Protein AF-A0A0A6PI90-F1 (afdb_monomer_lite)

Radius of gyration: 25.04 Å; chains: 1; bounding box: 50×53×79 Å

pLDDT: mean 77.46, std 17.78, range [24.09, 97.88]

Foldseek 3Di:
DLVQLVQLLLQLDDDDDDDDDDDDPLPAAWKAFSHFRWIWHQHPVQKIWTAGPVRDIFIDGWDDDPQWIWGQGPVPRDIWTWHFPDDGNFWTWTAGPVRDITIIGGCPPLPPPPQDADFPDDDPNDTDGPSLLVLLLVVLLLLLVAHDDPVLSVQSVVLLVVVCNVPVVVSSVSSSSSNVSVVSLQVDLALLSNLSSSFLSVLSLCVSPVPPDPVPDRSSSVSSCVRWPFLAAAPVLSGTQTPLLLVLLLLLVCVLCVLQVHDDDDDVVRSVVVSVVCRVCQNVDDPLLNSLSSSSNSLSLQLVVLLVVFDPVLSVVSSVVSNVVPPPDPPDDPDPPPPDDDQDPPDPVSVVVVVVVVVSVVVVVVSSVCSPPVVSVVSVVSSVVRPGGSGSCVRSVD

Organism: NCBI:txid1003181

Secondary structure (DSSP, 8-state):
-TTTHHHHTTTT-----------S-TT-EEEEETTT--EEEE-TTSEEEEE-TTS-EEEEEEEEETTEEEEE-TTT-PEEEEEEEEE-SSEEEEE-TT--EEEEEE----------S-EEEEETTEEEEHHHHHHHHHHHHHHHTSPPPHHHHHHHHHHHHHHHHH-HHHHHHHHHHHHHHHHHHTT---HHHHHHHHHHHHHHHHHHHTTS-GGGS-HHHHHHHHHS-EEEEETTTTEEEEHHHHHHHHHHHHHHHHHTT------HHHHHHHHHHHHHHGGGS-HHHHHHHHHHHHHHHHHHHHHHHS-HHHHHHHHHHHHHHHTS---PPP-----PPPP-TT-HHHHHHHHHHHHHHHHHHHHHHHT-HHHHHHHHHHHHHTT--S-THHHH--

Structure (mmCIF, N/CA/C/O backbone):
data_AF-A0A0A6PI90-F1
#
_entry.id   AF-A0A0A6PI90-F1
#
loop_
_atom_site.group_PDB
_atom_site.id
_atom_site.type_symbol
_atom_site.label_atom_id
_atom_site.label_alt_id
_atom_site.label_comp_id
_atom_site.label_asym_id
_atom_site.label_entity_id
_atom_site.label_seq_id
_atom_site.pdbx_PDB_ins_code
_atom_site.Cartn_x
_atom_site.Cartn_y
_atom_site.Cartn_z
_atom_site.occupancy
_atom_site.B_iso_or_equiv
_atom_site.auth_seq_id
_atom_site.auth_comp_id
_atom_site.auth_asym_id
_atom_site.auth_atom_id
_atom_site.pdbx_PDB_model_num
ATOM 1 N 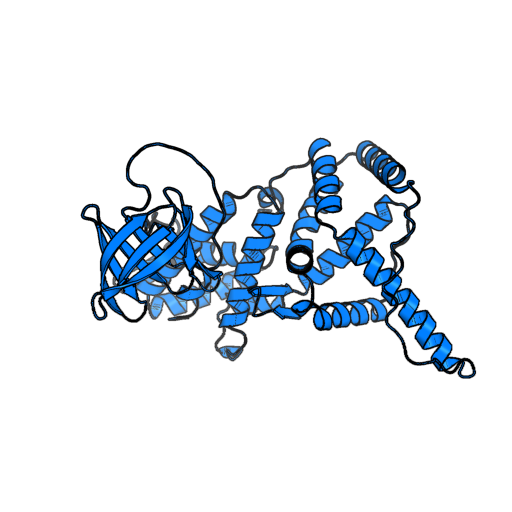N . MET A 1 1 ? -16.418 -1.226 11.584 1.00 43.78 1 MET A N 1
ATOM 2 C CA . MET A 1 1 ? -15.041 -0.855 11.970 1.00 43.78 1 MET A CA 1
ATOM 3 C C . MET A 1 1 ? -14.574 -1.416 13.313 1.00 43.78 1 MET A C 1
ATOM 5 O O . MET A 1 1 ? -13.375 -1.592 13.438 1.00 43.78 1 MET A O 1
ATOM 9 N N . LYS A 1 2 ? -15.461 -1.815 14.250 1.00 34.38 2 LYS A N 1
ATOM 10 C CA . LYS A 1 2 ? -15.144 -2.257 15.636 1.00 34.38 2 LYS A CA 1
ATOM 11 C C . LYS A 1 2 ? -14.038 -3.324 15.846 1.00 34.38 2 LYS A C 1
ATOM 13 O O . LYS A 1 2 ? -13.589 -3.491 16.976 1.00 34.38 2 LYS A O 1
ATOM 18 N N . THR A 1 3 ? -13.597 -4.024 14.805 1.00 41.25 3 THR A N 1
ATOM 19 C CA . THR A 1 3 ? -12.545 -5.062 14.848 1.00 41.25 3 THR A CA 1
ATOM 20 C C . THR A 1 3 ? -11.587 -5.009 13.657 1.00 41.25 3 THR A C 1
ATOM 22 O O . THR A 1 3 ? -10.661 -5.810 13.598 1.00 41.25 3 THR A O 1
ATOM 25 N N . LEU A 1 4 ? -11.817 -4.097 12.704 1.00 38.78 4 LEU A N 1
ATOM 26 C CA . LEU A 1 4 ? -11.141 -4.111 11.409 1.00 38.78 4 LEU A CA 1
ATOM 27 C C . LEU A 1 4 ? -9.861 -3.265 11.446 1.00 38.78 4 LEU A C 1
ATOM 29 O O . LEU A 1 4 ? -8.791 -3.820 11.253 1.00 38.78 4 LEU A O 1
ATOM 33 N N . LEU A 1 5 ? -9.931 -1.971 11.799 1.00 39.38 5 LEU A N 1
ATOM 34 C CA . LEU A 1 5 ? -8.732 -1.113 11.877 1.00 39.38 5 LEU A CA 1
ATOM 35 C C . LEU A 1 5 ? -7.741 -1.545 12.968 1.00 39.38 5 LEU A C 1
ATOM 37 O O . LEU A 1 5 ? -6.539 -1.527 12.726 1.00 39.38 5 LEU A O 1
ATOM 41 N N . LYS A 1 6 ? -8.245 -2.066 14.095 1.00 39.03 6 LYS A N 1
ATOM 42 C CA . LYS A 1 6 ? -7.441 -2.659 15.180 1.00 39.03 6 LYS A CA 1
ATOM 43 C C . LYS A 1 6 ? -6.466 -3.760 14.747 1.00 39.03 6 LYS A C 1
ATOM 45 O O . LYS A 1 6 ? -5.487 -3.990 15.444 1.00 39.03 6 LYS A O 1
ATOM 50 N N . LYS A 1 7 ? -6.758 -4.480 13.656 1.00 37.94 7 LYS A N 1
ATOM 51 C CA . LYS A 1 7 ? -5.862 -5.503 13.086 1.00 37.94 7 LYS A CA 1
ATOM 52 C C . LYS A 1 7 ? -4.994 -4.952 11.948 1.00 37.94 7 LYS A C 1
ATOM 54 O O . LYS A 1 7 ? -3.916 -5.468 11.714 1.00 37.94 7 LYS A O 1
ATOM 59 N N . LEU A 1 8 ? -5.450 -3.899 11.269 1.00 38.00 8 LEU A N 1
ATOM 60 C CA . LEU A 1 8 ? -4.889 -3.399 10.008 1.00 38.00 8 LEU A CA 1
ATOM 61 C C . LEU A 1 8 ? -3.651 -2.503 10.170 1.00 38.00 8 LEU A C 1
ATOM 63 O O . LEU A 1 8 ? -2.863 -2.399 9.237 1.00 38.00 8 LEU A O 1
ATOM 67 N N . LEU A 1 9 ? -3.479 -1.846 11.321 1.00 37.94 9 LEU A N 1
ATOM 68 C CA . LEU A 1 9 ? -2.405 -0.861 11.530 1.00 37.94 9 LEU A CA 1
ATOM 69 C C . LEU A 1 9 ? -1.149 -1.419 12.197 1.00 37.94 9 LEU A C 1
ATOM 71 O O . LEU A 1 9 ? -0.064 -0.889 11.983 1.00 37.94 9 LEU A O 1
ATOM 75 N N . VAL A 1 10 ? -1.275 -2.512 12.948 1.00 37.00 10 VAL A N 1
ATOM 76 C CA . VAL A 1 10 ? -0.137 -3.123 13.646 1.00 37.00 10 VAL A CA 1
ATOM 77 C C . VAL A 1 10 ? 0.708 -3.987 12.688 1.00 37.00 10 VAL A C 1
ATOM 79 O O . VAL A 1 10 ? 1.916 -4.097 12.860 1.00 37.00 10 VAL A O 1
ATOM 82 N N . ILE A 1 11 ? 0.111 -4.510 11.608 1.00 36.69 11 ILE A N 1
ATOM 83 C CA . ILE A 1 11 ? 0.757 -5.440 10.661 1.00 36.69 11 ILE A CA 1
ATOM 84 C C . ILE A 1 11 ? 1.669 -4.727 9.631 1.00 36.69 11 ILE A C 1
ATOM 86 O O . ILE A 1 11 ? 2.573 -5.348 9.078 1.00 36.69 11 ILE A O 1
ATOM 90 N N . GLY A 1 12 ? 1.481 -3.424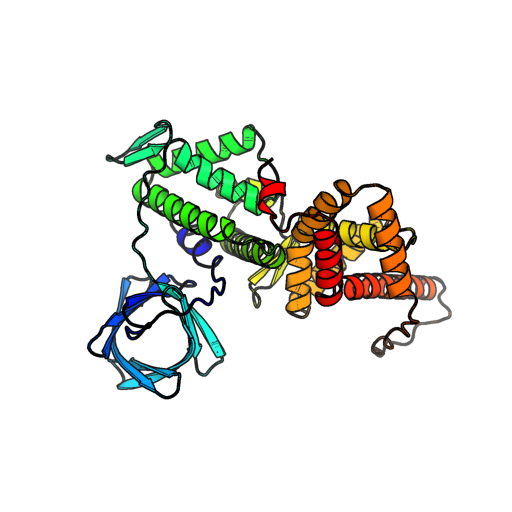 9.381 1.00 31.44 12 GLY A N 1
ATOM 91 C CA . GLY A 1 12 ? 2.171 -2.694 8.301 1.00 31.44 12 GLY A CA 1
ATOM 92 C C . GLY A 1 12 ? 3.542 -2.084 8.635 1.00 31.44 12 GLY A C 1
ATOM 93 O O . GLY A 1 12 ? 4.223 -1.628 7.721 1.00 31.44 12 GLY A O 1
ATOM 94 N N . PHE A 1 13 ? 3.958 -2.057 9.907 1.00 37.91 13 PHE A N 1
ATOM 95 C CA . PHE A 1 13 ? 5.099 -1.250 10.378 1.00 37.91 13 PHE A CA 1
ATOM 96 C C . PHE A 1 13 ? 6.154 -2.051 11.147 1.00 37.91 13 PHE A C 1
ATOM 98 O O . PHE A 1 13 ? 6.474 -1.760 12.295 1.00 37.91 13 PHE A O 1
ATOM 105 N N . THR A 1 14 ? 6.733 -3.075 10.524 1.00 34.34 14 THR A N 1
ATOM 106 C CA . THR A 1 14 ? 7.983 -3.670 11.026 1.00 34.34 14 THR A CA 1
ATOM 107 C C . THR A 1 14 ? 9.115 -3.297 10.070 1.00 34.34 14 THR A C 1
ATOM 109 O O . THR A 1 14 ? 9.325 -3.971 9.065 1.00 34.34 14 THR A O 1
ATOM 112 N N . ILE A 1 15 ? 9.821 -2.194 10.349 1.00 33.84 15 ILE A N 1
ATOM 113 C CA . ILE A 1 15 ? 11.070 -1.831 9.661 1.00 33.84 15 ILE A CA 1
ATOM 114 C C . ILE A 1 15 ? 12.226 -1.902 10.654 1.00 33.84 15 ILE A C 1
ATOM 116 O O . ILE A 1 15 ? 12.202 -1.274 11.707 1.00 33.84 15 ILE A O 1
ATOM 120 N N . LEU A 1 16 ? 13.229 -2.696 10.273 1.00 27.78 16 LEU A N 1
ATOM 121 C CA . LEU A 1 16 ? 14.534 -2.847 10.909 1.00 27.78 16 LEU A CA 1
ATOM 122 C C . LEU A 1 16 ? 15.239 -1.487 11.033 1.00 27.78 16 LEU A C 1
ATOM 124 O O . LEU A 1 16 ? 15.699 -0.941 10.030 1.00 27.78 16 LEU A O 1
ATOM 128 N N . ILE A 1 17 ? 15.379 -0.974 12.256 1.00 26.73 17 ILE A N 1
ATOM 129 C CA . ILE A 1 17 ? 16.285 0.136 12.569 1.00 26.73 17 ILE A CA 1
ATOM 130 C C . ILE A 1 17 ? 17.314 -0.376 13.573 1.00 26.73 17 ILE A C 1
ATOM 132 O O . ILE A 1 17 ? 17.071 -0.429 14.773 1.00 26.73 17 ILE A O 1
ATOM 136 N N . ILE A 1 18 ? 18.494 -0.736 13.070 1.00 25.75 18 ILE A N 1
ATOM 137 C CA . ILE A 1 18 ? 19.635 -1.104 13.908 1.00 25.75 18 ILE A CA 1
ATOM 138 C C . ILE A 1 18 ? 20.158 0.171 14.573 1.00 25.75 18 ILE A C 1
ATOM 140 O O . ILE A 1 18 ? 20.711 1.044 13.907 1.00 25.75 18 ILE A O 1
ATOM 144 N N . SER A 1 19 ? 20.033 0.268 15.895 1.00 24.09 19 SER A N 1
ATOM 145 C CA . SER A 1 19 ? 20.815 1.216 16.691 1.00 24.09 19 SER A CA 1
ATOM 146 C C . SER A 1 19 ? 21.236 0.578 18.015 1.00 24.09 19 SER A C 1
ATOM 148 O O . SER A 1 19 ? 20.446 -0.041 18.724 1.00 24.09 19 SER A O 1
ATOM 150 N N . SER A 1 20 ? 22.528 0.669 18.314 1.00 28.75 20 SER A N 1
ATOM 151 C CA . SER A 1 20 ? 23.193 -0.004 19.427 1.00 28.75 20 SER A CA 1
ATOM 152 C C . SER A 1 20 ? 23.412 0.947 20.607 1.00 28.75 20 SER A C 1
ATOM 154 O O . SER A 1 20 ? 24.132 1.933 20.475 1.00 28.75 20 SER A O 1
ATOM 156 N N . ALA A 1 21 ? 22.865 0.615 21.788 1.00 25.25 21 ALA A N 1
ATOM 157 C CA . ALA A 1 21 ? 23.298 1.176 23.077 1.00 25.25 21 ALA A CA 1
ATOM 158 C C . ALA A 1 21 ? 22.886 0.319 24.308 1.00 25.25 21 ALA A C 1
ATOM 160 O O . ALA A 1 21 ? 21.731 0.299 24.712 1.00 25.25 21 ALA A O 1
ATOM 161 N N . HIS A 1 22 ? 23.880 -0.372 24.884 1.00 27.20 22 HIS A N 1
ATOM 162 C CA . HIS A 1 22 ? 24.185 -0.666 26.302 1.00 27.20 22 HIS A CA 1
ATOM 163 C C . HIS A 1 22 ? 23.074 -0.988 27.351 1.00 27.20 22 HIS A C 1
ATOM 165 O O . HIS A 1 22 ? 22.463 -0.106 27.942 1.00 27.20 22 HIS A O 1
ATOM 171 N N . ALA A 1 23 ? 23.016 -2.284 27.708 1.00 32.44 23 ALA A N 1
ATOM 172 C CA . ALA A 1 23 ? 22.985 -2.895 29.057 1.00 32.44 23 ALA A CA 1
ATOM 173 C C . ALA A 1 23 ? 21.831 -2.620 30.060 1.00 32.44 23 ALA A C 1
ATOM 175 O O . ALA A 1 23 ? 22.057 -2.399 31.248 1.00 32.44 23 ALA A O 1
ATOM 176 N N . GLN A 1 24 ? 20.590 -2.833 29.627 1.00 43.44 24 GLN A N 1
ATOM 177 C CA . GLN A 1 24 ? 19.654 -3.726 30.335 1.00 43.44 24 GLN A CA 1
ATOM 178 C C . GLN A 1 24 ? 19.489 -4.973 29.457 1.00 43.44 24 GLN A C 1
ATOM 180 O O . GLN A 1 24 ? 19.827 -4.909 28.277 1.00 43.44 24 GLN A O 1
ATOM 185 N N . ASN A 1 25 ? 19.043 -6.121 29.981 1.00 54.94 25 ASN A N 1
ATOM 186 C CA . ASN A 1 25 ? 18.735 -7.254 29.100 1.00 54.94 25 ASN A CA 1
ATOM 187 C C . ASN A 1 25 ? 17.637 -6.769 28.128 1.00 54.94 25 ASN A C 1
ATOM 189 O O . ASN A 1 25 ? 16.524 -6.551 28.613 1.00 54.94 25 ASN A O 1
ATOM 193 N N . PRO A 1 26 ? 17.918 -6.523 26.827 1.00 62.12 26 PRO A N 1
ATOM 194 C CA . PRO A 1 26 ? 17.071 -5.657 25.991 1.00 62.12 26 PRO A CA 1
ATOM 195 C C . PRO A 1 26 ? 15.675 -6.230 25.774 1.00 62.12 26 PRO A C 1
ATOM 197 O O . PRO A 1 26 ? 14.766 -5.535 25.357 1.00 62.12 26 PRO A O 1
ATOM 200 N N . LEU A 1 27 ? 15.515 -7.511 26.098 1.00 81.75 27 LEU A N 1
ATOM 201 C CA . LEU A 1 27 ? 14.283 -8.267 26.014 1.00 81.75 27 LEU A CA 1
ATOM 202 C C . LEU A 1 27 ? 13.329 -8.002 27.184 1.00 81.75 27 LEU A C 1
ATOM 204 O O . LEU A 1 27 ? 12.175 -8.400 27.108 1.00 81.75 27 LEU A O 1
ATOM 208 N N . GLN A 1 28 ? 13.758 -7.371 28.278 1.00 87.62 28 GLN A N 1
ATOM 209 C CA . GLN A 1 28 ? 12.847 -7.045 29.378 1.00 87.62 28 GLN A CA 1
ATOM 210 C C . GLN A 1 28 ? 11.873 -5.941 28.957 1.00 87.62 28 GLN A C 1
ATOM 212 O O . GLN A 1 28 ? 12.273 -4.913 28.420 1.00 87.62 28 GLN A O 1
ATOM 217 N N . GLY A 1 29 ? 10.586 -6.143 29.229 1.00 88.56 29 GLY A N 1
ATOM 218 C CA . GLY A 1 29 ? 9.541 -5.201 28.842 1.00 88.56 29 GLY A CA 1
ATOM 219 C C . GLY A 1 29 ? 8.272 -5.886 28.364 1.00 88.56 29 GLY A C 1
ATOM 220 O O . GLY A 1 29 ? 8.174 -7.112 28.309 1.00 88.56 29 GLY A O 1
ATOM 221 N N . THR A 1 30 ? 7.273 -5.067 28.038 1.00 90.50 30 THR A N 1
ATOM 222 C CA . THR A 1 30 ? 6.055 -5.551 27.387 1.00 90.50 30 THR A CA 1
ATOM 223 C C . THR A 1 30 ? 6.226 -5.436 25.888 1.00 90.50 30 THR A C 1
ATOM 225 O O . THR A 1 30 ? 6.451 -4.353 25.362 1.00 90.50 30 THR A O 1
ATOM 228 N N . TRP A 1 31 ? 6.091 -6.563 25.219 1.00 92.69 31 TRP A N 1
ATOM 229 C CA . TRP A 1 31 ? 6.171 -6.727 23.784 1.00 92.69 31 TRP A CA 1
ATOM 230 C C . TRP A 1 31 ? 4.781 -7.034 23.265 1.00 92.69 31 TRP A C 1
ATOM 232 O O . TRP A 1 31 ? 4.083 -7.861 23.842 1.00 92.69 31 TRP A O 1
ATOM 242 N N . GLN A 1 32 ? 4.357 -6.404 22.184 1.00 89.62 32 GLN A N 1
ATOM 243 C CA . GLN A 1 32 ? 3.093 -6.704 21.531 1.00 89.62 32 GLN A CA 1
ATOM 244 C C . GLN A 1 32 ? 3.380 -7.338 20.179 1.00 89.62 32 GLN A C 1
ATOM 246 O O . GLN A 1 32 ? 4.043 -6.737 19.340 1.00 89.62 32 GLN A O 1
ATOM 251 N N . ASN A 1 33 ? 2.887 -8.557 19.987 1.00 84.44 33 ASN A N 1
ATOM 252 C CA . ASN A 1 33 ? 2.930 -9.245 18.713 1.00 84.44 33 ASN A CA 1
ATOM 253 C C . ASN A 1 33 ? 2.137 -8.426 17.694 1.00 84.44 33 ASN A C 1
ATOM 255 O O . ASN A 1 33 ? 0.965 -8.098 17.919 1.00 84.44 33 ASN A O 1
ATOM 259 N N . THR A 1 34 ? 2.786 -8.088 16.588 1.00 73.19 34 THR A N 1
ATOM 260 C CA . THR A 1 34 ? 2.236 -7.169 15.601 1.00 73.19 34 THR A CA 1
ATOM 261 C C . THR A 1 34 ? 1.130 -7.790 14.750 1.00 73.19 34 THR A C 1
ATOM 263 O O . THR A 1 34 ? 0.333 -7.069 14.155 1.00 73.19 34 THR A O 1
ATOM 266 N N . PHE A 1 35 ? 1.033 -9.123 14.731 1.00 65.06 35 PHE A N 1
ATOM 267 C CA . PHE A 1 35 ? 0.062 -9.870 13.940 1.00 65.06 35 PHE A CA 1
ATOM 268 C C . PHE A 1 35 ? -1.281 -10.052 14.653 1.00 65.06 35 PHE A C 1
ATOM 270 O O . PHE A 1 35 ? -2.341 -9.773 14.091 1.00 65.06 35 PHE A O 1
ATOM 277 N N . ASP A 1 36 ? -1.264 -10.537 15.894 1.00 71.25 36 ASP A N 1
ATOM 278 C CA . ASP A 1 36 ? -2.481 -10.940 16.606 1.00 71.25 36 ASP A CA 1
ATOM 279 C C . ASP A 1 36 ? -2.775 -10.099 17.856 1.00 71.25 36 ASP A C 1
ATOM 281 O O . ASP A 1 36 ? -3.814 -10.298 18.495 1.00 71.25 36 ASP A O 1
ATOM 285 N N . GLY A 1 37 ? -1.899 -9.146 18.192 1.00 73.62 37 GLY A N 1
ATOM 286 C CA . GLY A 1 37 ? -1.999 -8.305 19.380 1.00 73.62 37 GLY A CA 1
ATOM 287 C C . GLY A 1 37 ? -1.693 -9.035 20.689 1.00 73.62 37 GLY A C 1
ATOM 288 O O . GLY A 1 37 ? -1.967 -8.486 21.759 1.00 73.62 37 GLY A O 1
ATOM 289 N N . THR A 1 38 ? -1.159 -10.257 20.629 1.00 84.69 38 THR A N 1
ATOM 290 C CA . THR A 1 38 ? -0.718 -11.004 21.808 1.00 84.69 38 THR A CA 1
ATOM 291 C C . THR A 1 38 ? 0.401 -10.239 22.508 1.00 84.69 38 THR A C 1
ATOM 293 O O . THR A 1 38 ? 1.394 -9.868 21.893 1.00 84.69 38 THR A O 1
ATOM 296 N N . MET A 1 39 ? 0.262 -9.983 23.807 1.00 91.62 39 MET A N 1
ATOM 297 C CA . MET A 1 39 ? 1.275 -9.269 24.584 1.00 91.62 39 MET A CA 1
ATOM 298 C C . MET A 1 39 ? 2.153 -10.248 25.353 1.00 91.62 39 MET A C 1
ATOM 300 O O . MET A 1 39 ? 1.643 -11.031 26.148 1.00 91.62 39 MET A O 1
ATOM 304 N N . LEU A 1 40 ? 3.462 -10.169 25.161 1.00 94.81 40 LEU A N 1
ATOM 305 C CA . LEU A 1 40 ? 4.480 -10.896 25.902 1.00 94.81 40 LEU A CA 1
ATOM 306 C C . LEU A 1 40 ? 5.214 -9.922 26.830 1.00 94.81 40 LEU A C 1
ATOM 308 O O . LEU A 1 40 ? 5.989 -9.087 26.386 1.00 94.81 40 LEU A O 1
ATOM 312 N N . ASN A 1 41 ? 4.978 -10.018 28.132 1.00 94.75 41 ASN A N 1
ATOM 313 C CA . ASN A 1 41 ? 5.708 -9.249 29.135 1.00 94.75 41 ASN A CA 1
ATOM 314 C C . ASN A 1 41 ? 6.825 -10.107 29.737 1.00 94.75 41 ASN A C 1
ATOM 316 O O . ASN A 1 41 ? 6.518 -11.090 30.409 1.00 94.75 41 ASN A O 1
ATOM 320 N N . LEU A 1 42 ? 8.085 -9.737 29.504 1.00 93.00 42 LEU A N 1
ATOM 321 C CA . LEU A 1 42 ? 9.280 -10.397 30.036 1.00 93.00 42 LEU A CA 1
ATOM 322 C C . LEU A 1 42 ? 9.805 -9.612 31.244 1.00 93.00 42 LEU A C 1
ATOM 324 O O . LEU A 1 42 ? 10.260 -8.474 31.118 1.00 93.00 42 LEU A O 1
ATOM 328 N N . GLN A 1 43 ? 9.715 -10.216 32.429 1.00 89.38 43 GLN A N 1
ATOM 329 C CA . GLN A 1 43 ? 10.030 -9.571 33.704 1.00 89.38 43 GLN A CA 1
ATOM 330 C C . GLN A 1 43 ? 11.487 -9.815 34.134 1.00 89.38 43 GLN A C 1
ATOM 332 O O . GLN A 1 43 ? 12.045 -10.873 33.841 1.00 89.38 43 GLN A O 1
ATOM 337 N N . PRO A 1 44 ? 12.092 -8.916 34.937 1.00 82.75 44 PRO A N 1
ATOM 338 C CA . PRO A 1 44 ? 13.484 -9.058 35.380 1.00 82.75 44 PRO A CA 1
ATOM 339 C C . PRO A 1 44 ? 13.804 -10.326 36.186 1.00 82.75 44 PRO A C 1
ATOM 341 O O . PRO A 1 44 ? 14.959 -10.724 36.278 1.00 82.75 44 PRO A O 1
ATOM 344 N N . ASN A 1 45 ? 12.792 -10.970 36.768 1.00 81.19 45 ASN A N 1
ATOM 345 C CA . ASN A 1 45 ? 12.910 -12.188 37.573 1.00 81.19 45 ASN A CA 1
ATOM 346 C C . ASN A 1 45 ? 12.733 -13.483 36.754 1.00 81.19 45 ASN A C 1
ATOM 348 O O . ASN A 1 45 ? 12.355 -14.507 37.324 1.00 81.19 45 ASN A O 1
ATOM 352 N N . PHE A 1 46 ? 12.954 -13.436 35.435 1.00 87.94 46 PHE A N 1
ATOM 353 C CA . PHE A 1 46 ? 12.805 -14.579 34.522 1.00 87.94 46 PHE A CA 1
ATOM 354 C C . PHE A 1 46 ? 11.384 -15.158 34.464 1.00 87.94 46 PHE A C 1
ATOM 356 O O . PHE A 1 46 ? 11.177 -16.328 34.139 1.00 87.94 46 PHE A O 1
ATOM 363 N N . ARG A 1 47 ? 10.373 -14.334 34.763 1.00 92.00 47 ARG A N 1
ATOM 364 C CA . ARG A 1 47 ? 8.961 -14.678 34.565 1.00 92.00 47 ARG A CA 1
ATOM 365 C C . ARG A 1 47 ? 8.409 -13.986 33.334 1.00 92.00 47 ARG A C 1
ATOM 367 O O . ARG A 1 47 ? 8.788 -12.859 33.032 1.00 92.00 47 ARG A O 1
ATOM 374 N N . TYR A 1 48 ? 7.484 -14.646 32.651 1.00 94.81 48 TYR A N 1
ATOM 375 C CA . TYR A 1 48 ? 6.736 -14.027 31.566 1.00 94.81 48 TYR A CA 1
ATOM 376 C C . TYR A 1 48 ? 5.236 -14.026 31.844 1.00 94.81 48 TYR A C 1
ATOM 378 O O . TYR A 1 48 ? 4.721 -14.891 32.560 1.00 94.81 48 TYR A O 1
ATOM 386 N N . VAL A 1 49 ? 4.539 -13.070 31.233 1.00 95.25 49 VAL A N 1
ATOM 387 C CA . VAL A 1 49 ? 3.081 -13.075 31.082 1.00 95.25 49 VAL A CA 1
ATOM 388 C C . VAL A 1 49 ? 2.763 -12.940 29.600 1.00 95.25 49 VAL A C 1
ATOM 390 O O . VAL A 1 49 ? 3.108 -11.936 28.986 1.00 95.25 49 VAL A O 1
ATOM 393 N N . LEU A 1 50 ? 2.109 -13.948 29.035 1.00 94.00 50 LEU A N 1
ATOM 394 C CA . LEU A 1 50 ? 1.606 -13.961 27.669 1.00 94.00 50 LEU A CA 1
ATOM 395 C C . LEU A 1 50 ? 0.092 -13.748 27.702 1.00 94.00 50 LEU A C 1
ATOM 397 O O . LEU A 1 50 ? -0.644 -14.583 28.225 1.00 94.00 50 LEU A O 1
ATOM 401 N N . LYS A 1 51 ? -0.383 -12.628 27.166 1.00 91.81 51 LYS A N 1
ATOM 402 C CA . LYS A 1 51 ? -1.801 -12.278 27.106 1.00 91.81 51 LYS A CA 1
ATOM 403 C C . LYS A 1 51 ? -2.279 -12.314 25.665 1.00 91.81 51 LYS A C 1
ATOM 405 O O . LYS A 1 51 ? -1.878 -11.483 24.860 1.00 91.81 51 LYS A O 1
ATOM 410 N N . TYR A 1 52 ? -3.168 -13.248 25.369 1.00 86.69 52 TYR A N 1
ATOM 411 C CA . TYR A 1 52 ? -3.779 -13.397 24.057 1.00 86.69 52 TYR A CA 1
ATOM 412 C C . TYR A 1 52 ? -4.843 -12.319 23.821 1.00 86.69 52 TYR A C 1
ATOM 414 O O . TYR A 1 52 ? -5.438 -11.775 24.759 1.00 86.69 52 TYR A O 1
ATOM 422 N N . SER A 1 53 ? -5.143 -12.043 22.554 1.00 74.56 53 SER A N 1
ATOM 423 C CA . SER A 1 53 ? -6.137 -11.033 22.157 1.00 74.56 53 SER A CA 1
ATOM 424 C C . SER A 1 53 ? -7.565 -11.322 22.629 1.00 74.56 53 SER A C 1
ATOM 426 O O . SER A 1 53 ? -8.360 -10.396 22.787 1.00 74.56 53 SER A O 1
ATOM 428 N N . ASN A 1 54 ? -7.887 -12.583 22.926 1.00 76.38 54 ASN A N 1
ATOM 429 C CA . ASN A 1 54 ? -9.166 -12.983 23.517 1.00 76.38 54 ASN A CA 1
ATOM 430 C C . ASN A 1 54 ? -9.260 -12.717 25.038 1.00 76.38 54 ASN A C 1
ATOM 432 O O . ASN A 1 54 ? -10.270 -13.050 25.651 1.00 76.38 54 ASN A O 1
ATOM 436 N N . GLY A 1 55 ? -8.221 -12.138 25.651 1.00 81.44 55 GLY A N 1
ATOM 437 C CA . GLY A 1 55 ? -8.162 -11.827 27.081 1.00 81.44 55 GLY A CA 1
ATOM 438 C C . GLY A 1 55 ? -7.614 -12.954 27.958 1.00 81.44 55 GLY A C 1
ATOM 439 O O . GLY A 1 55 ? -7.333 -12.710 29.131 1.00 81.44 55 GLY A O 1
ATOM 440 N N . THR A 1 56 ? -7.408 -14.152 27.404 1.00 88.88 56 THR A N 1
ATOM 441 C CA . THR A 1 56 ? -6.761 -15.264 28.113 1.00 88.88 56 THR A CA 1
ATOM 442 C C . THR A 1 56 ? -5.310 -14.908 28.406 1.00 88.88 56 THR A C 1
ATOM 444 O O . THR A 1 56 ? -4.645 -14.264 27.593 1.00 88.88 56 THR A O 1
ATOM 447 N N . GLN A 1 57 ? -4.802 -15.350 29.552 1.00 92.94 57 GLN A N 1
ATOM 448 C CA . GLN A 1 57 ? -3.412 -15.140 29.936 1.00 92.94 57 GLN A CA 1
ATOM 449 C C . GLN A 1 57 ? -2.743 -16.447 30.354 1.00 92.94 57 GLN A C 1
ATOM 451 O O . GLN A 1 57 ? -3.364 -17.315 30.966 1.00 92.94 57 GLN A O 1
ATOM 456 N N . MET A 1 58 ? -1.462 -16.555 30.035 1.00 93.00 58 MET A N 1
ATOM 457 C CA . MET A 1 58 ? -0.554 -17.608 30.461 1.00 93.00 58 MET A CA 1
ATOM 458 C C . MET A 1 58 ? 0.638 -16.950 31.147 1.00 93.00 58 MET A C 1
ATOM 460 O O . MET A 1 58 ? 1.099 -15.895 30.722 1.00 93.00 58 MET A O 1
ATOM 464 N N . GLN A 1 59 ? 1.137 -17.556 32.216 1.00 94.81 59 GLN A N 1
ATOM 465 C CA . GLN A 1 59 ? 2.294 -17.046 32.943 1.00 94.81 59 GLN A CA 1
ATOM 466 C C . GLN A 1 59 ? 3.237 -18.193 33.268 1.00 94.81 59 GLN A C 1
ATOM 468 O O . GLN A 1 59 ? 2.784 -19.257 33.676 1.00 94.81 59 GLN A O 1
ATOM 473 N N . GLY A 1 60 ? 4.538 -17.983 33.129 1.00 92.62 60 GLY A N 1
ATOM 474 C CA . GLY A 1 60 ? 5.522 -19.036 33.362 1.00 92.62 60 GLY A CA 1
ATOM 475 C C . GLY A 1 60 ? 6.920 -18.480 33.565 1.00 92.62 60 GLY A C 1
ATOM 476 O O . GLY A 1 60 ? 7.086 -17.296 33.873 1.00 92.62 60 GLY A O 1
ATOM 477 N N . GLN A 1 61 ? 7.915 -19.347 33.412 1.00 92.62 61 GLN A N 1
ATOM 478 C CA . GLN A 1 61 ? 9.324 -18.968 33.416 1.00 92.62 61 GLN A CA 1
ATOM 479 C C . GLN A 1 61 ? 9.854 -18.874 31.989 1.00 92.62 61 GLN A C 1
ATOM 481 O O . GLN A 1 61 ? 9.408 -19.610 31.103 1.00 92.62 61 GLN A O 1
ATOM 486 N N . TYR A 1 62 ? 10.795 -17.959 31.775 1.00 94.62 62 TYR A N 1
ATOM 487 C CA . TYR A 1 62 ? 11.545 -17.878 30.533 1.00 94.62 62 TYR A CA 1
ATOM 488 C C . TYR A 1 62 ? 13.049 -17.885 30.799 1.00 94.62 62 TYR A C 1
ATOM 490 O O . TYR A 1 62 ? 13.507 -17.520 31.879 1.00 94.62 62 TYR A O 1
ATOM 498 N N . GLY A 1 63 ? 13.817 -18.287 29.797 1.00 86.25 63 GLY A N 1
ATOM 499 C CA . GLY A 1 63 ? 15.273 -18.265 29.823 1.00 86.25 63 GLY A CA 1
ATOM 500 C C . GLY A 1 63 ? 15.841 -17.801 28.491 1.00 86.25 63 GLY A C 1
ATOM 501 O O . GLY A 1 63 ? 15.136 -17.749 27.484 1.00 86.25 63 GLY A O 1
ATOM 502 N N . LEU A 1 64 ? 17.127 -17.470 28.494 1.00 84.56 64 LEU A N 1
ATOM 503 C CA . LEU A 1 64 ? 17.884 -17.157 27.287 1.00 84.56 64 LEU A CA 1
ATOM 504 C C . LEU A 1 64 ? 19.069 -18.106 27.206 1.00 84.56 64 LEU A C 1
ATOM 506 O O . LEU A 1 64 ? 19.850 -18.194 28.153 1.00 84.56 64 LEU A O 1
ATOM 510 N N . GLN A 1 65 ? 19.208 -18.812 26.088 1.00 79.56 65 GLN A N 1
ATOM 511 C CA . GLN A 1 65 ? 20.315 -19.740 25.883 1.00 79.56 65 GLN A CA 1
ATOM 512 C C . GLN A 1 65 ? 20.683 -19.799 24.402 1.00 79.56 65 GLN A C 1
ATOM 514 O O . GLN A 1 65 ? 19.833 -20.083 23.568 1.00 79.56 65 GLN A O 1
ATOM 519 N N . ASN A 1 66 ? 21.953 -19.544 24.070 1.00 78.19 66 ASN A N 1
ATOM 520 C CA . ASN A 1 66 ? 22.503 -19.685 22.712 1.00 78.19 66 ASN A CA 1
ATOM 521 C C . ASN A 1 66 ? 21.697 -18.966 21.607 1.00 78.19 66 ASN A C 1
ATOM 523 O O . ASN A 1 66 ? 21.502 -19.515 20.527 1.00 78.19 66 ASN A O 1
ATOM 527 N N . GLY A 1 67 ? 21.199 -17.755 21.880 1.00 76.56 67 GLY A N 1
ATOM 528 C CA . GLY A 1 67 ? 20.379 -16.999 20.922 1.00 76.56 67 GLY A CA 1
ATOM 529 C C . GLY A 1 67 ? 18.922 -17.464 20.823 1.00 76.56 67 GLY A C 1
ATOM 530 O O . GLY A 1 67 ? 18.216 -17.048 19.911 1.00 76.56 67 GLY A O 1
ATOM 531 N N . TYR A 1 68 ? 18.454 -18.303 21.749 1.00 86.12 68 TYR A N 1
ATOM 532 C CA . TYR A 1 68 ? 17.051 -18.692 21.864 1.00 86.12 68 TYR A CA 1
ATOM 533 C C . TYR A 1 68 ? 16.392 -18.062 23.089 1.00 86.12 68 TYR A C 1
ATOM 535 O O . TYR A 1 68 ? 16.979 -18.028 24.174 1.00 86.12 68 TYR A O 1
ATOM 543 N N . LEU A 1 69 ? 15.142 -17.637 22.916 1.00 92.50 69 LEU A N 1
ATOM 544 C CA . LEU A 1 69 ? 14.188 -17.403 23.989 1.00 92.50 69 LEU A CA 1
ATOM 545 C C . LEU A 1 69 ? 13.471 -18.720 24.305 1.00 92.50 69 LEU A C 1
ATOM 547 O O . LEU A 1 69 ? 12.765 -19.282 23.467 1.00 92.50 69 LEU A O 1
ATOM 551 N N . LEU A 1 70 ? 13.663 -19.207 25.527 1.00 89.12 70 LEU A N 1
ATOM 552 C CA . LEU A 1 70 ? 13.051 -20.427 26.041 1.00 89.12 70 LEU A CA 1
ATOM 553 C C . LEU A 1 70 ? 11.820 -20.042 26.860 1.00 89.12 70 LEU A C 1
ATOM 555 O O . LEU A 1 70 ? 11.957 -19.316 27.840 1.00 89.12 70 LEU A O 1
ATOM 559 N N . ILE A 1 71 ? 10.634 -20.518 26.491 1.00 93.19 71 ILE A N 1
ATOM 560 C CA . ILE A 1 71 ? 9.378 -20.242 27.203 1.00 93.19 71 ILE A CA 1
ATOM 561 C C . ILE A 1 71 ? 8.824 -21.553 27.753 1.00 93.19 71 ILE A C 1
ATOM 563 O O . ILE A 1 71 ? 8.461 -22.447 26.990 1.00 93.19 71 ILE A O 1
ATOM 567 N N . GLN A 1 72 ? 8.720 -21.671 29.077 1.00 90.94 72 GLN A N 1
ATOM 568 C CA . GLN A 1 72 ? 8.118 -22.844 29.705 1.00 90.94 72 GLN A CA 1
ATOM 569 C C . GLN A 1 72 ? 6.594 -22.710 29.743 1.00 90.94 72 GLN A C 1
ATOM 571 O O . GLN A 1 72 ? 6.050 -21.745 30.291 1.00 90.94 72 GLN A O 1
ATOM 576 N N . ASN A 1 73 ? 5.890 -23.697 29.196 1.00 85.38 73 ASN A N 1
ATOM 577 C CA . ASN A 1 73 ? 4.448 -23.809 29.350 1.00 85.38 73 ASN A CA 1
ATOM 578 C C . ASN A 1 73 ? 4.128 -24.217 30.804 1.00 85.38 73 ASN A C 1
ATOM 580 O O . ASN A 1 73 ? 4.551 -25.292 31.234 1.00 85.38 73 ASN A O 1
ATOM 584 N N . PRO A 1 74 ? 3.377 -23.407 31.569 1.00 82.69 74 PRO A N 1
ATOM 585 C CA . PRO A 1 74 ? 3.106 -23.682 32.981 1.00 82.69 74 PRO A CA 1
ATOM 586 C C . PRO A 1 74 ? 2.211 -24.905 33.207 1.00 82.69 74 PRO A C 1
ATOM 588 O O . PRO A 1 74 ? 2.236 -25.477 34.291 1.00 82.69 74 PRO A O 1
ATOM 591 N N . ASN A 1 75 ? 1.421 -25.301 32.206 1.00 86.00 75 ASN A N 1
ATOM 592 C CA . ASN A 1 75 ? 0.460 -26.394 32.333 1.00 86.00 75 ASN A CA 1
ATOM 593 C C . ASN A 1 75 ? 1.087 -27.751 32.004 1.00 86.00 75 ASN A C 1
ATOM 595 O O . ASN A 1 75 ? 0.691 -28.762 32.572 1.00 86.00 75 ASN A O 1
ATOM 599 N N . THR A 1 76 ? 2.043 -27.783 31.071 1.00 88.19 76 THR A N 1
ATOM 600 C CA . THR A 1 76 ? 2.652 -29.033 30.587 1.00 88.19 76 THR A CA 1
ATOM 601 C C . THR A 1 76 ? 4.108 -29.203 31.008 1.00 88.19 76 THR A C 1
ATOM 603 O O . THR A 1 76 ? 4.656 -30.291 30.867 1.00 88.19 76 THR A O 1
ATOM 606 N N . GLY A 1 77 ? 4.767 -28.140 31.477 1.00 85.00 77 GLY A N 1
ATOM 607 C CA . GLY A 1 77 ? 6.204 -28.125 31.763 1.00 85.00 77 GLY A CA 1
ATOM 608 C C . GLY A 1 77 ? 7.094 -28.138 30.515 1.00 85.00 77 GLY A C 1
ATOM 609 O O . GLY A 1 77 ? 8.310 -28.004 30.643 1.00 85.00 77 GLY A O 1
ATOM 610 N N . GLN A 1 78 ? 6.510 -28.261 29.318 1.00 88.12 78 GLN A N 1
ATOM 611 C CA . GLN A 1 78 ? 7.230 -28.265 28.048 1.00 88.12 78 GLN A CA 1
ATOM 612 C C . GLN A 1 78 ? 7.898 -26.910 27.799 1.00 88.12 78 GLN A C 1
ATOM 614 O O . GLN A 1 78 ? 7.283 -25.859 27.986 1.00 88.12 78 GLN A O 1
ATOM 619 N N . VAL A 1 79 ? 9.145 -26.943 27.332 1.00 87.06 79 VAL A N 1
ATOM 620 C CA . VAL A 1 79 ? 9.892 -25.748 26.930 1.00 87.06 79 VAL A CA 1
ATOM 621 C C . VAL A 1 79 ? 9.731 -25.542 25.427 1.00 87.06 79 VAL A C 1
ATOM 623 O O . VAL A 1 79 ? 10.010 -26.439 24.634 1.00 87.06 79 VAL A O 1
ATOM 626 N N . MET A 1 80 ? 9.248 -24.363 25.048 1.00 89.69 80 MET A N 1
ATOM 627 C CA . MET A 1 80 ? 9.187 -23.899 23.666 1.00 89.69 80 MET A CA 1
ATOM 628 C C . MET A 1 80 ? 10.421 -23.051 23.373 1.00 89.69 80 MET A C 1
ATOM 630 O O . MET A 1 80 ? 10.759 -22.168 24.162 1.00 89.69 80 MET A O 1
ATOM 634 N N . ASN A 1 81 ? 11.062 -23.304 22.234 1.00 88.81 81 ASN A N 1
ATOM 635 C CA . ASN A 1 81 ? 12.291 -22.627 21.836 1.00 88.81 81 ASN A CA 1
ATOM 636 C C . ASN A 1 81 ? 11.997 -21.699 20.662 1.00 88.81 81 ASN A C 1
ATOM 638 O O . ASN A 1 81 ? 11.513 -22.154 19.626 1.00 88.81 81 ASN A O 1
ATOM 642 N N . TYR A 1 82 ? 12.336 -20.425 20.821 1.00 91.81 82 TYR A N 1
ATOM 643 C CA . TYR A 1 82 ? 12.218 -19.423 19.771 1.00 91.81 82 TYR A CA 1
ATOM 644 C C . TYR A 1 82 ? 13.591 -18.843 19.469 1.00 91.81 82 TYR A C 1
ATOM 646 O O . TYR A 1 82 ? 14.233 -18.293 20.361 1.00 91.81 82 TYR A O 1
ATOM 654 N N . TRP A 1 83 ? 14.056 -18.962 18.232 1.00 86.94 83 TRP A N 1
ATOM 655 C CA . TRP A 1 83 ? 15.281 -18.307 17.800 1.00 86.94 83 TRP A CA 1
ATOM 656 C C . TRP A 1 83 ? 15.064 -16.790 17.770 1.00 86.94 83 TRP A C 1
ATOM 658 O O . TRP A 1 83 ? 14.116 -16.304 17.154 1.00 86.94 83 TRP A O 1
ATOM 668 N N . LEU A 1 84 ? 15.927 -16.044 18.460 1.00 87.44 84 LEU A N 1
ATOM 669 C CA . LEU A 1 84 ? 15.949 -14.584 18.432 1.00 87.44 84 LEU A CA 1
ATOM 670 C C . LEU A 1 84 ? 16.658 -14.137 17.154 1.00 87.44 84 LEU A C 1
ATOM 672 O O . LEU A 1 84 ? 17.872 -13.937 17.145 1.00 87.44 84 LEU A O 1
ATOM 676 N N . GLN A 1 85 ? 15.896 -14.001 16.072 1.00 74.88 85 GLN A N 1
ATOM 677 C CA . GLN A 1 85 ? 16.428 -13.573 14.779 1.00 74.88 85 GLN A CA 1
ATOM 678 C C . GLN A 1 85 ? 16.905 -12.113 14.820 1.00 74.88 85 GLN A C 1
ATOM 680 O O . GLN A 1 85 ? 17.911 -11.772 14.202 1.00 74.88 85 GLN A O 1
ATOM 685 N N . TYR A 1 86 ? 16.186 -11.253 15.544 1.00 77.12 86 TYR A N 1
ATOM 686 C CA . TYR A 1 86 ? 16.515 -9.838 15.718 1.00 77.12 86 TYR A CA 1
ATOM 687 C C . TYR A 1 86 ? 15.920 -9.310 17.021 1.00 77.12 86 TYR A C 1
ATOM 689 O O . TYR A 1 86 ? 14.810 -9.701 17.379 1.00 77.12 86 TYR A O 1
ATOM 697 N N . TYR A 1 87 ? 16.611 -8.403 17.711 1.00 83.94 87 TYR A N 1
ATOM 698 C CA . TYR A 1 87 ? 16.001 -7.599 18.766 1.00 83.94 87 TYR A CA 1
ATOM 699 C C . TYR A 1 87 ? 16.795 -6.314 19.047 1.00 83.94 87 TYR A C 1
ATOM 701 O O . TYR A 1 87 ? 18.025 -6.306 18.985 1.00 83.94 87 TYR A O 1
ATOM 709 N N . ASP A 1 88 ? 16.079 -5.247 19.390 1.00 82.69 88 ASP A N 1
ATOM 710 C CA . ASP A 1 88 ? 16.598 -3.975 19.899 1.00 82.69 88 ASP A CA 1
ATOM 711 C C . ASP A 1 88 ? 15.665 -3.438 21.010 1.00 82.69 88 ASP A C 1
ATOM 713 O O . ASP A 1 88 ? 14.922 -4.205 21.615 1.00 82.69 88 ASP A O 1
ATOM 717 N N . ASN A 1 89 ? 15.704 -2.139 21.320 1.00 75.31 89 ASN A N 1
ATOM 718 C CA . ASN A 1 89 ? 14.865 -1.539 22.369 1.00 75.31 89 ASN A CA 1
ATOM 719 C C . ASN A 1 89 ? 13.381 -1.367 21.972 1.00 75.31 89 ASN A C 1
ATOM 721 O O . ASN A 1 89 ? 12.554 -1.027 22.818 1.00 75.31 89 ASN A O 1
ATOM 725 N N . GLN A 1 90 ? 13.043 -1.542 20.695 1.00 80.50 90 GLN A N 1
ATOM 726 C CA . GLN A 1 90 ? 11.730 -1.269 20.107 1.00 80.50 90 GLN A CA 1
ATOM 727 C C . GLN A 1 90 ? 11.123 -2.477 19.397 1.00 80.50 90 GLN A C 1
ATOM 729 O O . GLN A 1 90 ? 9.900 -2.567 19.325 1.00 80.50 90 GLN A O 1
ATOM 734 N N . SER A 1 91 ? 11.939 -3.394 18.887 1.00 83.12 91 SER A N 1
ATOM 735 C CA . SER A 1 91 ? 11.513 -4.510 18.048 1.00 83.12 91 SER A CA 1
ATOM 736 C C . SER A 1 91 ? 12.150 -5.820 18.494 1.00 83.12 91 SER A C 1
ATOM 738 O O . SER A 1 91 ? 13.298 -5.854 18.926 1.00 83.12 91 SER A O 1
ATOM 740 N N . MET A 1 92 ? 11.410 -6.917 18.354 1.00 91.56 92 MET A N 1
ATOM 741 C CA . MET A 1 92 ? 11.891 -8.276 18.592 1.00 91.56 92 MET A CA 1
ATOM 742 C C . MET A 1 92 ? 11.264 -9.227 17.572 1.00 91.56 92 MET A C 1
ATOM 744 O O . MET A 1 92 ? 10.050 -9.251 17.399 1.00 91.56 92 MET A O 1
ATOM 748 N N . ILE A 1 93 ? 12.090 -10.033 16.911 1.00 86.19 93 ILE A N 1
ATOM 749 C CA . ILE A 1 93 ? 11.677 -11.041 15.935 1.00 86.19 93 ILE A CA 1
ATOM 750 C C . ILE A 1 93 ? 12.049 -12.414 16.483 1.00 86.19 93 ILE A C 1
ATOM 752 O O . ILE A 1 93 ? 13.226 -12.727 16.680 1.00 86.19 93 ILE A O 1
ATOM 756 N N . LEU A 1 94 ? 11.026 -13.229 16.724 1.00 91.88 94 LEU A N 1
ATOM 757 C CA . LEU A 1 94 ? 11.159 -14.609 17.172 1.00 91.88 94 LEU A CA 1
ATOM 758 C C . LEU A 1 94 ? 10.823 -15.563 16.029 1.00 91.88 94 LEU A C 1
ATOM 760 O O . LEU A 1 94 ? 9.866 -15.324 15.300 1.00 91.88 94 LEU A O 1
ATOM 764 N N . VAL A 1 95 ? 11.558 -16.665 15.904 1.00 78.56 95 VAL A N 1
ATOM 765 C CA . VAL A 1 95 ? 11.273 -17.729 14.931 1.00 78.56 95 VAL A CA 1
ATOM 766 C C . VAL A 1 95 ? 11.117 -19.053 15.665 1.00 78.56 95 VAL A C 1
ATOM 768 O O . VAL A 1 95 ? 11.994 -19.431 16.440 1.00 78.56 95 VAL A O 1
ATOM 771 N N . ASP A 1 96 ? 10.001 -19.752 15.473 1.00 88.38 96 ASP A N 1
ATOM 772 C CA . ASP A 1 96 ? 9.809 -21.074 16.080 1.00 88.38 96 ASP A CA 1
ATOM 773 C C . ASP A 1 96 ? 10.522 -22.199 15.305 1.00 88.38 96 ASP A C 1
ATOM 775 O O . ASP A 1 96 ? 11.126 -21.995 14.252 1.00 88.38 96 ASP A O 1
ATOM 779 N N . ALA A 1 97 ? 10.435 -23.425 15.825 1.00 80.75 97 ALA A N 1
ATOM 780 C CA . ALA A 1 97 ? 11.041 -24.607 15.209 1.00 80.75 97 ALA A CA 1
ATOM 781 C C . ALA A 1 97 ? 10.459 -24.978 13.827 1.00 80.75 97 ALA A C 1
ATOM 783 O O . ALA A 1 97 ? 11.061 -25.784 13.121 1.00 80.75 97 ALA A O 1
ATOM 784 N N . MET A 1 98 ? 9.301 -24.429 13.447 1.00 79.31 98 MET A N 1
ATOM 785 C CA . MET A 1 98 ? 8.671 -24.638 12.138 1.00 79.31 98 MET A CA 1
ATOM 786 C C . MET A 1 98 ? 9.008 -23.514 11.146 1.00 79.31 98 MET A C 1
ATOM 788 O O . MET A 1 98 ? 8.591 -23.581 9.992 1.00 79.31 98 MET A O 1
ATOM 792 N N . GLY A 1 99 ? 9.767 -22.499 11.571 1.00 72.81 99 GLY A N 1
ATOM 793 C CA . GLY A 1 99 ? 10.117 -21.339 10.757 1.00 72.81 99 GLY A CA 1
ATOM 794 C C . GLY A 1 99 ? 9.076 -20.218 10.784 1.00 72.81 99 GLY A C 1
ATOM 795 O O . GLY A 1 99 ? 9.210 -19.267 10.016 1.00 72.81 99 GLY A O 1
ATOM 796 N N . ASN A 1 100 ? 8.055 -20.287 11.648 1.00 74.31 100 ASN A N 1
ATOM 797 C CA . ASN A 1 100 ? 7.085 -19.201 11.768 1.00 74.31 100 ASN A CA 1
ATOM 798 C C . ASN A 1 100 ? 7.715 -18.013 12.487 1.00 74.31 100 ASN A C 1
ATOM 800 O O . ASN A 1 100 ? 8.319 -18.169 13.551 1.00 74.31 100 ASN A O 1
ATOM 804 N N . THR A 1 101 ? 7.518 -16.822 11.933 1.00 72.75 101 THR A N 1
ATOM 805 C CA . THR A 1 101 ? 8.039 -15.574 12.489 1.00 72.75 101 THR A CA 1
ATOM 806 C C . THR A 1 101 ? 6.986 -14.863 13.338 1.00 72.75 101 THR A C 1
ATOM 808 O O . THR A 1 101 ? 5.855 -14.648 12.904 1.00 72.75 101 THR A O 1
ATOM 811 N N . PHE A 1 102 ? 7.379 -14.433 14.534 1.00 86.94 102 PHE A N 1
ATOM 812 C CA . PHE A 1 102 ? 6.585 -13.620 15.445 1.00 86.94 102 PHE A CA 1
ATOM 813 C C . PHE A 1 102 ? 7.289 -12.281 15.635 1.00 86.94 102 PHE A C 1
ATOM 815 O O . PHE A 1 102 ? 8.318 -12.189 16.308 1.00 86.94 102 PHE A O 1
ATOM 822 N N . ASN A 1 103 ? 6.721 -11.245 15.030 1.00 82.56 103 ASN A N 1
ATOM 823 C CA . ASN A 1 103 ? 7.221 -9.884 15.131 1.00 82.56 103 ASN A CA 1
ATOM 824 C C . ASN A 1 103 ? 6.571 -9.210 16.335 1.00 82.56 103 ASN A C 1
ATOM 826 O O . ASN A 1 103 ? 5.350 -9.214 16.469 1.00 82.56 103 ASN A O 1
ATOM 830 N N . TYR A 1 104 ? 7.383 -8.641 17.208 1.00 89.38 104 TYR A N 1
ATOM 831 C CA . TYR A 1 104 ? 6.954 -7.912 18.384 1.00 89.38 104 TYR A CA 1
ATOM 832 C C . TYR A 1 104 ? 7.488 -6.485 18.336 1.00 89.38 104 TYR A C 1
ATOM 834 O O . TYR A 1 104 ? 8.647 -6.271 17.989 1.00 89.38 104 TYR A O 1
ATOM 842 N N . SER A 1 105 ? 6.672 -5.530 18.769 1.00 84.31 105 SER A N 1
ATOM 843 C CA . SER A 1 105 ? 7.100 -4.164 19.070 1.00 84.31 105 SER A CA 1
ATOM 844 C C . SER A 1 105 ? 6.974 -3.890 20.566 1.00 84.31 105 SER A C 1
ATOM 846 O O . SER A 1 105 ? 6.072 -4.425 21.217 1.00 84.31 105 SER A O 1
ATOM 848 N N . GLN A 1 106 ? 7.837 -3.054 21.138 1.00 81.44 106 GLN A N 1
ATOM 849 C CA . GLN A 1 106 ? 7.694 -2.654 22.531 1.00 81.44 106 GLN A CA 1
ATOM 850 C C . GLN A 1 106 ? 6.353 -1.924 22.698 1.00 81.44 106 GLN A C 1
ATOM 852 O O . GLN A 1 106 ? 6.044 -0.978 21.971 1.00 81.44 106 GLN A O 1
ATOM 857 N N . ALA A 1 107 ? 5.532 -2.378 23.642 1.00 62.88 107 ALA A N 1
ATOM 858 C CA . ALA A 1 107 ? 4.270 -1.750 23.992 1.00 62.88 107 ALA A CA 1
ATOM 859 C C . ALA A 1 107 ? 4.557 -0.472 24.790 1.00 62.88 107 ALA A C 1
ATOM 861 O O . ALA A 1 107 ? 4.367 -0.417 26.005 1.00 62.88 107 ALA A O 1
ATOM 862 N N . VAL A 1 108 ? 5.038 0.564 24.106 1.00 53.44 108 VAL A N 1
ATOM 863 C CA . VAL A 1 108 ? 4.945 1.928 24.617 1.00 53.44 108 VAL A CA 1
ATOM 864 C C . VAL A 1 108 ? 3.444 2.228 24.668 1.00 53.44 108 VAL A C 1
ATOM 866 O O . VAL A 1 108 ? 2.786 2.118 23.630 1.00 53.44 108 VAL A O 1
ATOM 869 N N . PRO A 1 109 ? 2.848 2.544 25.837 1.00 41.44 109 PRO A N 1
ATOM 870 C CA . PRO A 1 109 ? 1.482 3.047 25.866 1.00 41.44 109 PRO A CA 1
ATOM 871 C C . PRO A 1 109 ? 1.443 4.216 24.884 1.00 41.44 109 PRO A C 1
ATOM 873 O O . PRO A 1 109 ? 2.300 5.092 25.033 1.00 41.44 109 PRO A O 1
ATOM 876 N N . PRO A 1 110 ? 0.548 4.232 23.878 1.00 41.31 110 PRO A N 1
ATOM 877 C CA . PRO A 1 110 ? 0.529 5.314 22.909 1.00 41.31 110 PRO A CA 1
ATOM 878 C C . PRO A 1 110 ? 0.447 6.610 23.704 1.00 41.31 110 PRO A C 1
ATOM 880 O O . PRO A 1 110 ? -0.528 6.844 24.425 1.00 41.31 110 PRO A O 1
ATOM 883 N N . GLN A 1 111 ? 1.517 7.406 23.663 1.00 37.38 111 GLN A N 1
ATOM 884 C CA . GLN A 1 111 ? 1.468 8.742 24.216 1.00 37.38 111 GLN A CA 1
ATOM 885 C C . GLN A 1 111 ? 0.442 9.451 23.350 1.00 37.38 111 GLN A C 1
ATOM 887 O O . GLN A 1 111 ? 0.689 9.705 22.175 1.00 37.38 111 GLN A O 1
ATOM 892 N N . THR A 1 112 ? -0.745 9.699 23.900 1.00 43.78 112 THR A N 1
ATOM 893 C CA . THR A 1 112 ? -1.743 10.539 23.253 1.00 43.78 112 THR A CA 1
ATOM 894 C C . THR A 1 112 ? -1.158 11.941 23.199 1.00 43.78 112 THR A C 1
ATOM 896 O O . THR A 1 112 ? -1.382 12.746 24.103 1.00 43.78 112 THR A O 1
ATOM 899 N N . GLN A 1 113 ? -0.350 12.219 22.176 1.00 54.16 113 GLN A N 1
ATOM 900 C CA . GLN A 1 113 ? -0.077 13.584 21.772 1.00 54.16 113 GLN A CA 1
ATOM 901 C C . GLN A 1 113 ? -1.439 14.230 21.549 1.00 54.16 113 GLN A C 1
ATOM 903 O O . GLN A 1 113 ? -2.310 13.651 20.895 1.00 54.16 113 GLN A O 1
ATOM 908 N N . ASP A 1 114 ? -1.665 15.386 22.168 1.00 69.19 114 ASP A N 1
ATOM 909 C CA . ASP A 1 114 ? -2.915 16.101 21.970 1.00 69.19 114 ASP A CA 1
ATOM 910 C C . ASP A 1 114 ? -2.977 16.546 20.507 1.00 69.19 114 ASP A C 1
ATOM 912 O O . ASP A 1 114 ? -2.327 17.517 20.109 1.00 69.19 114 ASP A O 1
ATOM 916 N N . ILE A 1 115 ? -3.725 15.800 19.694 1.00 81.12 115 ILE A N 1
ATOM 917 C CA . ILE A 1 115 ? -3.931 16.112 18.286 1.00 81.12 115 ILE A CA 1
ATOM 918 C C . ILE A 1 115 ? -4.624 17.476 18.221 1.00 81.12 115 ILE A C 1
ATOM 920 O O . ILE A 1 115 ? -5.714 17.680 18.767 1.00 81.12 115 ILE A O 1
ATOM 924 N N . GLN A 1 116 ? -3.960 18.437 17.584 1.00 86.81 116 GLN A N 1
ATOM 925 C CA . GLN A 1 116 ? -4.417 19.822 17.512 1.00 86.81 116 GLN A CA 1
ATOM 926 C C . GLN A 1 116 ? -5.592 19.987 16.535 1.00 86.81 116 GLN A C 1
ATOM 928 O O . GLN A 1 116 ? -5.882 19.116 15.715 1.00 86.81 116 GLN A O 1
ATOM 933 N N . GLY A 1 117 ? -6.301 21.114 16.635 1.00 90.62 117 GLY A N 1
ATOM 934 C CA . GLY A 1 117 ? -7.358 21.490 15.693 1.00 90.62 117 GLY A CA 1
ATOM 935 C C . GLY A 1 117 ? -8.686 21.889 16.337 1.00 90.62 117 GLY A C 1
ATOM 936 O O . GLY A 1 117 ? -8.880 21.797 17.551 1.00 90.62 117 GLY A O 1
ATOM 937 N N . THR A 1 118 ? -9.622 22.335 15.501 1.00 94.69 118 THR A N 1
ATOM 938 C CA . THR A 1 118 ? -10.943 22.811 15.930 1.00 94.69 118 THR A CA 1
ATOM 939 C C . THR A 1 118 ? -11.820 21.643 16.368 1.00 94.69 118 THR A C 1
ATOM 941 O O . THR A 1 118 ? -11.838 20.598 15.721 1.00 94.69 118 THR A O 1
ATOM 944 N N . VAL A 1 119 ? -12.578 21.807 17.455 1.00 95.75 119 VAL A N 1
ATOM 945 C CA . VAL A 1 119 ? -13.525 20.784 17.923 1.00 95.75 119 VAL A CA 1
ATOM 946 C C . VAL A 1 119 ? -14.658 20.620 16.907 1.00 95.75 119 VAL A C 1
ATOM 948 O O . VAL A 1 119 ? -15.391 21.562 16.623 1.00 95.75 119 VAL A O 1
ATOM 951 N N . LEU A 1 120 ? -14.812 19.402 16.392 1.00 95.06 120 LEU A N 1
ATOM 952 C CA . LEU A 1 120 ? -15.875 18.991 15.475 1.00 95.06 120 LEU A CA 1
ATOM 953 C C . LEU A 1 120 ? -17.064 18.362 16.209 1.00 95.06 120 LEU A C 1
ATOM 955 O O . LEU A 1 120 ? -18.206 18.509 15.777 1.00 95.06 120 LEU A O 1
ATOM 959 N N . ALA A 1 121 ? -16.811 17.634 17.300 1.00 96.31 121 ALA A N 1
ATOM 960 C CA . ALA A 1 121 ? -17.854 17.025 18.121 1.00 96.31 121 ALA A CA 1
ATOM 961 C C . ALA A 1 121 ? -17.375 16.722 19.543 1.00 96.31 121 ALA A C 1
ATOM 963 O O . ALA A 1 121 ? -16.182 16.565 19.800 1.00 96.31 121 ALA A O 1
ATOM 964 N N . LYS A 1 122 ? -18.336 16.574 20.458 1.00 95.94 122 LYS A N 1
ATOM 965 C CA . LYS A 1 122 ? -18.121 16.138 21.840 1.00 95.94 122 LYS A CA 1
ATOM 966 C C . LYS A 1 122 ? -19.069 14.987 22.158 1.00 95.94 122 LYS A C 1
ATOM 968 O O . LYS A 1 122 ? -20.253 15.086 21.857 1.00 95.94 122 LYS A O 1
ATOM 973 N N . GLN A 1 123 ? -18.555 13.919 22.764 1.00 92.00 123 GLN A N 1
ATOM 974 C CA . GLN A 1 123 ? -19.339 12.743 23.152 1.00 92.00 123 GLN A CA 1
ATOM 975 C C . GLN A 1 123 ? -18.717 12.102 24.396 1.00 92.00 123 GLN A C 1
ATOM 977 O O . GLN A 1 123 ? -17.522 11.827 24.403 1.00 92.00 123 GLN A O 1
ATOM 982 N N . ASN A 1 124 ? -19.509 11.852 25.444 1.00 89.12 124 ASN A N 1
ATOM 983 C CA . ASN A 1 124 ? -19.069 11.172 26.677 1.00 89.12 124 ASN A CA 1
ATOM 984 C C . ASN A 1 124 ? -17.771 11.742 27.291 1.00 89.12 124 ASN A C 1
ATOM 986 O O . ASN A 1 124 ? -16.910 10.995 27.734 1.00 89.12 124 ASN A O 1
ATOM 990 N N . GLY A 1 125 ? -17.604 13.069 27.269 1.00 88.06 125 GLY A N 1
ATOM 991 C CA . GLY A 1 125 ? -16.397 13.736 27.780 1.00 88.06 125 GLY A CA 1
ATOM 992 C C . GLY A 1 125 ? -15.197 13.745 26.824 1.00 88.06 125 GLY A C 1
ATOM 993 O O . GLY A 1 125 ? -14.238 14.464 27.082 1.00 88.06 125 GLY A O 1
ATOM 994 N N . HIS A 1 126 ? -15.266 13.043 25.693 1.00 91.62 126 HIS A N 1
ATOM 995 C CA . HIS A 1 126 ? -14.236 13.043 24.656 1.00 91.62 126 HIS A CA 1
ATOM 996 C C . HIS A 1 126 ? -14.497 14.114 23.594 1.00 91.62 126 HIS A C 1
ATOM 998 O O . HIS A 1 126 ? -15.648 14.495 23.348 1.00 91.62 126 HIS A O 1
ATOM 1004 N N . LEU A 1 127 ? -13.429 14.563 22.931 1.00 94.19 127 LEU A N 1
ATOM 1005 C CA . LEU A 1 127 ? -13.469 15.551 21.854 1.00 94.19 127 LEU A CA 1
ATOM 1006 C C . LEU A 1 127 ? -12.964 14.935 20.552 1.00 94.19 127 LEU A C 1
ATOM 1008 O O . LEU A 1 127 ? -11.871 14.380 20.511 1.00 94.19 127 LEU A O 1
ATOM 1012 N N . LEU A 1 128 ? -13.735 15.102 19.482 1.00 94.69 128 LEU A N 1
ATOM 1013 C CA . LEU A 1 128 ? -13.258 14.919 18.119 1.00 94.69 128 LEU A CA 1
ATOM 1014 C C . LEU A 1 128 ? -12.842 16.288 17.584 1.00 94.69 128 LEU A C 1
ATOM 1016 O O . LEU A 1 128 ? -13.642 17.222 17.597 1.00 94.69 128 LEU A O 1
ATOM 1020 N N . LYS A 1 129 ? -11.606 16.401 17.105 1.00 96.06 129 LYS A N 1
ATOM 1021 C CA . LYS A 1 129 ? -11.022 17.628 16.526 1.00 96.06 129 LYS A CA 1
ATOM 1022 C C . LYS A 1 129 ? -10.704 17.439 15.039 1.00 96.06 129 LYS A C 1
ATOM 1024 O O . LYS A 1 129 ? -10.573 16.296 14.606 1.00 96.06 129 LYS A O 1
ATOM 1029 N N . THR A 1 130 ? -10.526 18.526 14.286 1.00 95.38 130 THR A N 1
ATOM 1030 C CA . THR A 1 130 ? -10.141 18.482 12.859 1.00 95.38 130 THR A CA 1
ATOM 1031 C C . THR A 1 130 ? -8.886 17.650 12.615 1.00 95.38 130 THR A C 1
ATOM 1033 O O . THR A 1 130 ? -8.910 16.800 11.729 1.00 95.38 130 THR A O 1
ATOM 1036 N N . GLY A 1 131 ? -7.858 17.770 13.463 1.00 94.00 131 GLY A N 1
ATOM 1037 C CA . GLY A 1 131 ? -6.631 16.984 13.323 1.00 94.00 131 GLY A CA 1
ATOM 1038 C C . GLY A 1 131 ? -6.854 15.467 13.366 1.00 94.00 131 GLY A C 1
ATOM 1039 O O . GLY A 1 131 ? -6.175 14.732 12.662 1.00 94.00 131 GLY A O 1
ATOM 1040 N N . HIS A 1 132 ? -7.862 14.972 14.097 1.00 94.12 132 HIS A N 1
ATOM 1041 C CA . HIS A 1 132 ? -8.164 13.533 14.118 1.00 94.12 132 HIS A CA 1
ATOM 1042 C C . HIS A 1 132 ? -8.680 13.035 12.762 1.00 94.12 132 HIS A C 1
ATOM 1044 O O . HIS A 1 132 ? -8.409 11.909 12.358 1.00 94.12 132 HIS A O 1
ATOM 1050 N N . VAL A 1 133 ? -9.436 13.875 12.049 1.00 95.62 133 VAL A N 1
ATOM 1051 C CA . VAL A 1 133 ? -9.913 13.568 10.694 1.00 95.62 133 VAL A CA 1
ATOM 1052 C C . VAL A 1 133 ? -8.755 13.649 9.700 1.00 95.62 133 VAL A C 1
ATOM 1054 O O . VAL A 1 133 ? -8.657 12.818 8.797 1.00 95.62 133 VAL A O 1
ATOM 1057 N N . GLU A 1 134 ? -7.859 14.621 9.879 1.00 94.38 134 GLU A N 1
ATOM 1058 C CA . GLU A 1 134 ? -6.671 14.796 9.039 1.00 94.38 134 GLU A CA 1
ATOM 1059 C C . GLU A 1 134 ? -5.750 13.574 9.069 1.00 94.38 134 GLU A C 1
ATOM 1061 O O . GLU A 1 134 ? -5.192 13.235 8.029 1.00 94.38 134 GLU A O 1
ATOM 1066 N N . VAL A 1 135 ? -5.651 12.855 10.194 1.00 91.62 135 VAL A N 1
ATOM 1067 C CA . VAL A 1 135 ? -4.908 11.583 10.273 1.00 91.62 135 VAL A CA 1
ATOM 1068 C C . VAL A 1 135 ? -5.423 10.574 9.241 1.00 91.62 135 VAL A C 1
ATOM 1070 O O . VAL A 1 135 ? -4.647 10.068 8.429 1.00 91.62 135 VAL A O 1
ATOM 1073 N N . TYR A 1 136 ? -6.736 10.326 9.182 1.00 93.44 136 TYR A N 1
ATOM 1074 C CA . TYR A 1 136 ? -7.301 9.410 8.182 1.00 93.44 136 TYR A CA 1
ATOM 1075 C C . TYR A 1 136 ? -7.180 9.937 6.754 1.00 93.44 136 TYR A C 1
ATOM 1077 O O . TYR A 1 136 ? -7.019 9.149 5.820 1.00 93.44 136 TYR A O 1
ATOM 1085 N N . GLN A 1 137 ? -7.235 11.256 6.557 1.00 94.12 137 GLN A N 1
ATOM 1086 C CA . GLN A 1 137 ? -7.008 11.853 5.242 1.00 94.12 137 GLN A CA 1
ATOM 1087 C C . GLN A 1 137 ? -5.558 11.652 4.778 1.00 94.12 137 GLN A C 1
ATOM 1089 O O . GLN A 1 137 ? -5.351 11.249 3.634 1.00 94.12 137 GLN A O 1
ATOM 1094 N N . LYS A 1 138 ? -4.565 11.869 5.652 1.00 89.94 138 LYS A N 1
ATOM 1095 C CA . LYS A 1 138 ? -3.138 11.623 5.381 1.00 89.94 138 LYS A CA 1
ATOM 1096 C C . LYS A 1 138 ? -2.870 10.150 5.096 1.00 89.94 138 LYS A C 1
ATOM 1098 O O . LYS A 1 138 ? -2.283 9.835 4.065 1.00 89.94 138 LYS A O 1
ATOM 1103 N N . PHE A 1 139 ? -3.392 9.257 5.935 1.00 91.88 139 PHE A N 1
ATOM 1104 C CA . PHE A 1 139 ? -3.322 7.814 5.709 1.00 91.88 139 PHE A CA 1
ATOM 1105 C C . PHE A 1 139 ? -3.904 7.431 4.343 1.00 91.88 139 PHE A C 1
ATOM 1107 O O . PHE A 1 139 ? -3.262 6.746 3.552 1.00 91.88 139 PHE A O 1
ATOM 1114 N N . THR A 1 140 ? -5.099 7.929 4.015 1.00 93.25 140 THR A N 1
ATOM 1115 C CA . THR A 1 140 ? -5.736 7.616 2.730 1.00 93.25 140 THR A CA 1
ATOM 1116 C C . THR A 1 140 ? -4.897 8.136 1.562 1.00 93.25 140 THR A C 1
ATOM 1118 O O . THR A 1 140 ? -4.658 7.368 0.635 1.00 93.25 140 THR A O 1
ATOM 1121 N N . ARG A 1 141 ? -4.399 9.385 1.621 1.00 91.06 141 ARG A N 1
ATOM 1122 C CA . ARG A 1 141 ? -3.487 9.970 0.613 1.00 91.06 141 ARG A CA 1
ATOM 1123 C C . ARG A 1 141 ? -2.245 9.114 0.405 1.00 91.06 141 ARG A C 1
ATOM 1125 O O . ARG A 1 141 ? -1.875 8.876 -0.740 1.00 91.06 141 ARG A O 1
ATOM 1132 N N . PHE A 1 142 ? -1.638 8.641 1.491 1.00 89.69 142 PHE A N 1
ATOM 1133 C CA . PHE A 1 142 ? -0.468 7.773 1.436 1.00 89.69 142 PHE A CA 1
ATOM 1134 C C . PHE A 1 142 ? -0.767 6.469 0.686 1.00 89.69 142 PHE A C 1
ATOM 1136 O O . PHE A 1 142 ? -0.042 6.104 -0.238 1.00 89.69 142 PHE A O 1
ATOM 1143 N N . ILE A 1 143 ? -1.888 5.813 1.000 1.00 90.94 143 ILE A N 1
ATOM 1144 C CA . ILE A 1 143 ? -2.299 4.581 0.317 1.00 90.94 143 ILE A CA 1
ATOM 1145 C C . ILE A 1 143 ? -2.600 4.821 -1.166 1.00 90.94 143 ILE A C 1
ATOM 1147 O O . ILE A 1 143 ? -2.182 4.035 -2.016 1.00 90.94 143 ILE A O 1
ATOM 1151 N N . ILE A 1 144 ? -3.305 5.896 -1.517 1.00 91.06 144 ILE A N 1
ATOM 1152 C CA . ILE A 1 144 ? -3.682 6.145 -2.916 1.00 91.06 144 ILE A CA 1
ATOM 1153 C C . ILE A 1 144 ? -2.596 6.866 -3.725 1.00 91.06 144 ILE A C 1
ATOM 1155 O O . ILE A 1 144 ? -2.749 6.970 -4.939 1.00 91.06 144 ILE A O 1
ATOM 1159 N N . SER A 1 145 ? -1.518 7.349 -3.098 1.00 86.31 145 SER A N 1
ATOM 1160 C CA . SER A 1 145 ? -0.438 8.139 -3.719 1.00 86.31 145 SER A CA 1
ATOM 1161 C C . SER A 1 145 ? -0.956 9.281 -4.606 1.00 86.31 145 SER A C 1
ATOM 1163 O O . SER A 1 145 ? -0.550 9.415 -5.759 1.00 86.31 145 SER A O 1
ATOM 1165 N N . GLN A 1 146 ? -1.934 10.044 -4.106 1.00 86.38 146 GLN A N 1
ATOM 1166 C CA . GLN A 1 146 ? -2.471 11.249 -4.752 1.00 86.38 146 GLN A CA 1
ATOM 1167 C C . GLN A 1 146 ? -3.265 12.101 -3.749 1.00 86.38 146 GLN A C 1
ATOM 1169 O O . GLN A 1 146 ? -3.677 11.624 -2.687 1.00 8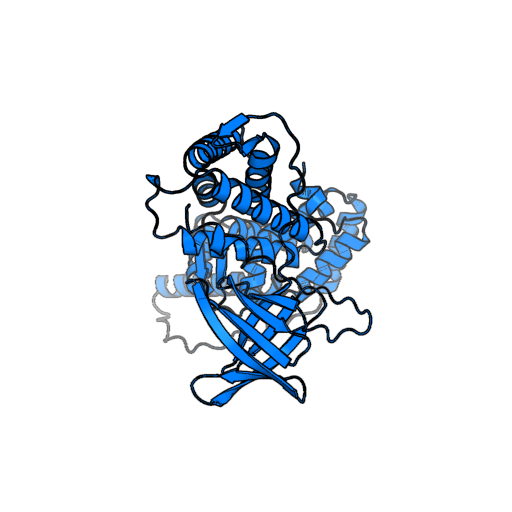6.38 146 GLN A O 1
ATOM 1174 N N . ALA A 1 147 ? -3.531 13.357 -4.110 1.00 89.31 147 ALA A N 1
ATOM 1175 C CA . ALA A 1 147 ? -4.400 14.235 -3.338 1.00 89.31 147 ALA A CA 1
ATOM 1176 C C . ALA A 1 147 ? -5.854 13.726 -3.296 1.00 89.31 147 ALA A C 1
ATOM 1178 O O . ALA A 1 147 ? -6.382 13.187 -4.270 1.00 89.31 147 ALA A O 1
ATOM 1179 N N . LEU A 1 148 ? -6.519 13.941 -2.157 1.00 92.44 148 LEU A N 1
ATOM 1180 C CA . LEU A 1 148 ? -7.954 13.689 -2.006 1.00 92.44 148 LEU A CA 1
ATOM 1181 C C . LEU A 1 148 ? -8.761 14.870 -2.540 1.00 92.44 148 LEU A C 1
ATOM 1183 O O . LEU A 1 148 ? -8.481 16.024 -2.195 1.00 92.44 148 LEU A O 1
ATOM 1187 N N . SER A 1 149 ? -9.819 14.577 -3.291 1.00 95.62 149 SER A N 1
ATOM 1188 C CA . SER A 1 149 ? -10.800 15.589 -3.685 1.00 95.62 149 SER A CA 1
ATOM 1189 C C . SER A 1 149 ? -11.586 16.118 -2.476 1.00 95.62 149 SER A C 1
ATOM 1191 O O . SER A 1 149 ? -11.636 15.499 -1.408 1.00 95.62 149 SER A O 1
ATOM 1193 N N . TYR A 1 150 ? -12.241 17.271 -2.638 1.00 95.81 150 TYR A N 1
ATOM 1194 C CA . TYR A 1 150 ? -13.067 17.863 -1.580 1.00 95.81 150 TYR A CA 1
ATOM 1195 C C . TYR A 1 150 ? -14.175 16.911 -1.102 1.00 95.81 150 TYR A C 1
ATOM 1197 O O . TYR A 1 150 ? -14.382 16.748 0.101 1.00 95.81 150 TYR A O 1
ATOM 1205 N N . SER A 1 151 ? -14.852 16.235 -2.035 1.00 97.56 151 SER A N 1
ATOM 1206 C CA . SER A 1 151 ? -15.923 15.285 -1.715 1.00 97.56 151 SER A CA 1
ATOM 1207 C C . SER A 1 151 ? -15.406 14.066 -0.948 1.00 97.56 151 SER A C 1
ATOM 1209 O O . SER A 1 151 ? -16.085 13.573 -0.051 1.00 97.56 151 SER A O 1
ATOM 1211 N N . GLU A 1 152 ? -14.190 13.607 -1.235 1.00 97.88 152 GLU A N 1
ATOM 1212 C CA . GLU A 1 152 ? -13.558 12.492 -0.525 1.00 97.88 152 GLU A CA 1
ATOM 1213 C C . GLU A 1 152 ? -13.134 12.878 0.891 1.00 97.88 152 GLU A C 1
ATOM 1215 O O . GLU A 1 152 ? -13.412 12.135 1.834 1.00 97.88 152 GLU A O 1
ATOM 1220 N N . LYS A 1 153 ? -12.547 14.070 1.067 1.00 97.19 153 LYS A N 1
ATOM 1221 C CA . LYS A 1 153 ? -12.244 14.622 2.397 1.00 97.19 153 LYS A CA 1
ATOM 1222 C C . LYS A 1 153 ? -13.513 14.746 3.247 1.00 97.19 153 LYS A C 1
ATOM 1224 O O . LYS A 1 153 ? -13.518 14.323 4.404 1.00 97.19 153 LYS A O 1
ATOM 1229 N N . ALA A 1 154 ? -14.597 15.259 2.659 1.00 97.50 154 ALA A N 1
ATOM 1230 C CA . ALA A 1 154 ? -15.891 15.389 3.323 1.00 97.50 154 ALA A CA 1
ATOM 1231 C C . ALA A 1 154 ? -16.510 14.025 3.681 1.00 97.50 154 ALA A C 1
ATOM 1233 O O . ALA A 1 154 ? -17.048 13.866 4.776 1.00 97.50 154 ALA A O 1
ATOM 1234 N N . ALA A 1 155 ? -16.397 13.026 2.799 1.00 97.38 155 ALA A N 1
ATOM 1235 C CA . ALA A 1 155 ? -16.890 11.674 3.059 1.00 97.38 155 ALA A CA 1
ATOM 1236 C C . ALA A 1 155 ? -16.147 11.003 4.226 1.00 97.38 155 ALA A C 1
ATOM 1238 O O . ALA A 1 155 ? -16.789 10.408 5.091 1.00 97.38 155 ALA A O 1
ATOM 1239 N N . ILE A 1 156 ? -14.817 11.146 4.291 1.00 96.81 156 ILE A N 1
ATOM 1240 C CA . ILE A 1 156 ? -14.015 10.660 5.425 1.00 96.81 156 ILE A CA 1
ATOM 1241 C C . ILE A 1 156 ? -14.467 11.350 6.716 1.00 96.81 156 ILE A C 1
ATOM 1243 O O . ILE A 1 156 ? -14.783 10.669 7.686 1.00 96.81 156 ILE A O 1
ATOM 1247 N N . GLN A 1 157 ? -14.587 12.682 6.716 1.00 97.44 157 GLN A N 1
ATOM 1248 C CA . GLN A 1 157 ? -15.037 13.435 7.891 1.00 97.44 157 GLN A CA 1
ATOM 1249 C C . GLN A 1 157 ? -16.419 12.988 8.387 1.00 97.44 157 GLN A C 1
ATOM 1251 O O . GLN A 1 157 ? -16.618 12.819 9.592 1.00 97.44 157 GLN A O 1
ATOM 1256 N N . ALA A 1 158 ? -17.376 12.802 7.475 1.00 96.62 158 ALA A N 1
ATOM 1257 C CA . ALA A 1 158 ? -18.731 12.381 7.815 1.00 96.62 158 ALA A CA 1
ATOM 1258 C C . ALA A 1 158 ? -18.751 10.990 8.471 1.00 96.62 158 ALA A C 1
ATOM 1260 O O . ALA A 1 158 ? -19.418 10.800 9.493 1.00 96.62 158 ALA A O 1
ATOM 1261 N N . ASP A 1 159 ? -17.982 10.040 7.933 1.00 94.38 159 ASP A N 1
ATOM 1262 C CA . ASP A 1 159 ? -17.868 8.694 8.496 1.00 94.38 159 ASP A CA 1
ATOM 1263 C C . ASP A 1 159 ? -17.150 8.695 9.853 1.00 94.38 159 ASP A C 1
ATOM 1265 O O . ASP A 1 159 ? -17.641 8.071 10.797 1.00 94.38 159 ASP A O 1
ATOM 1269 N N . THR A 1 160 ? -16.062 9.458 10.001 1.00 94.81 160 THR A N 1
ATOM 1270 C CA . THR A 1 160 ? -15.360 9.632 11.284 1.00 94.81 160 THR A CA 1
ATOM 1271 C C . THR A 1 160 ? -16.290 10.222 12.347 1.00 94.81 160 THR A C 1
ATOM 1273 O O . THR A 1 160 ? -16.350 9.727 13.472 1.00 94.81 160 THR A O 1
ATOM 1276 N N . LEU A 1 161 ? -17.085 11.239 11.997 1.00 95.62 161 LEU A N 1
ATOM 1277 C CA . LEU A 1 161 ? -18.058 11.843 12.909 1.00 95.62 161 LEU A CA 1
ATOM 1278 C C . LEU A 1 161 ? -19.151 10.848 13.328 1.00 95.62 161 LEU A C 1
ATOM 1280 O O . LEU A 1 161 ? -19.547 10.808 14.497 1.00 95.62 161 LEU A O 1
ATOM 1284 N N . LYS A 1 162 ? -19.651 10.045 12.383 1.00 93.81 162 LYS A N 1
ATOM 1285 C CA . LYS A 1 162 ? -20.651 9.003 12.649 1.00 93.81 162 LYS A CA 1
ATOM 1286 C C . LYS A 1 162 ? -20.107 7.936 13.601 1.00 93.81 162 LYS A C 1
ATOM 1288 O O . LYS A 1 162 ? -20.803 7.536 14.538 1.00 93.81 162 LYS A O 1
ATOM 1293 N N . GLU A 1 163 ? -18.871 7.491 13.392 1.00 88.94 163 GLU A N 1
ATOM 1294 C CA . GLU A 1 163 ? -18.233 6.509 14.266 1.00 88.94 163 GLU A CA 1
ATOM 1295 C C . GLU A 1 163 ? -17.945 7.078 15.655 1.00 88.94 163 GLU A C 1
ATOM 1297 O O . GLU A 1 163 ? -18.263 6.427 16.650 1.00 88.94 163 GLU A O 1
ATOM 1302 N N . PHE A 1 164 ? -17.464 8.321 15.742 1.00 93.19 164 PHE A N 1
ATOM 1303 C CA . PHE A 1 164 ? -17.194 8.990 17.015 1.00 93.19 164 PHE A CA 1
ATOM 1304 C C . PHE A 1 164 ? -18.433 9.051 17.910 1.00 93.19 164 PHE A C 1
ATOM 1306 O O . PHE A 1 164 ? -18.369 8.741 19.097 1.00 93.19 164 PHE A O 1
ATOM 1313 N N . LYS A 1 165 ? -19.590 9.395 17.329 1.00 92.75 165 LYS A N 1
ATOM 1314 C CA . LYS A 1 165 ? -20.873 9.423 18.049 1.00 92.75 165 LYS A CA 1
ATOM 1315 C C . LYS A 1 165 ? -21.279 8.046 18.582 1.00 92.75 165 LYS A C 1
ATOM 1317 O O . LYS A 1 165 ? -21.991 7.967 19.578 1.00 92.75 165 LYS A O 1
ATOM 1322 N N . THR A 1 166 ? -20.825 6.974 17.934 1.00 90.81 166 THR A N 1
ATOM 1323 C CA . THR A 1 166 ? -21.151 5.590 18.300 1.00 90.81 166 THR A CA 1
ATOM 1324 C C . THR A 1 166 ? -20.173 5.016 19.328 1.00 90.81 166 THR A C 1
ATOM 1326 O O . THR A 1 166 ? -20.590 4.305 20.240 1.00 90.81 166 THR A O 1
ATOM 1329 N N . ASN A 1 167 ? -18.871 5.272 19.175 1.00 88.00 167 ASN A N 1
ATOM 1330 C CA . ASN A 1 167 ? -17.827 4.731 20.042 1.00 88.00 167 ASN A CA 1
ATOM 1331 C C . ASN A 1 167 ? -16.600 5.667 20.105 1.00 88.00 167 ASN A C 1
ATOM 1333 O O . ASN A 1 167 ? -15.600 5.415 19.427 1.00 88.00 167 ASN A O 1
ATOM 1337 N N . PRO A 1 168 ? -16.656 6.739 20.914 1.00 85.06 168 PRO A N 1
ATOM 1338 C CA . PRO A 1 168 ? -15.632 7.782 20.903 1.00 85.06 168 PRO A CA 1
ATOM 1339 C C . PRO A 1 168 ? -14.257 7.275 21.355 1.00 85.06 168 PRO A C 1
ATOM 1341 O O . PRO A 1 168 ? -13.252 7.636 20.756 1.00 85.06 168 PRO A O 1
ATOM 1344 N N . ILE A 1 169 ? -14.204 6.400 22.366 1.00 82.00 169 ILE A N 1
ATOM 1345 C CA . ILE A 1 169 ? -12.941 5.865 22.902 1.00 82.00 169 ILE A CA 1
ATOM 1346 C C . ILE A 1 169 ? -12.221 5.014 21.855 1.00 82.00 169 ILE A C 1
ATOM 1348 O O . ILE A 1 169 ? -11.021 5.181 21.651 1.00 82.00 169 ILE A O 1
ATOM 1352 N N . ALA A 1 170 ? -12.943 4.103 21.193 1.00 76.81 170 ALA A N 1
ATOM 1353 C CA . ALA A 1 170 ? -12.328 3.238 20.192 1.00 76.81 170 ALA A CA 1
ATOM 1354 C C . ALA A 1 170 ? -11.828 4.041 18.991 1.00 76.81 170 ALA A C 1
ATOM 1356 O O . ALA A 1 170 ? -10.701 3.826 18.573 1.00 76.81 170 ALA A O 1
ATOM 1357 N N . LEU A 1 171 ? -12.616 5.003 18.498 1.00 85.19 171 LEU A N 1
ATOM 1358 C CA . LEU A 1 171 ? -12.180 5.839 17.382 1.00 85.19 171 LEU A CA 1
ATOM 1359 C C . LEU A 1 171 ? -10.915 6.630 17.727 1.00 85.19 171 LEU A C 1
ATOM 1361 O O . LEU A 1 171 ? -9.977 6.642 16.944 1.00 85.19 171 LEU A O 1
ATOM 1365 N N . LEU A 1 172 ? -10.876 7.300 18.883 1.00 84.06 172 LEU A N 1
ATOM 1366 C CA . LEU A 1 172 ? -9.710 8.106 19.259 1.00 84.06 172 LEU A CA 1
ATOM 1367 C C . LEU A 1 172 ? -8.457 7.248 19.447 1.00 84.06 172 LEU A C 1
ATOM 1369 O O . LEU A 1 172 ? -7.365 7.677 19.082 1.00 84.06 172 LEU A O 1
ATOM 1373 N N . LYS A 1 173 ? -8.619 6.026 19.965 1.00 78.94 173 LYS A N 1
ATOM 1374 C CA . LYS A 1 173 ? -7.534 5.049 20.024 1.00 78.94 173 LYS A CA 1
ATOM 1375 C C . LYS A 1 173 ? -7.055 4.662 18.619 1.00 78.94 173 LYS A C 1
ATOM 1377 O O . LYS A 1 173 ? -5.860 4.743 18.362 1.00 78.94 173 LYS A O 1
ATOM 1382 N N . ASP A 1 174 ? -7.971 4.303 17.721 1.00 78.06 174 ASP A N 1
ATOM 1383 C CA . ASP A 1 174 ? -7.640 3.917 16.345 1.00 78.06 174 ASP A CA 1
ATOM 1384 C C . ASP A 1 174 ? -6.954 5.078 15.594 1.00 78.06 174 ASP A C 1
ATOM 1386 O O . ASP A 1 174 ? -6.015 4.856 14.832 1.00 78.06 174 ASP A O 1
ATOM 1390 N N . VAL A 1 175 ? -7.374 6.328 15.828 1.00 83.75 175 VAL A N 1
ATOM 1391 C CA . VAL A 1 175 ? -6.718 7.526 15.276 1.00 83.75 175 VAL A CA 1
ATOM 1392 C C . VAL A 1 175 ? -5.293 7.672 15.806 1.00 83.75 175 VAL A C 1
ATOM 1394 O O . VAL A 1 175 ? -4.390 7.892 15.008 1.00 83.75 175 VAL A O 1
ATOM 1397 N N . ALA A 1 176 ? -5.073 7.533 17.115 1.00 78.12 176 ALA A N 1
ATOM 1398 C CA . ALA A 1 176 ? -3.734 7.639 17.696 1.00 78.12 176 ALA A CA 1
ATOM 1399 C C . ALA A 1 176 ? -2.786 6.550 17.163 1.00 78.12 176 ALA A C 1
ATOM 1401 O O . ALA A 1 176 ? -1.646 6.845 16.817 1.00 78.12 176 ALA A O 1
ATOM 1402 N N . GLU A 1 177 ? -3.270 5.311 17.029 1.00 74.31 177 GLU A N 1
ATOM 1403 C CA . GLU A 1 177 ? -2.507 4.208 16.427 1.00 74.31 177 GLU A CA 1
ATOM 1404 C C . GLU A 1 177 ? -2.202 4.476 14.943 1.00 74.31 177 GLU A C 1
ATOM 1406 O O . GLU A 1 177 ? -1.087 4.229 14.486 1.00 74.31 177 GLU A O 1
ATOM 1411 N N . THR A 1 178 ? -3.164 5.039 14.200 1.00 78.62 178 THR A N 1
ATOM 1412 C CA . THR A 1 178 ? -2.961 5.448 12.798 1.00 78.62 178 THR A CA 1
ATOM 1413 C C . THR A 1 178 ? -1.903 6.538 12.683 1.00 78.62 178 THR A C 1
ATOM 1415 O O . THR A 1 178 ? -1.036 6.462 11.817 1.00 78.62 178 THR A O 1
ATOM 1418 N N . ASP A 1 179 ? -1.975 7.555 13.541 1.00 79.62 179 ASP A N 1
ATOM 1419 C CA . ASP A 1 179 ? -1.042 8.676 13.517 1.00 79.62 179 ASP A CA 1
ATOM 1420 C C . ASP A 1 179 ? 0.375 8.212 13.855 1.00 79.62 179 ASP A C 1
ATOM 1422 O O . ASP A 1 179 ? 1.299 8.502 13.106 1.00 79.62 179 ASP A O 1
ATOM 1426 N N . GLN A 1 180 ? 0.542 7.400 14.903 1.00 73.19 180 GLN A N 1
ATOM 1427 C CA . GLN A 1 180 ? 1.840 6.837 15.273 1.00 73.19 180 GLN A CA 1
ATOM 1428 C C . GLN A 1 180 ? 2.449 5.995 14.141 1.00 73.19 180 GLN A C 1
ATOM 1430 O O . GLN A 1 180 ? 3.630 6.143 13.829 1.00 73.19 180 GLN A O 1
ATOM 1435 N N . ALA A 1 181 ? 1.649 5.139 13.504 1.00 70.25 181 ALA A N 1
ATOM 1436 C CA . ALA A 1 181 ? 2.087 4.351 12.357 1.00 70.25 181 ALA A CA 1
ATOM 1437 C C . ALA A 1 181 ? 2.527 5.261 11.195 1.00 70.25 181 ALA A C 1
ATOM 1439 O O . ALA A 1 181 ? 3.618 5.112 10.650 1.00 70.25 181 ALA A O 1
ATOM 1440 N N . MET A 1 182 ? 1.729 6.279 10.865 1.00 78.88 182 MET A N 1
ATOM 1441 C CA . MET A 1 182 ? 2.091 7.249 9.830 1.00 78.88 182 MET A CA 1
ATOM 1442 C C . MET A 1 182 ? 3.364 8.029 10.181 1.00 78.88 182 MET A C 1
ATOM 1444 O O . MET A 1 182 ? 4.219 8.196 9.316 1.00 78.88 182 MET A O 1
ATOM 1448 N N . GLN A 1 183 ? 3.538 8.451 11.437 1.00 76.00 183 GLN A N 1
ATOM 1449 C CA . GLN A 1 183 ? 4.759 9.109 11.912 1.00 76.00 183 GLN A CA 1
ATOM 1450 C C . GLN A 1 183 ? 5.998 8.232 11.699 1.00 76.00 183 GLN A C 1
ATOM 1452 O O . GLN A 1 183 ? 7.028 8.756 11.283 1.00 76.00 183 GLN A O 1
ATOM 1457 N N . GLN A 1 184 ? 5.896 6.916 11.922 1.00 71.00 184 GLN A N 1
ATOM 1458 C CA . GLN A 1 184 ? 6.974 5.966 11.629 1.00 71.00 184 GLN A CA 1
ATOM 1459 C C . GLN A 1 184 ? 7.247 5.856 10.125 1.00 71.00 184 GLN A C 1
ATOM 1461 O O . GLN A 1 184 ? 8.409 5.843 9.726 1.00 71.00 184 GLN A O 1
ATOM 1466 N N . ALA A 1 185 ? 6.208 5.844 9.282 1.00 71.75 185 ALA A N 1
ATOM 1467 C CA . ALA A 1 185 ? 6.380 5.877 7.824 1.00 71.75 185 ALA A CA 1
ATOM 1468 C C . ALA A 1 185 ? 7.147 7.114 7.383 1.00 71.75 185 ALA A C 1
ATOM 1470 O O . ALA A 1 185 ? 8.081 6.999 6.596 1.00 71.75 185 ALA A O 1
ATOM 1471 N N . TYR A 1 186 ? 6.791 8.277 7.923 1.00 75.31 186 TYR A N 1
ATOM 1472 C CA . TYR A 1 186 ? 7.436 9.541 7.586 1.00 75.31 186 TYR A CA 1
ATOM 1473 C C . TYR A 1 186 ? 8.923 9.604 7.977 1.00 75.31 186 TYR A C 1
ATOM 1475 O O . TYR A 1 186 ? 9.627 10.473 7.478 1.00 75.31 186 TYR A O 1
ATOM 1483 N N . GLN A 1 187 ? 9.425 8.694 8.825 1.00 73.88 187 GLN A N 1
ATOM 1484 C CA . GLN A 1 187 ? 10.864 8.581 9.117 1.00 73.88 187 GLN A CA 1
ATOM 1485 C C . GLN A 1 187 ? 11.643 7.794 8.053 1.00 73.88 187 GLN A C 1
ATOM 1487 O O . GLN A 1 187 ? 12.873 7.758 8.084 1.00 73.88 187 GLN A O 1
ATOM 1492 N N . LEU A 1 188 ? 10.950 7.116 7.139 1.00 71.19 188 LEU A N 1
ATOM 1493 C CA . LEU A 1 188 ? 11.584 6.343 6.082 1.00 71.19 188 LEU A CA 1
ATOM 1494 C C . LEU A 1 188 ? 11.996 7.266 4.948 1.00 71.19 188 LEU A C 1
ATOM 1496 O O . LEU A 1 188 ? 11.179 8.034 4.446 1.00 71.19 188 LEU A O 1
ATOM 1500 N N . ASN A 1 189 ? 13.235 7.099 4.497 1.00 71.62 189 ASN A N 1
ATOM 1501 C CA . ASN A 1 189 ? 13.754 7.811 3.334 1.00 71.62 189 ASN A CA 1
ATOM 1502 C C . ASN A 1 189 ? 13.834 6.900 2.106 1.00 71.62 189 ASN A C 1
ATOM 1504 O O . ASN A 1 189 ? 13.669 7.366 0.994 1.00 71.62 189 ASN A O 1
ATOM 1508 N N . ASN A 1 190 ? 14.025 5.587 2.279 1.00 70.69 190 ASN A N 1
ATOM 1509 C CA . ASN A 1 190 ? 14.175 4.677 1.144 1.00 70.69 190 ASN A CA 1
ATOM 1510 C C . ASN A 1 190 ? 12.819 4.424 0.439 1.00 70.69 190 ASN A C 1
ATOM 1512 O O . ASN A 1 190 ? 11.930 3.814 1.047 1.00 70.69 190 ASN A O 1
ATOM 1516 N N . PRO A 1 191 ? 12.663 4.782 -0.851 1.00 76.00 191 PRO A N 1
ATOM 1517 C CA . PRO A 1 191 ? 11.414 4.595 -1.590 1.00 76.00 191 PRO A CA 1
ATOM 1518 C C . PRO A 1 191 ? 10.921 3.145 -1.660 1.00 76.00 191 PRO A C 1
ATOM 1520 O O . PRO A 1 191 ? 9.716 2.901 -1.601 1.00 76.00 191 PRO A O 1
ATOM 1523 N N . ILE A 1 192 ? 11.827 2.164 -1.739 1.00 75.62 192 ILE A N 1
ATOM 1524 C CA . ILE A 1 192 ? 11.460 0.740 -1.732 1.00 75.62 192 ILE A CA 1
ATOM 1525 C C . ILE A 1 192 ? 10.804 0.392 -0.395 1.00 75.62 192 ILE A C 1
ATOM 1527 O O . ILE A 1 192 ? 9.733 -0.208 -0.375 1.00 75.62 192 ILE A O 1
ATOM 1531 N N . GLN A 1 193 ? 11.403 0.807 0.725 1.00 71.50 193 GLN A N 1
ATOM 1532 C CA . GLN A 1 193 ? 10.857 0.534 2.059 1.00 71.50 193 GLN A CA 1
ATOM 1533 C C . GLN A 1 193 ? 9.495 1.208 2.264 1.00 71.50 193 GLN A C 1
ATOM 1535 O O . GLN A 1 193 ? 8.563 0.571 2.754 1.00 71.50 193 GLN A O 1
ATOM 1540 N N . ILE A 1 194 ? 9.349 2.460 1.823 1.00 77.31 194 ILE A N 1
ATOM 1541 C CA . ILE A 1 194 ? 8.069 3.182 1.859 1.00 77.31 194 ILE A CA 1
ATOM 1542 C C . ILE A 1 194 ? 7.015 2.450 1.017 1.00 77.31 194 ILE A C 1
ATOM 1544 O O . ILE A 1 194 ? 5.876 2.262 1.454 1.00 77.31 194 ILE A O 1
ATOM 1548 N N . GLY A 1 195 ? 7.397 1.997 -0.180 1.00 80.38 195 GLY A N 1
ATOM 1549 C CA . GLY A 1 195 ? 6.542 1.212 -1.064 1.00 80.38 195 GLY A CA 1
ATOM 1550 C C . GLY A 1 195 ? 6.088 -0.093 -0.422 1.00 80.38 195 GLY A C 1
ATOM 1551 O O . GLY A 1 195 ? 4.903 -0.411 -0.471 1.00 80.38 195 GLY A O 1
ATOM 1552 N N . LEU A 1 196 ? 6.994 -0.823 0.229 1.00 78.00 196 LEU A N 1
ATOM 1553 C CA . LEU A 1 196 ? 6.668 -2.075 0.910 1.00 78.00 196 LEU A CA 1
ATOM 1554 C C . LEU A 1 196 ? 5.693 -1.861 2.073 1.00 78.00 196 LEU A C 1
ATOM 1556 O O . LEU A 1 196 ? 4.727 -2.613 2.189 1.00 78.00 196 LEU A O 1
ATOM 1560 N N . VAL A 1 197 ? 5.875 -0.808 2.875 1.00 78.00 197 VAL A N 1
ATOM 1561 C CA . VAL A 1 197 ? 4.925 -0.435 3.943 1.00 78.00 197 VAL A CA 1
ATOM 1562 C C . VAL A 1 197 ? 3.549 -0.132 3.366 1.00 78.00 197 VAL A C 1
ATOM 1564 O O . VAL A 1 197 ? 2.542 -0.680 3.817 1.00 78.00 197 VAL A O 1
ATOM 1567 N N . ARG A 1 198 ? 3.492 0.703 2.323 1.00 85.94 198 ARG A N 1
ATOM 1568 C CA . ARG A 1 198 ? 2.241 1.018 1.626 1.00 85.94 198 ARG A CA 1
ATOM 1569 C C . ARG A 1 198 ? 1.546 -0.255 1.139 1.00 85.94 198 ARG A C 1
ATOM 1571 O O . ARG A 1 198 ? 0.330 -0.375 1.274 1.00 85.94 198 ARG A O 1
ATOM 1578 N N . GLN A 1 199 ? 2.304 -1.204 0.600 1.00 82.81 199 GLN A N 1
ATOM 1579 C CA . GLN A 1 199 ? 1.760 -2.441 0.047 1.00 82.81 199 GLN A CA 1
ATOM 1580 C C . GLN A 1 199 ? 1.287 -3.424 1.114 1.00 82.81 199 GLN A C 1
ATOM 1582 O O . GLN A 1 199 ? 0.217 -4.009 0.954 1.00 82.81 199 GLN A O 1
ATOM 1587 N N . ALA A 1 200 ? 1.997 -3.530 2.237 1.00 77.06 200 ALA A N 1
ATOM 1588 C CA . ALA A 1 200 ? 1.527 -4.280 3.398 1.00 77.06 200 ALA A CA 1
ATOM 1589 C C . ALA A 1 200 ? 0.185 -3.725 3.910 1.00 77.06 200 ALA A C 1
ATOM 1591 O O . ALA A 1 200 ? -0.751 -4.483 4.164 1.00 77.06 200 ALA A O 1
ATOM 1592 N N . LEU A 1 201 ? 0.045 -2.397 3.977 1.00 82.75 201 LEU A N 1
ATOM 1593 C CA . LEU A 1 201 ? -1.211 -1.756 4.374 1.00 82.75 201 LEU A CA 1
ATOM 1594 C C . LEU A 1 201 ? -2.338 -2.013 3.362 1.00 82.75 201 LEU A C 1
ATOM 1596 O O . LEU A 1 201 ? -3.457 -2.323 3.766 1.00 82.75 201 LEU A O 1
ATOM 1600 N N . ILE A 1 202 ? -2.073 -1.920 2.053 1.00 88.75 202 ILE A N 1
ATOM 1601 C CA . ILE A 1 202 ? -3.066 -2.235 1.009 1.00 88.75 202 ILE A CA 1
ATOM 1602 C C . ILE A 1 202 ? -3.527 -3.691 1.117 1.00 88.75 202 ILE A C 1
ATOM 1604 O O . ILE A 1 202 ? -4.732 -3.953 1.082 1.00 88.75 202 ILE A O 1
ATOM 1608 N N . ALA A 1 203 ? -2.587 -4.625 1.257 1.00 85.31 203 ALA A N 1
ATOM 1609 C CA . ALA A 1 203 ? -2.863 -6.049 1.388 1.00 85.31 203 ALA A CA 1
ATOM 1610 C C . ALA A 1 203 ? -3.752 -6.347 2.596 1.00 85.31 203 ALA A C 1
ATOM 1612 O O . ALA A 1 203 ? -4.784 -7.009 2.460 1.00 85.31 203 ALA A O 1
ATOM 1613 N N . GLU A 1 204 ? -3.417 -5.779 3.750 1.00 79.44 204 GLU A N 1
ATOM 1614 C CA . GLU A 1 204 ? -4.213 -5.923 4.961 1.00 79.44 204 GLU A CA 1
ATOM 1615 C C . GLU A 1 204 ? -5.615 -5.329 4.786 1.00 79.44 204 GLU A C 1
ATOM 1617 O O . GLU A 1 204 ? -6.619 -6.011 5.026 1.00 79.44 204 GLU A O 1
ATOM 1622 N N . LEU A 1 205 ? -5.720 -4.091 4.282 1.00 85.75 205 LEU A N 1
ATOM 1623 C CA . LEU A 1 205 ? -7.011 -3.440 4.035 1.00 85.75 205 LEU A CA 1
ATOM 1624 C C . LEU A 1 205 ? -7.880 -4.273 3.091 1.00 85.75 205 LEU A C 1
ATOM 1626 O O . LEU A 1 205 ? -9.080 -4.440 3.331 1.00 85.75 205 LEU A O 1
ATOM 1630 N N . HIS A 1 206 ? -7.283 -4.825 2.037 1.00 90.88 206 HIS A N 1
ATOM 1631 C CA . HIS A 1 206 ? -7.964 -5.698 1.095 1.00 90.88 206 HIS A CA 1
ATOM 1632 C C . HIS A 1 206 ? -8.443 -6.982 1.773 1.00 90.88 206 HIS A C 1
ATOM 1634 O O . HIS A 1 206 ? -9.634 -7.292 1.728 1.00 90.88 206 HIS A O 1
ATOM 1640 N N . LYS A 1 207 ? -7.552 -7.698 2.463 1.00 86.94 207 LYS A N 1
ATOM 1641 C CA . LYS A 1 207 ? -7.861 -8.936 3.187 1.00 86.94 207 LYS A CA 1
ATOM 1642 C C . LYS A 1 207 ? -9.026 -8.749 4.153 1.00 86.94 207 LYS A C 1
ATOM 1644 O O . LYS A 1 207 ? -9.935 -9.579 4.187 1.00 86.94 207 LYS A O 1
ATOM 1649 N N . ALA A 1 208 ? -9.042 -7.637 4.882 1.00 81.25 208 ALA A N 1
ATOM 1650 C CA . ALA A 1 208 ? -10.072 -7.369 5.872 1.00 81.25 208 ALA A CA 1
ATOM 1651 C C . ALA A 1 208 ? -11.407 -6.897 5.271 1.00 81.25 208 ALA A C 1
ATOM 1653 O O . ALA A 1 208 ? -12.452 -7.059 5.902 1.00 81.25 208 ALA A O 1
ATOM 1654 N N . THR A 1 209 ? -11.404 -6.316 4.067 1.00 88.12 209 THR A N 1
ATOM 1655 C CA . THR A 1 209 ? -12.600 -5.678 3.484 1.00 88.12 209 THR A CA 1
ATOM 1656 C C . THR A 1 209 ? -13.152 -6.368 2.240 1.00 88.12 209 THR A C 1
ATOM 1658 O O . THR A 1 209 ? -14.276 -6.058 1.841 1.00 88.12 209 THR A O 1
ATOM 1661 N N . ARG A 1 210 ? -12.433 -7.330 1.640 1.00 89.12 210 ARG A N 1
ATOM 1662 C CA . ARG A 1 210 ? -12.841 -8.005 0.391 1.00 89.12 210 ARG A CA 1
ATOM 1663 C C . ARG A 1 210 ? -14.174 -8.750 0.497 1.00 89.12 210 ARG A C 1
ATOM 1665 O O . ARG A 1 210 ? -14.886 -8.852 -0.492 1.00 89.12 210 ARG A O 1
ATOM 1672 N N . GLN A 1 211 ? -14.533 -9.224 1.693 1.00 89.56 211 GLN A N 1
ATOM 1673 C CA . GLN A 1 211 ? -15.806 -9.911 1.961 1.00 89.56 211 GLN A CA 1
ATOM 1674 C C . GLN A 1 211 ? -16.916 -8.973 2.467 1.00 89.56 211 GLN A C 1
ATOM 1676 O O . GLN A 1 211 ? -18.051 -9.404 2.655 1.00 89.56 211 GLN A O 1
ATOM 1681 N N . MET A 1 212 ? -16.617 -7.693 2.712 1.00 88.38 212 MET A N 1
ATOM 1682 C CA . MET A 1 212 ? -17.617 -6.735 3.182 1.00 88.38 212 MET A CA 1
ATOM 1683 C C . MET A 1 212 ? -18.495 -6.254 2.028 1.00 88.38 212 MET A C 1
ATOM 1685 O O . MET A 1 212 ? -17.990 -5.853 0.977 1.00 88.38 212 MET A O 1
ATOM 1689 N N . PHE A 1 213 ? -19.807 -6.179 2.260 1.00 90.62 213 PHE A N 1
ATOM 1690 C CA . PHE A 1 213 ? -20.714 -5.512 1.329 1.00 90.62 213 PHE A CA 1
ATOM 1691 C C . PHE A 1 213 ? -20.338 -4.037 1.169 1.00 90.62 213 PHE A C 1
ATOM 1693 O O . PHE A 1 213 ? -20.036 -3.355 2.149 1.00 90.62 213 PHE A O 1
ATOM 1700 N N . GLU A 1 214 ? -20.421 -3.518 -0.057 1.00 88.56 214 GLU A N 1
ATOM 1701 C CA . GLU A 1 214 ? -19.990 -2.152 -0.383 1.00 88.56 214 GLU A CA 1
ATOM 1702 C C . GLU A 1 214 ? -20.674 -1.092 0.497 1.00 88.56 214 GLU A C 1
ATOM 1704 O O . GLU A 1 214 ? -20.023 -0.181 1.005 1.00 88.56 214 GLU A O 1
ATOM 1709 N N . ALA A 1 215 ? -21.968 -1.256 0.789 1.00 89.69 215 ALA A N 1
ATOM 1710 C CA . ALA A 1 215 ? -22.717 -0.359 1.673 1.00 89.69 215 ALA A CA 1
ATOM 1711 C C . ALA A 1 215 ? -22.146 -0.285 3.105 1.00 89.69 215 ALA A C 1
ATOM 1713 O O . ALA A 1 215 ? -22.282 0.744 3.766 1.00 89.69 215 ALA A O 1
ATOM 1714 N N . GLN A 1 216 ? -21.479 -1.345 3.570 1.00 87.25 216 GLN A N 1
ATOM 1715 C CA . GLN A 1 216 ? -20.898 -1.455 4.910 1.00 87.25 216 GLN A CA 1
ATOM 1716 C C . GLN A 1 216 ? -19.442 -0.976 4.977 1.00 87.25 216 GLN A C 1
ATOM 1718 O O . GLN A 1 216 ? -18.908 -0.806 6.077 1.00 87.25 216 GLN A O 1
ATOM 1723 N N . LYS A 1 217 ? -18.780 -0.769 3.830 1.00 88.75 217 LYS A N 1
ATOM 1724 C CA . LYS A 1 217 ? -17.392 -0.301 3.801 1.00 88.75 217 LYS A CA 1
ATOM 1725 C C . LYS A 1 217 ? -17.301 1.164 4.260 1.00 88.75 217 LYS A C 1
ATOM 1727 O O . LYS A 1 217 ? -18.102 1.987 3.800 1.00 88.75 217 LYS A O 1
ATOM 1732 N N . PRO A 1 218 ? -16.322 1.506 5.119 1.00 89.69 218 PRO A N 1
ATOM 1733 C CA . PRO A 1 218 ? -16.017 2.894 5.464 1.00 89.69 218 PRO A CA 1
ATOM 1734 C C . PRO A 1 218 ? -15.638 3.711 4.226 1.00 89.69 218 PRO A C 1
ATOM 1736 O O . PRO A 1 218 ? -15.057 3.169 3.284 1.00 89.69 218 PRO A O 1
ATOM 1739 N N . ALA A 1 219 ? -15.898 5.016 4.245 1.00 93.69 219 ALA A N 1
ATOM 1740 C CA . ALA A 1 219 ? -15.584 5.948 3.167 1.00 93.69 219 ALA A CA 1
ATOM 1741 C C . ALA A 1 219 ? -14.122 5.839 2.723 1.00 93.69 219 ALA A C 1
ATOM 1743 O O . ALA A 1 219 ? -13.866 5.733 1.527 1.00 93.69 219 ALA A O 1
ATOM 1744 N N . LEU A 1 220 ? -13.179 5.761 3.670 1.00 94.06 220 LEU A N 1
ATOM 1745 C CA . LEU A 1 220 ? -11.753 5.610 3.362 1.00 94.06 220 LEU A CA 1
ATOM 1746 C C . LEU A 1 220 ? -11.472 4.352 2.517 1.00 94.06 220 LEU A C 1
ATOM 1748 O O . LEU A 1 220 ? -10.757 4.423 1.525 1.00 94.06 220 LEU A O 1
ATOM 1752 N N . ILE A 1 221 ? -12.111 3.218 2.828 1.00 93.88 221 ILE A N 1
ATOM 1753 C CA . ILE A 1 221 ? -11.941 1.959 2.087 1.00 93.88 221 ILE A CA 1
ATOM 1754 C C . ILE A 1 221 ? -12.550 2.065 0.689 1.00 93.88 221 ILE A C 1
ATOM 1756 O O . ILE A 1 221 ? -11.976 1.566 -0.275 1.00 93.88 221 ILE A O 1
ATOM 1760 N N . LYS A 1 222 ? -13.703 2.729 0.557 1.00 95.12 222 LYS A N 1
ATOM 1761 C CA . LYS A 1 222 ? -14.334 2.974 -0.749 1.00 95.12 222 LYS A CA 1
ATOM 1762 C C . LYS A 1 222 ? -13.437 3.820 -1.649 1.00 95.12 222 LYS A C 1
ATOM 1764 O O . LYS A 1 222 ? -13.315 3.539 -2.837 1.00 95.12 222 LYS A O 1
ATOM 1769 N N . ILE A 1 223 ? -12.800 4.840 -1.076 1.00 96.00 223 ILE A N 1
ATOM 1770 C CA . ILE A 1 223 ? -11.854 5.714 -1.776 1.00 96.00 223 ILE A CA 1
ATOM 1771 C C . ILE A 1 223 ? -10.617 4.918 -2.204 1.00 96.00 223 ILE A C 1
ATOM 1773 O O . ILE A 1 223 ? -10.240 4.968 -3.373 1.00 96.00 223 ILE A O 1
ATOM 1777 N N . ILE A 1 224 ? -10.034 4.129 -1.298 1.00 94.25 224 ILE A N 1
ATOM 1778 C CA . ILE A 1 224 ? -8.869 3.282 -1.596 1.00 94.25 224 ILE A CA 1
ATOM 1779 C C . ILE A 1 224 ? -9.191 2.282 -2.708 1.00 94.25 224 ILE A C 1
ATOM 1781 O O . ILE A 1 224 ? -8.477 2.238 -3.703 1.00 94.25 224 ILE A O 1
ATOM 1785 N N . ASN A 1 225 ? -10.304 1.550 -2.612 1.00 94.19 225 ASN A N 1
ATOM 1786 C CA . ASN A 1 225 ? -10.702 0.575 -3.632 1.00 94.19 225 ASN A CA 1
ATOM 1787 C C . ASN A 1 225 ? -10.984 1.215 -5.000 1.00 94.19 225 ASN A C 1
ATOM 1789 O O . ASN A 1 225 ? -10.829 0.551 -6.022 1.00 94.19 225 ASN A O 1
ATOM 1793 N N . ARG A 1 226 ? -11.401 2.487 -5.033 1.00 94.81 226 ARG A N 1
ATOM 1794 C CA . ARG A 1 226 ? -11.624 3.228 -6.279 1.00 94.81 226 ARG A CA 1
ATOM 1795 C C . ARG A 1 226 ? 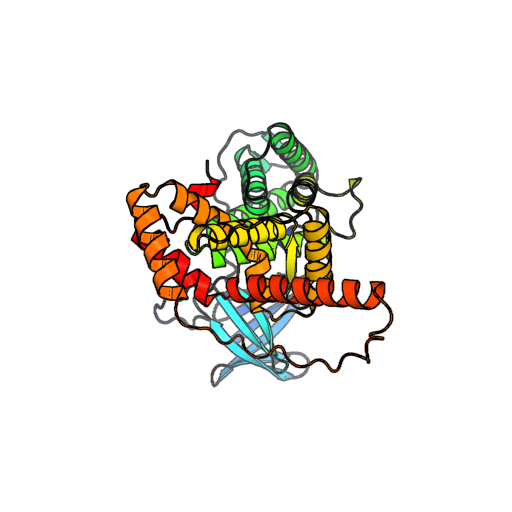-10.312 3.604 -6.966 1.00 94.81 226 ARG A C 1
ATOM 1797 O O . ARG A 1 226 ? -10.219 3.465 -8.180 1.00 94.81 226 ARG A O 1
ATOM 1804 N N . HIS A 1 227 ? -9.328 4.093 -6.210 1.00 93.81 227 HIS A N 1
ATOM 1805 C CA . HIS A 1 227 ? -8.080 4.643 -6.769 1.00 93.81 227 HIS A CA 1
ATOM 1806 C C . HIS A 1 227 ? -6.925 3.646 -6.835 1.00 93.81 227 HIS A C 1
ATOM 1808 O O . HIS A 1 227 ? -6.015 3.821 -7.637 1.00 93.81 227 HIS A O 1
ATOM 1814 N N . ALA A 1 228 ? -6.943 2.613 -6.000 1.00 92.25 228 ALA A N 1
ATOM 1815 C CA . ALA A 1 228 ? -5.940 1.557 -5.956 1.00 92.25 228 ALA A CA 1
ATOM 1816 C C . ALA A 1 228 ? -6.621 0.176 -5.913 1.00 92.25 228 ALA A C 1
ATOM 1818 O O . ALA A 1 228 ? -6.435 -0.577 -4.954 1.00 92.25 228 ALA A O 1
ATOM 1819 N N . PRO A 1 229 ? -7.444 -0.177 -6.923 1.00 95.31 229 PRO A N 1
ATOM 1820 C CA . PRO A 1 229 ? -8.095 -1.478 -6.947 1.00 95.31 229 PRO A CA 1
ATOM 1821 C C . PRO A 1 229 ? -7.042 -2.588 -7.000 1.00 95.31 229 PRO A C 1
ATOM 1823 O O . PRO A 1 229 ? -6.155 -2.580 -7.861 1.00 95.31 229 PRO A O 1
ATOM 1826 N N . VAL A 1 230 ? -7.158 -3.545 -6.080 1.00 96.12 230 VAL A N 1
ATOM 1827 C CA . VAL A 1 230 ? -6.316 -4.745 -6.041 1.00 96.12 230 VAL A CA 1
ATOM 1828 C C . VAL A 1 230 ? -6.681 -5.644 -7.219 1.00 96.12 230 VAL A C 1
ATOM 1830 O O . VAL A 1 230 ? -7.835 -6.033 -7.385 1.00 96.12 230 VAL A O 1
ATOM 1833 N N . LEU A 1 231 ? -5.685 -5.945 -8.046 1.00 96.50 231 LEU A N 1
ATOM 1834 C CA . LEU A 1 231 ? -5.780 -6.808 -9.218 1.00 96.50 231 LEU A CA 1
ATOM 1835 C C . LEU A 1 231 ? -5.443 -8.263 -8.892 1.00 96.50 231 LEU A C 1
ATOM 1837 O O . LEU A 1 231 ? -6.065 -9.169 -9.439 1.00 96.50 231 LEU A O 1
ATOM 1841 N N . ALA A 1 232 ? -4.461 -8.476 -8.017 1.00 96.38 232 ALA A N 1
ATOM 1842 C CA . ALA A 1 232 ? -4.068 -9.788 -7.524 1.00 96.38 232 ALA A CA 1
ATOM 1843 C C . ALA A 1 232 ? -3.630 -9.683 -6.060 1.00 96.38 232 ALA A C 1
ATOM 1845 O O . ALA A 1 232 ? -3.058 -8.676 -5.651 1.00 96.38 232 ALA A O 1
ATOM 1846 N N . PHE A 1 233 ? -3.901 -10.719 -5.273 1.00 94.75 233 PHE A N 1
ATOM 1847 C CA . PHE A 1 233 ? -3.515 -10.801 -3.868 1.00 94.75 233 PHE A CA 1
ATOM 1848 C C . PHE A 1 233 ? -2.945 -12.190 -3.593 1.00 94.75 233 PHE A C 1
ATOM 1850 O O . PHE A 1 233 ? -3.581 -13.188 -3.933 1.00 94.75 233 PHE A O 1
ATOM 1857 N N . ASP A 1 234 ? -1.755 -12.248 -3.002 1.00 88.12 234 ASP A N 1
ATOM 1858 C CA . ASP A 1 234 ? -1.121 -13.494 -2.580 1.00 88.12 234 ASP A CA 1
ATOM 1859 C C . ASP A 1 234 ? -1.171 -13.614 -1.056 1.00 88.12 234 ASP A C 1
ATOM 1861 O O . ASP A 1 234 ? -0.525 -12.857 -0.333 1.00 88.12 234 ASP A O 1
ATOM 1865 N N . GLU A 1 235 ? -1.930 -14.597 -0.574 1.00 85.00 235 GLU A N 1
ATOM 1866 C CA . GLU A 1 235 ? -2.122 -14.835 0.857 1.00 85.00 235 GLU A CA 1
ATOM 1867 C C . GLU A 1 235 ? -0.850 -15.304 1.572 1.00 85.00 235 GLU A C 1
ATOM 1869 O O . GLU A 1 235 ? -0.703 -15.024 2.760 1.00 85.00 235 GLU A O 1
ATOM 1874 N N . SER A 1 236 ? 0.071 -15.979 0.873 1.00 81.62 236 SER A N 1
ATOM 1875 C CA . SER A 1 236 ? 1.298 -16.515 1.478 1.00 81.62 236 SER A CA 1
ATOM 1876 C C . SER A 1 236 ? 2.340 -15.440 1.777 1.00 81.62 236 SER A C 1
ATOM 1878 O O . SER A 1 236 ? 3.065 -15.536 2.763 1.00 81.62 236 SER A O 1
ATOM 1880 N N . THR A 1 237 ? 2.403 -14.405 0.939 1.00 79.50 237 THR A N 1
ATOM 1881 C CA . THR A 1 237 ? 3.356 -13.291 1.076 1.00 79.50 237 THR A CA 1
ATOM 1882 C C . THR A 1 237 ? 2.700 -12.019 1.600 1.00 79.50 237 THR A C 1
ATOM 1884 O O . THR A 1 237 ? 3.396 -11.064 1.932 1.00 79.50 237 THR A O 1
ATOM 1887 N N . ASN A 1 238 ? 1.368 -12.012 1.697 1.00 82.38 238 ASN A N 1
ATOM 1888 C CA . ASN A 1 238 ? 0.554 -10.862 2.071 1.00 82.38 238 ASN A CA 1
ATOM 1889 C C . ASN A 1 238 ? 0.854 -9.621 1.213 1.00 82.38 238 ASN A C 1
ATOM 1891 O O . ASN A 1 238 ? 0.932 -8.502 1.714 1.00 82.38 238 ASN A O 1
ATOM 1895 N N . LEU A 1 239 ? 1.036 -9.832 -0.092 1.00 85.50 239 LEU A N 1
ATOM 1896 C CA . LEU A 1 239 ? 1.268 -8.773 -1.070 1.00 85.50 239 LEU A CA 1
ATOM 1897 C C . LEU A 1 239 ? 0.043 -8.609 -1.964 1.00 85.50 239 LEU A C 1
ATOM 1899 O O . LEU A 1 239 ? -0.555 -9.587 -2.422 1.00 85.50 239 LEU A O 1
ATOM 1903 N N . ALA A 1 240 ? -0.314 -7.356 -2.233 1.00 91.31 240 ALA A N 1
ATOM 1904 C CA . ALA A 1 240 ? -1.394 -6.992 -3.135 1.00 91.31 240 ALA A CA 1
ATOM 1905 C C . ALA A 1 240 ? -0.827 -6.221 -4.326 1.00 91.31 240 ALA A C 1
ATOM 1907 O O . ALA A 1 240 ? -0.178 -5.198 -4.166 1.00 91.31 240 ALA A O 1
ATOM 1908 N N . PHE A 1 241 ? -1.080 -6.700 -5.535 1.00 94.69 241 PHE A N 1
ATOM 1909 C CA . PHE A 1 241 ? -0.746 -5.986 -6.758 1.00 94.69 241 PHE A CA 1
ATOM 1910 C C . PHE A 1 241 ? -1.940 -5.141 -7.187 1.00 94.69 241 PHE A C 1
ATOM 1912 O O . PHE A 1 241 ? -3.028 -5.680 -7.407 1.00 94.69 241 PHE A O 1
ATOM 1919 N N . THR A 1 242 ? -1.769 -3.825 -7.296 1.00 95.69 242 THR A N 1
ATOM 1920 C CA . THR A 1 242 ? -2.856 -2.893 -7.632 1.00 95.69 242 THR A CA 1
ATOM 1921 C C . THR A 1 242 ? -2.815 -2.432 -9.086 1.00 95.69 242 THR A C 1
ATOM 1923 O O . THR A 1 242 ? -1.830 -2.607 -9.801 1.00 95.69 242 THR A O 1
ATOM 1926 N N . LEU A 1 243 ? -3.895 -1.793 -9.542 1.00 94.31 243 LEU A N 1
ATOM 1927 C CA . LEU A 1 243 ? -3.921 -1.165 -10.864 1.00 94.31 243 LEU A CA 1
ATOM 1928 C C . LEU A 1 243 ? -2.850 -0.086 -11.019 1.00 94.31 243 LEU A C 1
ATOM 1930 O O . LEU A 1 243 ? -2.237 -0.009 -12.079 1.00 94.31 243 LEU A O 1
ATOM 1934 N N . LYS A 1 244 ? -2.585 0.690 -9.964 1.00 92.06 244 LYS A N 1
ATOM 1935 C CA . LYS A 1 244 ? -1.514 1.687 -9.996 1.00 92.06 244 LYS A CA 1
ATOM 1936 C C . LYS A 1 244 ? -0.153 1.039 -10.172 1.00 92.06 244 LYS A C 1
ATOM 1938 O O . LYS A 1 244 ? 0.655 1.552 -10.928 1.00 92.06 244 LYS A O 1
ATOM 1943 N N . ASP A 1 245 ? 0.084 -0.100 -9.533 1.00 92.75 245 ASP A N 1
ATOM 1944 C CA . ASP A 1 245 ? 1.348 -0.830 -9.661 1.00 92.75 245 ASP A CA 1
ATOM 1945 C C . ASP A 1 245 ? 1.559 -1.329 -11.097 1.00 92.75 245 ASP A C 1
ATOM 1947 O O . ASP A 1 245 ? 2.643 -1.178 -11.658 1.00 92.75 245 ASP A O 1
ATOM 1951 N N . PHE A 1 246 ? 0.491 -1.810 -11.742 1.00 93.88 246 PHE A N 1
ATOM 1952 C CA . PHE A 1 246 ? 0.509 -2.153 -13.164 1.00 93.88 246 PHE A CA 1
ATOM 1953 C C . PHE A 1 246 ? 0.770 -0.942 -14.075 1.00 93.88 246 PHE A C 1
ATOM 1955 O O . PHE A 1 246 ? 1.546 -1.029 -15.024 1.00 93.88 246 PHE A O 1
ATOM 1962 N N . GLU A 1 247 ? 0.142 0.201 -13.805 1.00 92.19 247 GLU A N 1
ATOM 1963 C CA . GLU A 1 247 ? 0.384 1.435 -14.564 1.00 92.19 247 GLU A CA 1
ATOM 1964 C C . GLU A 1 247 ? 1.814 1.950 -14.367 1.00 92.19 247 GLU A C 1
ATOM 1966 O O . GLU A 1 247 ? 2.479 2.320 -15.336 1.00 92.19 247 GLU A O 1
ATOM 1971 N N . GLY A 1 248 ? 2.310 1.901 -13.131 1.00 90.00 248 GLY A N 1
ATOM 1972 C CA . GLY A 1 248 ? 3.686 2.207 -12.765 1.00 90.00 248 GLY A CA 1
ATOM 1973 C C . GLY A 1 248 ? 4.684 1.345 -13.525 1.00 90.00 248 GLY A C 1
ATOM 1974 O O . GLY A 1 248 ? 5.649 1.871 -14.070 1.00 90.00 248 GLY A O 1
ATOM 1975 N N . LEU A 1 249 ? 4.414 0.045 -13.643 1.00 89.44 249 LEU A N 1
ATOM 1976 C CA . LEU A 1 249 ? 5.221 -0.880 -14.434 1.00 89.44 249 LEU A CA 1
ATOM 1977 C C . LEU A 1 249 ? 5.320 -0.473 -15.910 1.00 89.44 249 LEU A C 1
ATOM 1979 O O . LEU A 1 249 ? 6.414 -0.444 -16.483 1.00 89.44 249 LEU A O 1
ATOM 1983 N N . LEU A 1 250 ? 4.194 -0.136 -16.536 1.00 90.50 250 LEU A N 1
ATOM 1984 C CA . LEU A 1 250 ? 4.192 0.298 -17.934 1.00 90.50 250 LEU A CA 1
ATOM 1985 C C . LEU A 1 250 ? 4.947 1.615 -18.117 1.00 90.50 250 LEU A C 1
ATOM 1987 O O . LEU A 1 250 ? 5.676 1.774 -19.094 1.00 90.50 250 LEU A O 1
ATOM 1991 N N . ASN A 1 251 ? 4.789 2.548 -17.180 1.00 89.88 251 ASN A N 1
ATOM 1992 C CA . ASN A 1 251 ? 5.473 3.832 -17.235 1.00 89.88 251 ASN A CA 1
ATOM 1993 C C . ASN A 1 251 ? 6.981 3.691 -17.008 1.00 89.88 251 ASN A C 1
ATOM 1995 O O . ASN A 1 251 ? 7.760 4.281 -17.754 1.00 89.88 251 ASN A O 1
ATOM 1999 N N . TYR A 1 252 ? 7.394 2.857 -16.052 1.00 86.81 252 TYR A N 1
ATOM 2000 C CA . TYR A 1 252 ? 8.799 2.528 -15.837 1.00 86.81 252 TYR A CA 1
ATOM 2001 C C . TYR A 1 252 ? 9.409 1.883 -17.085 1.00 86.81 252 TYR A C 1
ATOM 2003 O O . TYR A 1 252 ? 10.463 2.305 -17.554 1.00 86.81 252 TYR A O 1
ATOM 2011 N N . THR A 1 253 ? 8.711 0.919 -17.690 1.00 83.88 253 THR A N 1
ATOM 2012 C CA . THR A 1 253 ? 9.189 0.276 -18.920 1.00 83.88 253 THR A CA 1
ATOM 2013 C C . THR A 1 253 ? 9.323 1.275 -20.064 1.00 83.88 253 THR A C 1
ATOM 2015 O O . THR A 1 253 ? 10.332 1.263 -20.771 1.00 83.88 253 THR A O 1
ATOM 2018 N N . ARG A 1 254 ? 8.334 2.161 -20.244 1.00 86.94 254 ARG A N 1
ATOM 2019 C CA . ARG A 1 254 ? 8.396 3.231 -21.246 1.00 86.94 254 ARG A CA 1
ATOM 2020 C C . ARG A 1 254 ? 9.625 4.108 -21.025 1.00 86.94 254 ARG A C 1
ATOM 2022 O O . ARG A 1 254 ? 10.390 4.306 -21.960 1.00 86.94 254 ARG A O 1
ATOM 2029 N N . PHE A 1 255 ? 9.839 4.557 -19.792 1.00 87.06 255 PHE A N 1
ATOM 2030 C CA . PHE A 1 255 ? 10.986 5.381 -19.426 1.00 87.06 255 PHE A CA 1
ATOM 2031 C C . PHE A 1 255 ? 12.319 4.687 -19.735 1.00 87.06 255 PHE A C 1
ATOM 2033 O O . PHE A 1 255 ? 13.176 5.274 -20.388 1.00 87.06 255 PHE A O 1
ATOM 2040 N N . MET A 1 256 ? 12.476 3.412 -19.370 1.00 83.19 256 MET A N 1
ATOM 2041 C CA . MET A 1 256 ? 13.694 2.654 -19.682 1.00 83.19 256 MET A CA 1
ATOM 2042 C C . MET A 1 256 ? 13.941 2.523 -21.191 1.00 83.19 256 MET A C 1
ATOM 2044 O O . MET A 1 256 ? 15.074 2.661 -21.644 1.00 83.19 256 MET A O 1
ATOM 2048 N N . ASN A 1 257 ? 12.892 2.316 -21.988 1.00 81.62 257 ASN A N 1
ATOM 2049 C CA . ASN A 1 257 ? 13.010 2.284 -23.448 1.00 81.62 257 ASN A CA 1
ATOM 2050 C C . ASN A 1 257 ? 13.401 3.658 -24.021 1.00 81.62 257 ASN A C 1
ATOM 2052 O O . ASN A 1 257 ? 14.290 3.741 -24.867 1.00 81.62 257 ASN A O 1
ATOM 2056 N N . GLU A 1 258 ? 12.814 4.744 -23.510 1.00 84.00 258 GLU A N 1
ATOM 2057 C CA . GLU A 1 258 ? 13.158 6.119 -23.898 1.00 84.00 258 GLU A CA 1
ATOM 2058 C C . GLU A 1 258 ? 14.614 6.487 -23.574 1.00 84.00 258 GLU A C 1
ATOM 2060 O O . GLU A 1 258 ? 15.231 7.270 -24.304 1.00 84.00 258 GLU A O 1
ATOM 2065 N N . LEU A 1 259 ? 15.178 5.934 -22.495 1.00 83.75 259 LEU A N 1
ATOM 2066 C CA . LEU A 1 259 ? 16.594 6.100 -22.159 1.00 83.75 259 LEU A CA 1
ATOM 2067 C C . LEU A 1 259 ? 17.518 5.400 -23.159 1.00 83.75 259 LEU A C 1
ATOM 2069 O O . LEU A 1 259 ? 18.594 5.910 -23.459 1.00 83.75 259 LEU A O 1
ATOM 2073 N N . LEU A 1 260 ? 17.084 4.259 -23.695 1.00 81.06 260 LEU A N 1
ATOM 2074 C CA . LEU A 1 260 ? 17.837 3.446 -24.654 1.00 81.06 260 LEU A CA 1
ATOM 2075 C C . LEU A 1 260 ? 17.551 3.813 -26.117 1.00 81.06 260 LEU A C 1
ATOM 2077 O O . LEU A 1 260 ? 17.992 3.107 -27.022 1.00 81.06 260 LEU A O 1
ATOM 2081 N N . ASN A 1 261 ? 16.815 4.902 -26.361 1.00 81.25 261 ASN A N 1
ATOM 2082 C CA . ASN A 1 261 ? 16.330 5.302 -27.686 1.00 81.25 261 ASN A CA 1
ATOM 2083 C C . ASN A 1 261 ? 15.547 4.191 -28.412 1.00 81.25 261 ASN A C 1
ATOM 2085 O O . ASN A 1 261 ? 15.546 4.120 -29.642 1.00 81.25 261 ASN A O 1
ATOM 2089 N N . GLN A 1 262 ? 14.870 3.329 -27.655 1.00 77.44 262 GLN A N 1
ATOM 2090 C CA . GLN A 1 262 ? 13.985 2.304 -28.191 1.00 77.44 262 GLN A CA 1
ATOM 2091 C C . GLN A 1 262 ? 12.535 2.805 -28.147 1.00 77.44 262 GLN A C 1
ATOM 2093 O O . GLN A 1 262 ? 12.096 3.346 -27.130 1.00 77.44 262 GLN A O 1
ATOM 2098 N N . PRO A 1 263 ? 11.761 2.663 -29.235 1.00 74.75 263 PRO A N 1
ATOM 2099 C CA . PRO A 1 263 ? 10.355 3.033 -29.215 1.00 74.75 263 PRO A CA 1
ATOM 2100 C C . PRO A 1 263 ? 9.571 2.057 -28.330 1.00 74.75 263 PRO A C 1
ATOM 2102 O O . PRO A 1 263 ? 9.591 0.851 -28.559 1.00 74.75 263 PRO A O 1
ATOM 2105 N N . PHE A 1 264 ? 8.817 2.581 -27.363 1.00 79.19 264 PHE A N 1
ATOM 2106 C CA . PHE A 1 264 ? 7.862 1.791 -26.587 1.00 79.19 264 PHE A CA 1
ATOM 2107 C C . PHE A 1 264 ? 6.436 2.121 -27.016 1.00 79.19 264 PHE A C 1
ATOM 2109 O O . PHE A 1 264 ? 5.918 3.200 -26.733 1.00 79.19 264 PHE A O 1
ATOM 2116 N N . THR A 1 265 ? 5.785 1.186 -27.704 1.00 77.75 265 THR A N 1
ATOM 2117 C CA . THR A 1 265 ? 4.370 1.294 -28.072 1.00 77.75 265 THR A CA 1
ATOM 2118 C C . THR A 1 265 ? 3.648 0.030 -27.641 1.00 77.75 265 THR A C 1
ATOM 2120 O O . THR A 1 265 ? 4.054 -1.068 -28.004 1.00 77.75 265 THR A O 1
ATOM 2123 N N . ILE A 1 266 ? 2.567 0.190 -26.879 1.00 80.19 266 ILE A N 1
ATOM 2124 C CA . ILE A 1 266 ? 1.704 -0.907 -26.444 1.00 80.19 266 ILE A CA 1
ATOM 2125 C C . ILE A 1 266 ? 0.255 -0.546 -26.765 1.00 80.19 266 ILE A C 1
ATOM 2127 O O . ILE A 1 266 ? -0.237 0.513 -26.375 1.00 80.19 266 ILE A O 1
ATOM 2131 N N . THR A 1 267 ? -0.430 -1.408 -27.510 1.00 86.12 267 THR A N 1
ATOM 2132 C CA . THR A 1 267 ? -1.863 -1.242 -27.785 1.00 86.12 267 THR A CA 1
ATOM 2133 C C . THR A 1 267 ? -2.688 -1.558 -26.537 1.00 86.12 267 THR A C 1
ATOM 2135 O O . THR A 1 267 ? -2.253 -2.308 -25.662 1.00 86.12 267 THR A O 1
ATOM 2138 N N . GLU A 1 268 ? -3.922 -1.053 -26.452 1.00 87.69 268 GLU A N 1
ATOM 2139 C CA . GLU A 1 268 ? -4.806 -1.389 -25.325 1.00 87.69 268 GLU A CA 1
ATOM 2140 C C . GLU A 1 268 ? -5.092 -2.897 -25.233 1.00 87.69 268 GLU A C 1
ATOM 2142 O O . GLU A 1 268 ? -5.188 -3.440 -24.134 1.00 87.69 268 GLU A O 1
ATOM 2147 N N . VAL A 1 269 ? -5.146 -3.614 -26.361 1.00 85.56 269 VAL A N 1
ATOM 2148 C CA . VAL A 1 269 ? -5.313 -5.078 -26.363 1.00 85.56 269 VAL A CA 1
ATOM 2149 C C . VAL A 1 269 ? -4.118 -5.766 -25.700 1.00 85.56 269 VAL A C 1
ATOM 2151 O O . VAL A 1 269 ? -4.321 -6.574 -24.790 1.00 85.56 269 VAL A O 1
ATOM 2154 N N . GLN A 1 270 ? -2.892 -5.406 -26.093 1.00 83.06 270 GLN A N 1
ATOM 2155 C CA . GLN A 1 270 ? -1.662 -5.933 -25.489 1.00 83.06 270 GLN A CA 1
ATOM 2156 C C . GLN A 1 270 ? -1.579 -5.576 -24.002 1.00 83.06 270 GLN A C 1
ATOM 2158 O O . GLN A 1 270 ? -1.290 -6.433 -23.173 1.00 83.06 270 GLN A O 1
ATOM 2163 N N . LYS A 1 271 ? -1.931 -4.339 -23.636 1.00 88.69 271 LYS A N 1
ATOM 2164 C CA . LYS A 1 271 ? -1.985 -3.891 -22.241 1.00 88.69 271 LYS A CA 1
ATOM 2165 C C . LYS A 1 271 ? -2.940 -4.742 -21.401 1.00 88.69 271 LYS A C 1
ATOM 2167 O O . LYS A 1 271 ? -2.574 -5.176 -20.312 1.00 88.69 271 LYS A O 1
ATOM 2172 N N . GLN A 1 272 ? -4.154 -5.018 -21.888 1.00 90.81 272 GLN A N 1
ATOM 2173 C CA . GLN A 1 272 ? -5.109 -5.862 -21.160 1.00 90.81 272 GLN A CA 1
ATOM 2174 C C . GLN A 1 272 ? -4.671 -7.331 -21.101 1.00 90.81 272 GLN A C 1
ATOM 2176 O O . GLN A 1 272 ? -4.928 -8.000 -20.100 1.00 90.81 272 GLN A O 1
ATOM 2181 N N . GLN A 1 273 ? -4.024 -7.848 -22.148 1.00 85.69 273 GLN A N 1
ATOM 2182 C CA . GLN A 1 273 ? -3.450 -9.197 -22.145 1.00 85.69 273 GLN A CA 1
ATOM 2183 C C . GLN A 1 273 ? -2.342 -9.319 -21.098 1.00 85.69 273 GLN A C 1
ATOM 2185 O O . GLN A 1 273 ? -2.429 -10.180 -20.226 1.00 85.69 273 GLN A O 1
ATOM 2190 N N . PHE A 1 274 ? -1.384 -8.396 -21.112 1.00 87.06 274 PHE A N 1
ATOM 2191 C CA . PHE A 1 274 ? -0.275 -8.362 -20.166 1.00 87.06 274 PHE A CA 1
ATOM 2192 C C . PHE A 1 274 ? -0.756 -8.219 -18.717 1.00 87.06 274 PHE A C 1
ATOM 2194 O O . PHE A 1 274 ? -0.317 -8.949 -17.830 1.00 87.06 274 PHE A O 1
ATOM 2201 N N . LYS A 1 275 ? -1.754 -7.357 -18.481 1.00 93.56 275 LYS A N 1
ATOM 2202 C CA . LYS A 1 275 ? -2.416 -7.245 -17.176 1.00 93.56 275 LYS A CA 1
ATOM 2203 C C . LYS A 1 275 ? -2.947 -8.597 -16.692 1.00 93.56 275 LYS A C 1
ATOM 2205 O O . LYS A 1 275 ? -2.713 -8.964 -15.544 1.00 93.56 275 LYS A O 1
ATOM 2210 N N . ARG A 1 276 ? -3.665 -9.338 -17.547 1.00 93.00 276 ARG A N 1
ATOM 2211 C CA . ARG A 1 276 ? -4.203 -10.667 -17.201 1.00 93.00 276 ARG A CA 1
ATOM 2212 C C . ARG A 1 276 ? -3.098 -11.680 -16.925 1.00 93.00 276 ARG A C 1
ATOM 2214 O O . ARG A 1 276 ? -3.245 -12.479 -16.006 1.00 93.00 276 ARG A O 1
ATOM 2221 N N . GLU A 1 277 ? -2.011 -11.637 -17.686 1.00 89.50 277 GLU A N 1
ATOM 2222 C CA . GLU A 1 277 ? -0.878 -12.540 -17.504 1.00 89.50 277 GLU A CA 1
ATOM 2223 C C . GLU A 1 277 ? -0.180 -12.323 -16.157 1.00 89.50 277 GLU A C 1
ATOM 2225 O O . GLU A 1 277 ? 0.011 -13.286 -15.415 1.00 89.50 277 GLU A O 1
ATOM 2230 N N . ILE A 1 278 ? 0.127 -11.070 -15.796 1.00 91.00 278 ILE A N 1
ATOM 2231 C CA . ILE A 1 278 ? 0.709 -10.758 -14.483 1.00 91.00 278 ILE A CA 1
ATOM 2232 C C . ILE A 1 278 ? -0.229 -11.213 -13.371 1.00 91.00 278 ILE A C 1
ATOM 2234 O O . ILE A 1 278 ? 0.221 -11.884 -12.450 1.00 91.00 278 ILE A O 1
ATOM 2238 N N . ILE A 1 279 ? -1.527 -10.902 -13.466 1.00 94.88 279 ILE A N 1
ATOM 2239 C CA . ILE A 1 279 ? -2.518 -11.328 -12.465 1.00 94.88 279 ILE A CA 1
ATOM 2240 C C . ILE A 1 279 ? -2.507 -12.854 -12.307 1.00 94.88 279 ILE A C 1
ATOM 2242 O O . ILE A 1 279 ? -2.453 -13.347 -11.182 1.00 94.88 279 ILE A O 1
ATOM 2246 N N . GLY A 1 280 ? -2.525 -13.596 -13.418 1.00 92.69 280 GLY A N 1
ATOM 2247 C CA . GLY A 1 280 ? -2.542 -15.060 -13.412 1.00 92.69 280 GLY A CA 1
ATOM 2248 C C . GLY A 1 280 ? -1.262 -15.687 -12.856 1.00 92.69 280 GLY A C 1
ATOM 2249 O O . GLY A 1 280 ? -1.325 -16.733 -12.216 1.00 92.69 280 GLY A O 1
ATOM 2250 N N . LYS A 1 281 ? -0.107 -15.041 -13.057 1.00 91.31 281 LYS A N 1
ATOM 2251 C CA . LYS A 1 281 ? 1.192 -15.524 -12.568 1.00 91.31 281 LYS A CA 1
ATOM 2252 C C . LYS A 1 281 ? 1.546 -15.010 -11.174 1.00 91.31 281 LYS A C 1
ATOM 2254 O O . LYS A 1 281 ? 2.395 -15.623 -10.532 1.00 91.31 281 LYS A O 1
ATOM 2259 N N . PHE A 1 282 ? 0.907 -13.944 -10.684 1.00 93.12 282 PHE A N 1
ATOM 2260 C CA . PHE A 1 282 ? 1.351 -13.177 -9.514 1.00 93.12 282 PHE A CA 1
ATOM 2261 C C . PHE A 1 282 ? 1.682 -14.053 -8.304 1.00 93.12 282 PHE A C 1
ATOM 2263 O O . PHE A 1 282 ? 2.792 -13.974 -7.792 1.00 93.12 282 PHE A O 1
ATOM 2270 N N . ALA A 1 283 ? 0.779 -14.953 -7.900 1.00 91.38 283 ALA A N 1
ATOM 2271 C CA . ALA A 1 283 ? 0.984 -15.835 -6.746 1.00 91.38 283 ALA A CA 1
ATOM 2272 C C . ALA A 1 283 ? 2.165 -16.814 -6.912 1.00 91.38 283 ALA A C 1
ATOM 2274 O O . ALA A 1 283 ? 2.775 -17.213 -5.922 1.00 91.38 283 ALA A O 1
ATOM 2275 N N . SER A 1 284 ? 2.524 -17.168 -8.148 1.00 87.81 284 SER A N 1
ATOM 2276 C CA . SER A 1 284 ? 3.636 -18.078 -8.463 1.00 87.81 284 SER A CA 1
ATOM 2277 C C . SER A 1 284 ? 4.989 -17.381 -8.637 1.00 87.81 284 SER A C 1
ATOM 2279 O O . SER A 1 284 ? 6.014 -18.056 -8.707 1.00 87.81 284 SER A O 1
ATOM 2281 N N . LEU A 1 285 ? 5.014 -16.045 -8.703 1.00 84.06 285 LEU A N 1
ATOM 2282 C CA . LEU A 1 285 ? 6.261 -15.301 -8.861 1.00 84.06 285 LEU A CA 1
ATOM 2283 C C . LEU A 1 285 ? 7.154 -15.429 -7.608 1.00 84.06 285 LEU A C 1
ATOM 2285 O O . LEU A 1 285 ? 6.639 -15.510 -6.485 1.00 84.06 285 LEU A O 1
ATOM 2289 N N . PRO A 1 286 ? 8.489 -15.389 -7.763 1.00 85.00 286 PRO A N 1
ATOM 2290 C CA . PRO A 1 286 ? 9.413 -15.213 -6.648 1.00 85.00 286 PRO A CA 1
ATOM 2291 C C . PRO A 1 286 ? 9.072 -13.976 -5.806 1.00 85.00 286 PRO A C 1
ATOM 2293 O O . PRO A 1 286 ? 8.604 -12.966 -6.336 1.00 85.00 286 PRO A O 1
ATOM 2296 N N . LEU A 1 287 ? 9.348 -14.035 -4.499 1.00 79.81 287 LEU A N 1
ATOM 2297 C CA . LEU A 1 287 ? 9.033 -12.951 -3.558 1.00 79.81 287 LEU A CA 1
ATOM 2298 C C . LEU A 1 287 ? 9.597 -11.598 -4.011 1.00 79.81 287 LEU A C 1
ATOM 2300 O O . LEU A 1 287 ? 8.868 -10.611 -4.013 1.00 79.81 287 LEU A O 1
ATOM 2304 N N . GLU A 1 288 ? 10.858 -11.563 -4.439 1.00 76.44 288 GLU A N 1
ATOM 2305 C CA . GLU A 1 288 ? 11.515 -10.337 -4.906 1.00 76.44 288 GLU A CA 1
ATOM 2306 C C . GLU A 1 288 ? 10.762 -9.703 -6.087 1.00 76.44 288 GLU A C 1
ATOM 2308 O O . GLU A 1 288 ? 10.503 -8.503 -6.095 1.00 76.44 288 GLU A O 1
ATOM 2313 N N . GLN A 1 289 ? 10.314 -10.514 -7.049 1.00 80.94 289 GLN A N 1
ATOM 2314 C CA . GLN A 1 289 ? 9.547 -10.027 -8.197 1.00 80.94 289 GLN A CA 1
ATOM 2315 C C . GLN A 1 289 ? 8.175 -9.494 -7.776 1.00 80.94 289 GLN A C 1
ATOM 2317 O O . GLN A 1 289 ? 7.749 -8.451 -8.269 1.00 80.94 289 GLN A O 1
ATOM 2322 N N . LYS A 1 290 ? 7.492 -10.166 -6.837 1.00 85.00 290 LYS A N 1
ATOM 2323 C CA . LYS A 1 290 ? 6.223 -9.673 -6.275 1.00 85.00 290 LYS A CA 1
ATOM 2324 C C . LYS A 1 290 ? 6.415 -8.319 -5.602 1.00 85.00 290 LYS A C 1
ATOM 2326 O O . LYS A 1 290 ? 5.661 -7.391 -5.876 1.00 85.00 290 LYS A O 1
ATOM 2331 N N . GLN A 1 291 ? 7.433 -8.206 -4.751 1.00 82.94 291 GLN A N 1
ATOM 2332 C CA . GLN A 1 291 ? 7.764 -6.973 -4.046 1.00 82.94 291 GLN A CA 1
ATOM 2333 C C . GLN A 1 291 ? 8.046 -5.839 -5.029 1.00 82.94 291 GLN A C 1
ATOM 2335 O O . GLN A 1 291 ? 7.425 -4.785 -4.915 1.00 82.94 291 GLN A O 1
ATOM 2340 N N . MET A 1 292 ? 8.893 -6.078 -6.033 1.00 82.38 292 MET A N 1
ATOM 2341 C CA . MET A 1 292 ? 9.208 -5.087 -7.059 1.00 82.38 292 MET A CA 1
ATOM 2342 C C . MET A 1 292 ? 7.968 -4.632 -7.825 1.00 82.38 292 MET A C 1
ATOM 2344 O O . MET A 1 292 ? 7.719 -3.428 -7.902 1.00 82.38 292 MET A O 1
ATOM 2348 N N . LEU A 1 293 ? 7.139 -5.565 -8.307 1.00 89.75 293 LEU A N 1
ATOM 2349 C CA . LEU A 1 293 ? 5.876 -5.237 -8.974 1.00 89.75 293 LEU A CA 1
ATOM 2350 C C . LEU A 1 293 ? 4.999 -4.347 -8.090 1.00 89.75 293 LEU A C 1
ATOM 2352 O O . LEU A 1 293 ? 4.528 -3.309 -8.544 1.00 89.75 293 LEU A O 1
ATOM 2356 N N . CYS A 1 294 ? 4.839 -4.707 -6.817 1.00 89.25 294 CYS A N 1
ATOM 2357 C CA . CYS A 1 294 ? 4.038 -3.959 -5.855 1.00 89.25 294 CYS A CA 1
ATOM 2358 C C . CYS A 1 294 ? 4.618 -2.567 -5.529 1.00 89.25 294 CYS A C 1
ATOM 2360 O O . CYS A 1 294 ? 3.860 -1.658 -5.215 1.00 89.25 294 CYS A O 1
ATOM 2362 N N . VAL A 1 295 ? 5.929 -2.330 -5.617 1.00 84.56 295 VAL A N 1
ATOM 2363 C CA . VAL A 1 295 ? 6.499 -0.991 -5.342 1.00 84.56 295 VAL A CA 1
ATOM 2364 C C . VAL A 1 295 ? 6.720 -0.139 -6.594 1.00 84.56 295 VAL A C 1
ATOM 2366 O O . VAL A 1 295 ? 7.018 1.050 -6.473 1.00 84.56 295 VAL A O 1
ATOM 2369 N N . THR A 1 296 ? 6.537 -0.700 -7.795 1.00 85.69 296 THR A N 1
ATOM 2370 C CA . THR A 1 296 ? 6.963 -0.060 -9.052 1.00 85.69 296 THR A CA 1
ATOM 2371 C C . THR A 1 296 ? 6.315 1.306 -9.285 1.00 85.69 296 THR A C 1
ATOM 2373 O O . THR A 1 296 ? 6.984 2.223 -9.752 1.00 85.69 296 THR A O 1
ATOM 2376 N N . ASN A 1 297 ? 5.040 1.494 -8.924 1.00 88.38 297 ASN A N 1
ATOM 2377 C CA . ASN A 1 297 ? 4.396 2.804 -9.062 1.00 88.38 297 ASN A CA 1
ATOM 2378 C C . ASN A 1 297 ? 5.085 3.886 -8.230 1.00 88.38 297 ASN A C 1
ATOM 2380 O O . ASN A 1 297 ? 5.317 4.985 -8.726 1.00 88.38 297 ASN A O 1
ATOM 2384 N N . LEU A 1 298 ? 5.411 3.574 -6.976 1.00 86.00 298 LEU A N 1
ATOM 2385 C CA . LEU A 1 298 ? 6.072 4.527 -6.093 1.00 86.00 298 LEU A CA 1
ATOM 2386 C C . LEU A 1 298 ? 7.477 4.842 -6.611 1.00 86.00 298 LEU A C 1
ATOM 2388 O O . LEU A 1 298 ? 7.842 6.008 -6.724 1.00 86.00 298 LEU A O 1
ATOM 2392 N N . LEU A 1 299 ? 8.228 3.814 -7.009 1.00 82.31 299 LEU A N 1
ATOM 2393 C CA . LEU A 1 299 ? 9.560 3.993 -7.588 1.00 82.31 299 LEU A CA 1
ATOM 2394 C C . LEU A 1 299 ? 9.530 4.873 -8.835 1.00 82.31 299 LEU A C 1
ATOM 2396 O O . LEU A 1 299 ? 10.318 5.808 -8.950 1.00 82.31 299 LEU A O 1
ATOM 2400 N N . TYR A 1 300 ? 8.592 4.619 -9.747 1.00 86.00 300 TYR A N 1
ATOM 2401 C CA . TYR A 1 300 ? 8.465 5.429 -10.949 1.00 86.00 300 TYR A CA 1
ATOM 2402 C C . TYR A 1 300 ? 8.132 6.892 -10.632 1.00 86.00 300 TYR A C 1
ATOM 2404 O O . TYR A 1 300 ? 8.672 7.777 -11.285 1.00 86.00 300 TYR A O 1
ATOM 2412 N N . GLN A 1 301 ? 7.304 7.168 -9.619 1.00 85.12 301 GLN A N 1
ATOM 2413 C CA . GLN A 1 301 ? 7.021 8.546 -9.196 1.00 85.12 301 GLN A CA 1
ATOM 2414 C C . GLN A 1 301 ? 8.288 9.278 -8.736 1.00 85.12 301 GLN A C 1
ATOM 2416 O O . GLN A 1 301 ? 8.479 10.436 -9.102 1.00 85.12 301 GLN A O 1
ATOM 2421 N N . VAL A 1 302 ? 9.170 8.603 -7.991 1.00 82.88 302 VAL A N 1
ATOM 2422 C CA . VAL A 1 302 ? 10.458 9.179 -7.568 1.00 82.88 302 VAL A CA 1
ATOM 2423 C C . VAL A 1 302 ? 11.369 9.438 -8.764 1.00 82.88 302 VAL A C 1
ATOM 2425 O O . VAL A 1 302 ? 11.923 10.530 -8.898 1.00 82.88 302 VAL A O 1
ATOM 2428 N N . ILE A 1 303 ? 11.472 8.465 -9.669 1.00 83.06 303 ILE A N 1
ATOM 2429 C CA . ILE A 1 303 ? 12.272 8.582 -10.892 1.00 83.06 303 ILE A CA 1
ATOM 2430 C C . ILE A 1 303 ? 11.775 9.739 -11.759 1.00 83.06 303 ILE A C 1
ATOM 2432 O O . ILE A 1 303 ? 12.569 10.589 -12.144 1.00 83.06 303 ILE A O 1
ATOM 2436 N N . ASP A 1 304 ? 10.476 9.797 -12.050 1.00 87.12 304 ASP A N 1
ATOM 2437 C CA . ASP A 1 304 ? 9.870 10.827 -12.896 1.00 87.12 304 ASP A CA 1
ATOM 2438 C C . ASP A 1 304 ? 10.025 12.226 -12.284 1.00 87.12 304 ASP A C 1
ATOM 2440 O O . ASP A 1 304 ? 10.387 13.174 -12.984 1.00 87.12 304 ASP A O 1
ATOM 2444 N N . TYR A 1 305 ? 9.824 12.351 -10.968 1.00 85.94 305 TYR A N 1
ATOM 2445 C CA . TYR A 1 305 ? 10.024 13.607 -10.250 1.00 85.94 305 TYR A CA 1
ATOM 2446 C C . TYR A 1 305 ? 11.470 14.103 -10.353 1.00 85.94 305 TYR A C 1
ATOM 2448 O O . TYR A 1 305 ? 11.705 15.249 -10.744 1.00 85.94 305 TYR A O 1
ATOM 2456 N N . ASN A 1 306 ? 12.444 13.241 -10.055 1.00 83.00 306 ASN A N 1
ATOM 2457 C CA . ASN A 1 306 ? 13.855 13.609 -10.120 1.00 83.00 306 ASN A CA 1
ATOM 2458 C C . ASN A 1 306 ? 14.304 13.864 -11.568 1.00 83.00 306 ASN A C 1
ATOM 2460 O O . ASN A 1 306 ? 14.959 14.868 -11.835 1.00 83.00 306 ASN A O 1
ATOM 2464 N N . TRP A 1 307 ? 13.881 13.032 -12.524 1.00 86.75 307 TRP A N 1
ATOM 2465 C CA . TRP A 1 307 ? 14.192 13.193 -13.946 1.00 86.75 307 TRP A CA 1
ATOM 2466 C C . TRP A 1 307 ? 13.755 14.556 -14.493 1.00 86.75 307 TRP A C 1
ATOM 2468 O O . TRP A 1 307 ? 14.523 15.224 -15.186 1.00 86.75 307 TRP A O 1
ATOM 2478 N N . LYS A 1 308 ? 12.546 15.010 -14.139 1.00 87.75 308 LYS A N 1
ATOM 2479 C CA . LYS A 1 308 ? 12.003 16.316 -14.552 1.00 87.75 308 LYS A CA 1
ATOM 2480 C C . LYS A 1 308 ? 12.754 17.517 -13.976 1.00 87.75 308 LYS A C 1
ATOM 2482 O O . LYS A 1 308 ? 12.623 18.613 -14.515 1.00 87.75 308 LYS A O 1
ATOM 2487 N N . ARG A 1 309 ? 13.516 17.332 -12.896 1.00 85.56 309 ARG A N 1
ATOM 2488 C CA . ARG A 1 309 ? 14.327 18.386 -12.263 1.00 85.56 309 ARG A CA 1
ATOM 2489 C C . ARG A 1 309 ? 15.735 18.493 -12.842 1.00 85.56 309 ARG A C 1
ATOM 2491 O O . ARG A 1 309 ? 16.394 19.506 -12.621 1.00 85.56 309 ARG A O 1
ATOM 2498 N N . LEU A 1 310 ? 16.188 17.479 -13.574 1.00 85.25 310 LEU A N 1
ATOM 2499 C CA . LEU A 1 310 ? 17.468 17.518 -14.271 1.00 85.25 310 LEU A CA 1
ATOM 2500 C C . LEU A 1 310 ? 17.421 18.519 -15.428 1.00 85.25 310 LEU A C 1
ATOM 2502 O O . LEU A 1 310 ? 16.411 18.653 -16.123 1.00 85.25 310 LEU A O 1
ATOM 2506 N N . SER A 1 311 ? 18.545 19.187 -15.678 1.00 89.50 311 SER A N 1
ATOM 2507 C CA . SER A 1 311 ? 18.713 19.974 -16.895 1.00 89.50 311 SER A CA 1
ATOM 2508 C C . SER A 1 311 ? 18.703 19.062 -18.126 1.00 89.50 311 SER A C 1
ATOM 2510 O O . SER A 1 311 ? 19.021 17.873 -18.053 1.00 89.50 311 SER A O 1
ATOM 2512 N N . HIS A 1 312 ? 18.392 19.626 -19.295 1.00 90.69 312 HIS A N 1
ATOM 2513 C CA . HIS A 1 312 ? 18.446 18.867 -20.545 1.00 90.69 312 HIS A CA 1
ATOM 2514 C C . HIS A 1 312 ? 19.837 18.247 -20.783 1.00 90.69 312 HIS A C 1
ATOM 2516 O O . HIS A 1 312 ? 19.939 17.121 -21.256 1.00 90.69 312 HIS A O 1
ATOM 2522 N N . GLU A 1 313 ? 20.914 18.946 -20.417 1.00 89.19 313 GLU A N 1
ATOM 2523 C CA . GLU A 1 313 ? 22.284 18.433 -20.532 1.00 89.19 313 GLU A CA 1
ATOM 2524 C C . GLU A 1 313 ? 22.522 17.213 -19.628 1.00 89.19 313 GLU A C 1
ATOM 2526 O O . GLU A 1 313 ? 23.034 16.196 -20.095 1.00 89.19 313 GLU A O 1
ATOM 2531 N N . GLN A 1 314 ? 22.073 17.268 -18.369 1.00 86.81 314 GLN A N 1
ATOM 2532 C CA . GLN A 1 314 ? 22.166 16.145 -17.429 1.00 86.81 314 GLN A CA 1
ATOM 2533 C C . GLN A 1 314 ? 21.361 14.932 -17.912 1.00 86.81 314 GLN A C 1
ATOM 2535 O O . GLN A 1 314 ? 21.849 13.803 -17.864 1.00 86.81 314 GLN A O 1
ATOM 2540 N N . GLN A 1 315 ? 20.155 15.157 -18.443 1.00 89.38 315 GLN A N 1
ATOM 2541 C CA . GLN A 1 315 ? 19.340 14.093 -19.033 1.00 89.38 315 GLN A CA 1
ATOM 2542 C C . GLN A 1 315 ? 20.054 13.417 -20.213 1.00 89.38 315 GLN A C 1
ATOM 2544 O O . GLN A 1 315 ? 20.058 12.189 -20.313 1.00 89.38 315 GLN A O 1
ATOM 2549 N N . GLN A 1 316 ? 20.687 14.189 -21.103 1.00 88.88 316 GLN A N 1
ATOM 2550 C CA . GLN A 1 316 ? 21.431 13.627 -22.236 1.00 88.88 316 GLN A CA 1
ATOM 2551 C C . GLN A 1 316 ? 22.675 12.857 -21.781 1.00 88.88 316 GLN A C 1
ATOM 2553 O O . GLN A 1 316 ? 22.909 11.752 -22.268 1.00 88.88 316 GLN A O 1
ATOM 2558 N N . ALA A 1 317 ? 23.439 13.389 -20.823 1.00 87.00 317 ALA A N 1
ATOM 2559 C CA . ALA A 1 317 ? 24.598 12.699 -20.258 1.00 87.00 317 ALA A CA 1
ATOM 2560 C C . ALA A 1 317 ? 24.206 11.340 -19.653 1.00 87.00 317 ALA A C 1
ATOM 2562 O O . ALA A 1 317 ? 24.843 10.324 -19.934 1.00 87.00 317 ALA A O 1
ATOM 2563 N N . TYR A 1 318 ? 23.099 11.302 -18.908 1.00 84.69 318 TYR A N 1
ATOM 2564 C CA . TYR A 1 318 ? 22.561 10.072 -18.335 1.00 84.69 318 TYR A CA 1
ATOM 2565 C C . TYR A 1 318 ? 22.132 9.055 -19.396 1.00 84.69 318 TYR A C 1
ATOM 2567 O O . TYR A 1 318 ? 22.487 7.881 -19.307 1.00 84.69 318 TYR A O 1
ATOM 2575 N N . LYS A 1 319 ? 21.413 9.495 -20.438 1.00 86.31 319 LYS A N 1
ATOM 2576 C CA . LYS A 1 319 ? 21.043 8.621 -21.563 1.00 86.31 319 LYS A CA 1
ATOM 2577 C C . LYS A 1 319 ? 22.273 7.990 -22.207 1.00 86.31 319 LYS A C 1
ATOM 2579 O O . LYS A 1 319 ? 22.290 6.784 -22.427 1.00 86.31 319 LYS A O 1
ATOM 2584 N N . GLN A 1 320 ? 23.318 8.779 -22.458 1.00 85.00 320 GLN A N 1
ATOM 2585 C CA . GLN A 1 320 ? 24.563 8.269 -23.038 1.00 85.00 320 GLN A CA 1
ATOM 2586 C C . GLN A 1 320 ? 25.254 7.254 -22.121 1.00 85.00 320 GLN A C 1
ATOM 2588 O O . GLN A 1 320 ? 25.720 6.221 -22.599 1.00 85.00 320 GLN A O 1
ATOM 2593 N N . GLN A 1 321 ? 25.266 7.496 -20.806 1.00 82.75 321 GLN A N 1
ATOM 2594 C CA . GLN A 1 321 ? 25.793 6.543 -19.829 1.00 82.75 321 GLN A CA 1
ATOM 2595 C C . GLN A 1 321 ? 25.004 5.226 -19.829 1.00 82.75 321 GLN A C 1
ATOM 2597 O O . GLN A 1 321 ? 25.607 4.154 -19.865 1.00 82.75 321 GLN A O 1
ATOM 2602 N N . MET A 1 322 ? 23.671 5.295 -19.824 1.00 79.31 322 MET A N 1
ATOM 2603 C CA . MET A 1 322 ? 22.802 4.115 -19.852 1.00 79.31 322 MET A CA 1
ATOM 2604 C C . MET A 1 322 ? 22.978 3.311 -21.140 1.00 79.31 322 MET A C 1
ATOM 2606 O O . MET A 1 322 ? 23.108 2.090 -21.084 1.00 79.31 322 MET A O 1
ATOM 2610 N N . ILE A 1 323 ? 23.044 3.984 -22.294 1.00 80.56 323 ILE A N 1
ATOM 2611 C CA . ILE A 1 323 ? 23.330 3.339 -23.579 1.00 80.56 323 ILE A CA 1
ATOM 2612 C C . ILE A 1 323 ? 24.682 2.634 -23.500 1.00 80.56 323 ILE A C 1
ATOM 2614 O O . ILE A 1 323 ? 24.732 1.440 -23.763 1.00 80.56 323 ILE A O 1
ATOM 2618 N N . ALA A 1 324 ? 25.742 3.329 -23.067 1.00 77.00 324 ALA A N 1
ATOM 2619 C CA . ALA A 1 324 ? 27.094 2.779 -22.956 1.00 77.00 324 ALA A CA 1
ATOM 2620 C C . ALA A 1 324 ? 27.169 1.535 -22.051 1.00 77.00 324 ALA A C 1
ATOM 2622 O O . ALA A 1 324 ? 27.862 0.576 -22.389 1.00 77.00 324 ALA A O 1
ATOM 2623 N N . GLN A 1 325 ? 26.435 1.524 -20.933 1.00 70.00 325 GLN A N 1
ATOM 2624 C CA . GLN A 1 325 ? 26.361 0.374 -20.025 1.00 70.00 325 GLN A CA 1
ATOM 2625 C C . GLN A 1 325 ? 25.583 -0.809 -20.623 1.00 70.00 325 GLN A C 1
ATOM 2627 O O . GLN A 1 325 ? 25.919 -1.958 -20.341 1.00 70.00 325 GLN A O 1
ATOM 2632 N N . ASN A 1 326 ? 24.599 -0.547 -21.488 1.00 65.44 326 ASN A N 1
ATOM 2633 C CA . ASN A 1 326 ? 23.801 -1.576 -22.158 1.00 65.44 326 ASN A CA 1
ATOM 2634 C C . ASN A 1 326 ? 24.389 -2.092 -23.490 1.00 65.44 326 ASN A C 1
ATOM 2636 O O . ASN A 1 326 ? 23.831 -3.032 -24.052 1.00 65.44 326 ASN A O 1
ATOM 2640 N N . VAL A 1 327 ? 25.509 -1.552 -24.005 1.00 52.72 327 VAL A N 1
ATOM 2641 C CA . VAL A 1 327 ? 26.162 -2.067 -25.243 1.00 52.72 327 VAL A CA 1
ATOM 2642 C C . VAL A 1 327 ? 27.023 -3.325 -25.005 1.00 52.72 327 VAL A C 1
ATOM 2644 O O . VAL A 1 327 ? 27.678 -3.811 -25.926 1.00 52.72 327 VAL A O 1
ATOM 2647 N N . ALA A 1 328 ? 27.030 -3.912 -23.804 1.00 39.81 328 ALA A N 1
ATOM 2648 C CA . ALA A 1 328 ? 27.588 -5.254 -23.625 1.00 39.81 328 ALA A CA 1
ATOM 2649 C C . ALA A 1 328 ? 26.623 -6.290 -24.245 1.00 39.81 328 ALA A C 1
ATOM 2651 O O . ALA A 1 328 ? 25.443 -6.286 -23.893 1.00 39.81 328 ALA A O 1
ATOM 2652 N N . PRO A 1 329 ? 27.068 -7.179 -25.157 1.00 38.06 329 PRO A N 1
ATOM 2653 C CA . PRO A 1 329 ? 26.182 -8.113 -25.843 1.00 38.06 329 PRO A CA 1
ATOM 2654 C C . PRO A 1 329 ? 25.659 -9.154 -24.849 1.00 38.06 329 PRO A C 1
ATOM 2656 O O . PRO A 1 329 ? 26.282 -10.192 -24.629 1.00 38.06 329 PRO A O 1
ATOM 2659 N N . GLN A 1 330 ? 24.505 -8.889 -24.237 1.00 41.97 330 GLN A N 1
ATOM 2660 C CA . GLN A 1 330 ? 23.771 -9.908 -23.506 1.00 41.97 330 GLN A CA 1
ATOM 2661 C C . GLN A 1 330 ? 23.208 -10.899 -24.523 1.00 41.97 330 GLN A C 1
ATOM 2663 O O . GLN A 1 330 ? 22.142 -10.714 -25.110 1.00 41.97 330 GLN A O 1
ATOM 2668 N N . GLN A 1 331 ? 23.951 -11.988 -24.717 1.00 37.62 331 GLN A N 1
ATOM 2669 C CA . GLN A 1 331 ? 23.344 -13.284 -24.969 1.00 37.62 331 GLN A CA 1
ATOM 2670 C C . GLN A 1 331 ? 22.257 -13.458 -23.905 1.00 37.62 331 GLN A C 1
ATOM 2672 O O . GLN A 1 331 ? 22.564 -13.627 -22.725 1.00 37.62 331 GLN A O 1
ATOM 2677 N N . MET A 1 332 ? 20.992 -13.321 -24.308 1.00 38.69 332 MET A N 1
ATOM 2678 C CA . MET A 1 332 ? 19.874 -13.652 -23.433 1.00 38.69 332 MET A CA 1
ATOM 2679 C C . MET A 1 332 ? 20.127 -15.064 -22.887 1.00 38.69 332 MET A C 1
ATOM 2681 O O . MET A 1 332 ? 20.490 -15.941 -23.682 1.00 38.69 332 MET A O 1
ATOM 2685 N N . PRO A 1 333 ? 19.968 -15.313 -21.573 1.00 36.78 333 PRO A N 1
ATOM 2686 C CA . PRO A 1 333 ? 19.927 -16.678 -21.075 1.00 36.78 333 PRO A CA 1
ATOM 2687 C C . PRO A 1 333 ? 18.913 -17.425 -21.935 1.00 36.78 333 PRO A C 1
ATOM 2689 O O . PRO A 1 333 ? 17.808 -16.917 -22.144 1.00 36.78 333 PRO A O 1
ATOM 2692 N N . ALA A 1 334 ? 19.310 -18.569 -22.498 1.00 39.34 334 ALA A N 1
ATOM 2693 C CA . ALA A 1 334 ? 18.397 -19.400 -23.264 1.00 39.34 334 ALA A CA 1
ATOM 2694 C C . ALA A 1 334 ? 17.123 -19.567 -22.431 1.00 39.34 334 ALA A C 1
ATOM 2696 O O . ALA A 1 334 ? 17.193 -20.000 -21.277 1.00 39.34 334 ALA A O 1
ATOM 2697 N N . THR A 1 335 ? 15.986 -19.146 -22.986 1.00 43.03 335 THR A N 1
ATOM 2698 C CA . THR A 1 335 ? 14.676 -19.390 -22.389 1.00 43.03 335 THR A CA 1
ATOM 2699 C C . THR A 1 335 ? 14.644 -20.854 -21.950 1.00 43.03 335 THR A C 1
ATOM 2701 O O . THR A 1 335 ? 15.039 -21.712 -22.748 1.00 43.03 335 THR A O 1
ATOM 2704 N N . PRO A 1 336 ? 14.258 -21.179 -20.700 1.00 39.22 336 PRO A N 1
ATOM 2705 C CA . PRO A 1 336 ? 14.115 -22.573 -20.309 1.00 39.22 336 PRO A CA 1
ATOM 2706 C C . PRO A 1 336 ? 13.205 -23.239 -21.340 1.00 39.22 336 PRO A C 1
ATOM 2708 O O . PRO A 1 336 ? 12.076 -22.790 -21.535 1.00 39.22 336 PRO A O 1
ATOM 2711 N N . GLN A 1 337 ? 13.729 -24.240 -22.058 1.00 38.44 337 GLN A N 1
ATOM 2712 C CA . GLN A 1 337 ? 12.963 -25.000 -23.039 1.00 38.44 337 GLN A CA 1
ATOM 2713 C C . GLN A 1 337 ? 11.854 -25.738 -22.292 1.00 38.44 337 GLN A C 1
ATOM 2715 O O . GLN A 1 337 ? 12.027 -26.862 -21.823 1.00 38.44 337 GLN A O 1
ATOM 2720 N N . VAL A 1 338 ? 10.706 -25.084 -22.153 1.00 41.75 338 VAL A N 1
ATOM 2721 C CA . VAL A 1 338 ? 9.462 -25.760 -21.832 1.00 41.75 338 VAL A CA 1
ATOM 2722 C C . VAL A 1 338 ? 9.176 -26.645 -23.038 1.00 41.75 338 VAL A C 1
ATOM 2724 O O . VAL A 1 338 ? 9.169 -26.176 -24.174 1.00 41.75 338 VAL A O 1
ATOM 2727 N N . SER A 1 339 ? 9.038 -27.945 -22.805 1.00 43.56 339 SER A N 1
ATOM 2728 C CA . SER A 1 339 ? 8.699 -28.922 -23.835 1.00 43.56 339 SER A CA 1
ATOM 2729 C C . SER A 1 339 ? 7.278 -28.617 -24.308 1.00 43.56 339 SER A C 1
ATOM 2731 O O . SER A 1 339 ? 6.303 -29.067 -23.710 1.00 43.56 339 SER A O 1
ATOM 2733 N N . GLU A 1 340 ? 7.145 -27.763 -25.318 1.00 51.59 340 GLU A N 1
ATOM 2734 C CA . GLU A 1 340 ? 5.844 -27.432 -25.883 1.00 51.59 340 GLU A CA 1
ATOM 2735 C C . GLU A 1 340 ? 5.361 -28.564 -26.803 1.00 51.59 340 GLU A C 1
ATOM 2737 O O . GLU A 1 340 ? 6.173 -29.198 -27.486 1.00 51.59 340 GLU A O 1
ATOM 2742 N N . PRO A 1 341 ? 4.049 -28.862 -26.814 1.00 54.88 341 PRO A N 1
ATOM 2743 C CA . PRO A 1 341 ? 3.482 -29.844 -27.729 1.00 54.88 341 PRO A CA 1
ATOM 2744 C C . PRO A 1 341 ? 3.762 -29.446 -29.190 1.00 54.88 341 PRO A C 1
ATOM 2746 O O . PRO A 1 341 ? 3.834 -28.254 -29.494 1.00 54.88 341 PRO A O 1
ATOM 2749 N N . PRO A 1 342 ? 3.917 -30.421 -30.106 1.00 56.81 342 PRO A N 1
ATOM 2750 C CA . PRO A 1 342 ? 4.231 -30.142 -31.503 1.00 56.81 342 PRO A CA 1
ATOM 2751 C C . PRO A 1 342 ? 3.156 -29.244 -32.128 1.00 56.81 342 PRO A C 1
ATOM 2753 O O . PRO A 1 342 ? 1.968 -29.560 -32.096 1.00 56.81 342 PRO A O 1
ATOM 2756 N N . ILE A 1 343 ? 3.591 -28.113 -32.679 1.00 58.41 343 ILE A N 1
ATOM 2757 C CA . ILE A 1 343 ? 2.740 -27.161 -33.398 1.00 58.41 343 ILE A CA 1
ATOM 2758 C C . ILE A 1 343 ? 2.502 -27.721 -34.800 1.00 58.41 343 ILE A C 1
ATOM 2760 O O . ILE A 1 343 ? 3.456 -28.118 -35.471 1.00 58.41 343 ILE A O 1
ATOM 2764 N N . ASP A 1 344 ? 1.250 -27.737 -35.257 1.00 66.38 344 ASP A N 1
ATOM 2765 C CA . ASP A 1 344 ? 0.945 -28.052 -36.653 1.00 66.38 344 ASP A CA 1
ATOM 2766 C C . ASP A 1 344 ? 1.417 -26.895 -37.542 1.00 66.38 344 ASP A C 1
ATOM 2768 O O . ASP A 1 344 ? 0.814 -25.823 -37.592 1.00 66.38 344 ASP A O 1
ATOM 2772 N N . THR A 1 345 ? 2.539 -27.100 -38.227 1.00 59.59 345 THR A N 1
ATOM 2773 C CA . THR A 1 345 ? 3.161 -26.104 -39.104 1.00 59.59 345 THR A CA 1
ATOM 2774 C C . THR A 1 345 ? 2.371 -25.854 -40.391 1.00 59.59 345 THR A C 1
ATOM 2776 O O . THR A 1 345 ? 2.740 -24.959 -41.152 1.00 59.59 345 THR A O 1
ATOM 2779 N N . ASN A 1 346 ? 1.294 -26.609 -40.639 1.00 70.19 346 ASN A N 1
ATOM 2780 C CA . ASN A 1 346 ? 0.442 -26.459 -41.818 1.00 70.19 346 ASN A CA 1
ATOM 2781 C C . ASN A 1 346 ? -0.787 -25.567 -41.584 1.00 70.19 346 ASN A C 1
ATOM 2783 O O . ASN A 1 346 ? -1.485 -25.268 -42.552 1.00 70.19 346 ASN A O 1
ATOM 2787 N N . ASP A 1 347 ? -1.049 -25.125 -40.348 1.00 75.62 347 ASP A N 1
ATOM 2788 C CA . ASP A 1 347 ? -2.101 -24.153 -40.040 1.00 75.62 347 ASP A CA 1
ATOM 2789 C C . ASP A 1 347 ? -1.500 -22.740 -39.867 1.00 75.62 347 ASP A C 1
ATOM 2791 O O . ASP A 1 347 ? -0.861 -22.447 -38.848 1.00 75.62 347 ASP A O 1
ATOM 2795 N N . PRO A 1 348 ? -1.712 -21.820 -40.831 1.00 71.19 348 PRO A N 1
ATOM 2796 C CA . PRO A 1 348 ? -1.231 -20.443 -40.740 1.00 71.19 348 PRO A CA 1
ATOM 2797 C C . PRO A 1 348 ? -1.754 -19.694 -39.508 1.00 71.19 348 PRO A C 1
ATOM 2799 O O . PRO A 1 348 ? -1.069 -18.803 -39.004 1.00 71.19 348 PRO A O 1
ATOM 2802 N N . ALA A 1 349 ? -2.944 -20.042 -39.003 1.00 68.88 349 ALA A N 1
ATOM 2803 C CA . ALA A 1 349 ? -3.507 -19.430 -37.805 1.00 68.88 349 ALA A CA 1
ATOM 2804 C C . ALA A 1 349 ? -2.781 -19.909 -36.538 1.00 68.88 349 ALA A C 1
ATOM 2806 O O . ALA A 1 349 ? -2.467 -19.090 -35.670 1.00 68.88 349 ALA A O 1
ATOM 2807 N N . ALA A 1 350 ? -2.446 -21.200 -36.457 1.00 68.69 350 ALA A N 1
ATOM 2808 C CA . ALA A 1 350 ? -1.636 -21.756 -35.374 1.00 68.69 350 ALA A CA 1
ATOM 2809 C C . ALA A 1 350 ? -0.210 -21.183 -35.379 1.00 68.69 350 ALA A C 1
ATOM 2811 O O . ALA A 1 350 ? 0.315 -20.809 -34.328 1.00 68.69 350 ALA A O 1
ATOM 2812 N N . LEU A 1 351 ? 0.392 -21.029 -36.564 1.00 71.19 351 LEU A N 1
ATOM 2813 C CA . LEU A 1 351 ? 1.722 -20.438 -36.720 1.00 71.19 351 LEU A CA 1
ATOM 2814 C C . LEU A 1 351 ? 1.745 -18.955 -36.311 1.00 71.19 351 LEU A C 1
ATOM 2816 O O . LEU A 1 351 ? 2.664 -18.510 -35.622 1.00 71.19 351 LEU A O 1
ATOM 2820 N N . TYR A 1 352 ? 0.716 -18.194 -36.695 1.00 71.31 352 TYR A N 1
ATOM 2821 C CA . TYR A 1 352 ? 0.561 -16.792 -36.306 1.00 71.31 352 TYR A CA 1
ATOM 2822 C C . TYR A 1 352 ? 0.350 -16.637 -34.794 1.00 71.31 352 TYR A C 1
ATOM 2824 O O . TYR A 1 352 ? 1.010 -15.815 -34.158 1.00 71.31 352 TYR A O 1
ATOM 2832 N N . ALA A 1 353 ? -0.513 -17.464 -34.195 1.00 69.19 353 ALA A N 1
ATOM 2833 C CA . ALA A 1 353 ? -0.730 -17.476 -32.750 1.00 69.19 353 ALA A CA 1
ATOM 2834 C C . ALA A 1 353 ? 0.558 -17.814 -31.979 1.00 69.19 353 ALA A C 1
ATOM 2836 O O . ALA A 1 353 ? 0.838 -17.204 -30.947 1.00 69.19 353 ALA A O 1
ATOM 2837 N N . TYR A 1 354 ? 1.369 -18.735 -32.505 1.00 68.88 354 TYR A N 1
ATOM 2838 C CA . TYR A 1 354 ? 2.660 -19.092 -31.926 1.00 68.88 354 TYR A CA 1
ATOM 2839 C C . TYR A 1 354 ? 3.684 -17.952 -31.994 1.00 68.88 354 TYR A C 1
ATOM 2841 O O . TYR A 1 354 ? 4.313 -17.627 -30.988 1.00 68.88 354 TYR A O 1
ATOM 2849 N N . GLN A 1 355 ? 3.831 -17.297 -33.151 1.00 69.38 355 GLN A N 1
ATOM 2850 C CA . GLN A 1 355 ? 4.729 -16.144 -33.291 1.00 69.38 355 GLN A CA 1
ATOM 2851 C C . GLN A 1 355 ? 4.322 -14.996 -32.366 1.00 69.38 355 GLN A C 1
ATOM 2853 O O . GLN A 1 355 ? 5.179 -14.393 -31.718 1.00 69.38 355 GLN A O 1
ATOM 2858 N N . LEU A 1 356 ? 3.016 -14.739 -32.257 1.00 68.69 356 LEU A N 1
ATOM 2859 C CA . LEU A 1 356 ? 2.478 -13.739 -31.346 1.00 68.69 356 LEU A CA 1
ATOM 2860 C C . LEU A 1 356 ? 2.799 -14.090 -29.884 1.00 68.69 356 LEU A C 1
ATOM 2862 O O . LEU A 1 356 ? 3.251 -13.224 -29.141 1.00 68.69 356 LEU A O 1
ATOM 2866 N N . LYS A 1 357 ? 2.643 -15.359 -29.485 1.00 68.12 357 LYS A N 1
ATOM 2867 C CA . LYS A 1 357 ? 3.005 -15.845 -28.145 1.00 68.12 357 LYS A CA 1
ATOM 2868 C C . LYS A 1 357 ? 4.503 -15.684 -27.857 1.00 68.12 357 LYS A C 1
ATOM 2870 O O . LYS A 1 357 ? 4.867 -15.175 -26.806 1.00 68.12 357 LYS A O 1
ATOM 2875 N N . MET A 1 358 ? 5.373 -16.057 -28.793 1.00 65.88 358 MET A N 1
ATOM 2876 C CA . MET A 1 358 ? 6.830 -15.920 -28.648 1.00 65.88 358 MET A CA 1
ATOM 2877 C C . MET A 1 358 ? 7.273 -14.458 -28.529 1.00 65.88 358 MET A C 1
ATOM 2879 O O . MET A 1 358 ? 8.165 -14.134 -27.743 1.00 65.88 358 MET A O 1
ATOM 2883 N N . GLN A 1 359 ? 6.660 -13.563 -29.307 1.00 66.50 359 GLN A N 1
ATOM 2884 C CA . GLN A 1 359 ? 6.906 -12.130 -29.187 1.00 66.50 359 GLN A CA 1
ATOM 2885 C C . GLN A 1 359 ? 6.454 -11.612 -27.814 1.00 66.50 359 GLN A C 1
ATOM 2887 O O . GLN A 1 359 ? 7.204 -10.887 -27.166 1.00 66.50 359 GLN A O 1
ATOM 2892 N N . GLN A 1 360 ? 5.279 -12.038 -27.346 1.00 64.81 360 GLN A N 1
ATOM 2893 C CA . GLN A 1 360 ? 4.749 -11.679 -26.028 1.00 64.81 360 GLN A CA 1
ATOM 2894 C C . GLN A 1 360 ? 5.635 -12.178 -24.888 1.00 64.81 360 GLN A C 1
ATOM 2896 O O . GLN A 1 360 ? 5.933 -11.416 -23.976 1.00 64.81 360 GLN A O 1
ATOM 2901 N N . GLU A 1 361 ? 6.101 -13.426 -24.943 1.00 65.56 361 GLU A N 1
ATOM 2902 C CA . GLU A 1 361 ? 7.015 -13.961 -23.935 1.00 65.56 361 GLU A CA 1
ATOM 2903 C C . GLU A 1 361 ? 8.329 -13.187 -23.922 1.00 65.56 361 GLU A C 1
ATOM 2905 O O . GLU A 1 361 ? 8.839 -12.868 -22.852 1.00 65.56 361 GLU A O 1
ATOM 2910 N N . ARG A 1 362 ? 8.860 -12.814 -25.093 1.00 64.38 362 ARG A N 1
ATOM 2911 C CA . ARG A 1 362 ? 10.052 -11.964 -25.169 1.00 64.38 362 ARG A CA 1
ATOM 2912 C C . ARG A 1 362 ? 9.806 -10.598 -24.530 1.00 64.38 362 ARG A C 1
ATOM 2914 O O . ARG A 1 362 ? 10.612 -10.179 -23.710 1.00 64.38 362 ARG A O 1
ATOM 2921 N N . GLU A 1 363 ? 8.701 -9.931 -24.862 1.00 64.38 363 GLU A N 1
ATOM 2922 C CA . GLU A 1 363 ? 8.323 -8.637 -24.277 1.00 64.38 363 GLU A CA 1
ATOM 2923 C C . GLU A 1 363 ? 8.138 -8.740 -22.751 1.00 64.38 363 GLU A C 1
ATOM 2925 O O . GLU A 1 363 ? 8.661 -7.905 -22.010 1.00 64.38 363 GLU A O 1
ATOM 2930 N N . TYR A 1 364 ? 7.487 -9.806 -22.273 1.00 64.94 364 TYR A N 1
ATOM 2931 C CA . TYR A 1 364 ? 7.334 -10.132 -20.853 1.00 64.94 364 TYR A CA 1
ATOM 2932 C C . TYR A 1 364 ? 8.692 -10.318 -20.167 1.00 64.94 364 TYR A C 1
ATOM 2934 O O . TYR A 1 364 ? 8.947 -9.709 -19.130 1.00 64.94 364 TYR A O 1
ATOM 2942 N N . TRP A 1 365 ? 9.585 -11.126 -20.743 1.00 64.06 365 TRP A N 1
ATOM 2943 C CA . TRP A 1 365 ? 10.903 -11.400 -20.169 1.00 64.06 365 TRP A CA 1
ATOM 2944 C C . TRP A 1 365 ? 11.816 -10.179 -20.192 1.00 64.06 365 TRP A C 1
ATOM 2946 O O . TRP A 1 365 ? 12.524 -9.960 -19.216 1.00 64.06 365 TRP A O 1
ATOM 2956 N N . THR A 1 366 ? 11.762 -9.352 -21.239 1.00 64.12 366 THR A N 1
ATOM 2957 C CA . THR A 1 366 ? 12.475 -8.069 -21.292 1.00 64.12 366 THR A CA 1
ATOM 2958 C C . THR A 1 366 ? 11.950 -7.099 -20.233 1.00 64.12 366 THR A C 1
ATOM 2960 O O . THR A 1 366 ? 12.734 -6.447 -19.547 1.00 64.12 366 THR A O 1
ATOM 2963 N N . MET A 1 367 ? 10.631 -7.018 -20.039 1.00 64.94 367 MET A N 1
ATOM 2964 C CA . MET A 1 367 ? 10.058 -6.237 -18.941 1.00 64.94 367 MET A CA 1
ATOM 2965 C C . MET A 1 367 ? 10.518 -6.771 -17.583 1.00 64.94 367 MET A C 1
ATOM 2967 O O . MET A 1 367 ? 11.003 -6.000 -16.764 1.00 64.94 367 MET A O 1
ATOM 2971 N N . MET A 1 368 ? 10.443 -8.082 -17.356 1.00 65.62 368 MET A N 1
ATOM 2972 C CA . MET A 1 368 ? 10.851 -8.700 -16.093 1.00 65.62 368 MET A CA 1
ATOM 2973 C C . MET A 1 368 ? 12.353 -8.576 -15.813 1.00 65.62 368 MET A C 1
ATOM 2975 O O . MET A 1 368 ? 12.727 -8.345 -14.665 1.00 65.62 368 MET A O 1
ATOM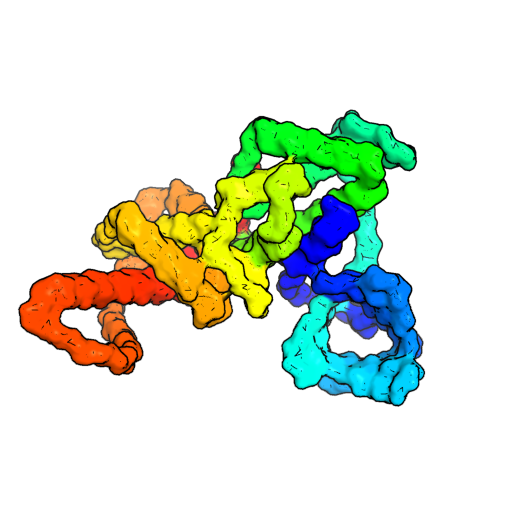 2979 N N . SER A 1 369 ? 13.217 -8.671 -16.829 1.00 63.19 369 SER A N 1
ATOM 2980 C CA . SER A 1 369 ? 14.661 -8.458 -16.668 1.00 63.19 369 SER A CA 1
ATOM 2981 C C . SER A 1 369 ? 14.984 -7.010 -16.301 1.00 63.19 369 SER A C 1
ATOM 2983 O O . SER A 1 369 ? 15.858 -6.762 -15.469 1.00 63.19 369 SER A O 1
ATOM 2985 N N . ASN A 1 370 ? 14.232 -6.057 -16.861 1.00 60.56 370 ASN A N 1
ATOM 2986 C CA . ASN A 1 370 ? 14.364 -4.635 -16.542 1.00 60.56 370 ASN A CA 1
ATOM 2987 C C . ASN A 1 370 ? 13.876 -4.293 -15.124 1.00 60.56 370 ASN A C 1
ATOM 2989 O O . ASN A 1 370 ? 14.250 -3.246 -14.607 1.00 60.56 370 ASN A O 1
ATOM 2993 N N . ILE A 1 371 ? 13.081 -5.164 -14.486 1.00 61.22 371 ILE A N 1
ATOM 2994 C CA . ILE A 1 371 ? 12.555 -4.972 -13.121 1.00 61.22 371 ILE A CA 1
ATOM 2995 C C . ILE A 1 371 ? 13.506 -5.539 -12.042 1.00 61.22 371 ILE A C 1
ATOM 2997 O O . ILE A 1 371 ? 13.177 -5.577 -10.856 1.00 61.22 371 ILE A O 1
ATOM 3001 N N . SER A 1 372 ? 14.709 -6.005 -12.407 1.00 60.97 372 SER A N 1
ATOM 3002 C CA . SER A 1 372 ? 15.654 -6.499 -11.395 1.00 60.97 372 SER A CA 1
ATOM 3003 C C . SER A 1 372 ? 16.019 -5.396 -10.393 1.00 60.97 372 SER A C 1
ATOM 3005 O O . SER A 1 372 ? 16.375 -4.276 -10.773 1.00 60.97 372 SER A O 1
ATOM 3007 N N . MET A 1 373 ? 15.960 -5.714 -9.094 1.00 55.47 373 MET A N 1
ATOM 3008 C CA . MET A 1 373 ? 16.249 -4.765 -8.010 1.00 55.47 373 MET A CA 1
ATOM 3009 C C . MET A 1 373 ? 17.643 -4.135 -8.165 1.00 55.47 373 MET A C 1
ATOM 3011 O O . MET A 1 373 ? 17.841 -2.963 -7.857 1.00 55.47 373 MET A O 1
ATOM 3015 N N . GLN A 1 374 ? 18.590 -4.882 -8.740 1.00 54.62 374 GLN A N 1
ATOM 3016 C CA . GLN A 1 374 ? 19.935 -4.408 -9.047 1.00 54.62 374 GLN A CA 1
ATOM 3017 C C . GLN A 1 374 ? 19.960 -3.320 -10.134 1.00 54.62 374 GLN A C 1
ATOM 3019 O O . GLN A 1 374 ? 20.605 -2.294 -9.932 1.00 54.62 374 GLN A O 1
ATOM 3024 N N . SER A 1 375 ? 19.219 -3.488 -11.238 1.00 58.19 375 SER A N 1
ATOM 3025 C CA . SER A 1 375 ? 19.101 -2.454 -12.280 1.00 58.19 375 SER A CA 1
ATOM 3026 C C . SER A 1 375 ? 18.463 -1.176 -11.728 1.00 58.19 375 SER A C 1
ATOM 3028 O O . SER A 1 375 ? 18.888 -0.069 -12.056 1.00 58.19 375 SER A O 1
ATOM 3030 N N . HIS A 1 376 ? 17.483 -1.315 -10.831 1.00 62.38 376 HIS A N 1
ATOM 3031 C CA . HIS A 1 376 ? 16.815 -0.182 -10.192 1.00 62.38 376 HIS A CA 1
ATOM 3032 C C . HIS A 1 376 ? 17.705 0.588 -9.218 1.00 62.38 376 HIS A C 1
ATOM 3034 O O . HIS A 1 376 ? 17.735 1.815 -9.282 1.00 62.38 376 HIS A O 1
ATOM 3040 N N . VAL A 1 377 ? 18.432 -0.108 -8.337 1.00 58.66 377 VAL A N 1
ATOM 3041 C CA . VAL A 1 377 ? 19.374 0.525 -7.398 1.00 58.66 377 VAL A CA 1
ATOM 3042 C C . VAL A 1 377 ? 20.427 1.318 -8.171 1.00 58.66 377 VAL A C 1
ATOM 3044 O O . VAL A 1 377 ? 20.750 2.440 -7.797 1.00 58.66 377 VAL A O 1
ATOM 3047 N N . THR A 1 378 ? 20.907 0.794 -9.301 1.00 57.62 378 THR A N 1
ATOM 3048 C CA . THR A 1 378 ? 21.823 1.529 -10.180 1.00 57.62 378 THR A CA 1
ATOM 3049 C C . THR A 1 378 ? 21.168 2.768 -10.798 1.00 57.62 378 THR A C 1
ATOM 3051 O O . THR A 1 378 ? 21.763 3.843 -10.745 1.00 57.62 378 THR A O 1
ATOM 3054 N N . SER A 1 379 ? 19.948 2.666 -11.339 1.00 59.31 379 SER A N 1
ATOM 3055 C CA . SER A 1 379 ? 19.249 3.821 -11.921 1.00 59.31 379 SER A CA 1
ATOM 3056 C C . SER A 1 379 ? 18.951 4.919 -10.896 1.00 59.31 379 SER A C 1
ATOM 3058 O O . SER A 1 379 ? 19.175 6.089 -11.203 1.00 59.31 379 SER A O 1
ATOM 3060 N N . MET A 1 380 ? 18.491 4.549 -9.697 1.00 61.72 380 MET A N 1
ATOM 3061 C CA . MET A 1 380 ? 18.214 5.474 -8.594 1.00 61.72 380 MET A CA 1
ATOM 3062 C C . MET A 1 380 ? 19.487 6.175 -8.133 1.00 61.72 380 MET A C 1
ATOM 3064 O O . MET A 1 380 ? 19.553 7.393 -8.244 1.00 61.72 380 MET A O 1
ATOM 3068 N N . ASN A 1 381 ? 20.537 5.420 -7.788 1.00 60.50 381 ASN A N 1
ATOM 3069 C CA . ASN A 1 381 ? 21.807 5.988 -7.330 1.00 60.50 381 ASN A CA 1
ATOM 3070 C C . ASN A 1 381 ? 22.371 7.018 -8.319 1.00 60.50 381 ASN A C 1
ATOM 3072 O O . ASN A 1 381 ? 22.957 8.021 -7.924 1.00 60.50 381 ASN A O 1
ATOM 3076 N N . ILE A 1 382 ? 22.240 6.785 -9.627 1.00 55.84 382 ILE A N 1
ATOM 3077 C CA . ILE A 1 382 ? 22.766 7.719 -10.628 1.00 55.84 382 ILE A CA 1
ATOM 3078 C C . ILE A 1 382 ? 21.860 8.958 -10.762 1.00 55.84 382 ILE A C 1
ATOM 3080 O O . ILE A 1 382 ? 22.379 10.069 -10.840 1.00 55.84 382 ILE A O 1
ATOM 3084 N N . ILE A 1 383 ? 20.531 8.803 -10.764 1.00 57.16 383 ILE A N 1
ATOM 3085 C CA . ILE A 1 383 ? 19.589 9.939 -10.812 1.00 57.16 383 ILE A CA 1
ATOM 3086 C C . ILE A 1 383 ? 19.712 10.809 -9.548 1.00 57.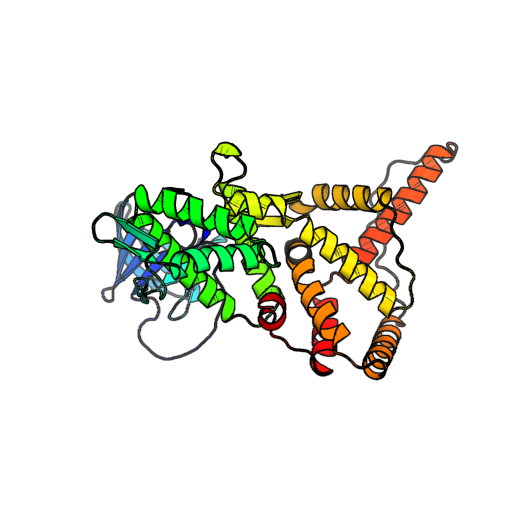16 383 ILE A C 1
ATOM 3088 O O . ILE A 1 383 ? 19.689 12.036 -9.640 1.00 57.16 383 ILE A O 1
ATOM 3092 N N . GLU A 1 384 ? 19.911 10.184 -8.390 1.00 60.81 384 GLU A N 1
ATOM 3093 C CA . GLU A 1 384 ? 20.156 10.833 -7.098 1.00 60.81 384 GLU A CA 1
ATOM 3094 C C . GLU A 1 384 ? 21.466 11.637 -7.124 1.00 60.81 384 GLU A C 1
ATOM 3096 O O . GLU A 1 384 ? 21.462 12.841 -6.862 1.00 60.81 384 GLU A O 1
ATOM 3101 N N . ASN A 1 385 ? 22.572 11.030 -7.575 1.00 59.38 385 ASN A N 1
ATOM 3102 C CA . ASN A 1 385 ? 23.884 11.690 -7.657 1.00 59.38 385 ASN A CA 1
ATOM 3103 C C . ASN A 1 385 ? 23.934 12.901 -8.613 1.00 59.38 385 ASN A C 1
ATOM 3105 O O . ASN A 1 385 ? 24.854 13.713 -8.526 1.00 59.38 385 ASN A O 1
ATOM 3109 N N . MET A 1 386 ? 22.960 13.052 -9.516 1.00 55.09 386 MET A N 1
ATOM 3110 C CA . MET A 1 386 ? 22.854 14.206 -10.421 1.00 55.09 386 MET A CA 1
ATOM 3111 C C . MET A 1 386 ? 22.011 15.367 -9.857 1.00 55.09 386 MET A C 1
ATOM 3113 O O . MET A 1 386 ? 21.791 16.355 -10.562 1.00 55.09 386 MET A O 1
ATOM 3117 N N . GLY A 1 387 ? 21.582 15.285 -8.591 1.00 52.09 387 GLY A N 1
ATOM 3118 C CA . GLY A 1 387 ? 20.861 16.350 -7.880 1.00 52.09 387 GLY A CA 1
ATOM 3119 C C . GLY A 1 387 ? 19.401 16.029 -7.546 1.00 52.09 387 GLY A C 1
ATOM 3120 O O . GLY A 1 387 ? 18.615 16.952 -7.312 1.00 52.09 387 GLY A O 1
ATOM 3121 N N . GLY A 1 388 ? 19.027 14.746 -7.558 1.00 57.25 388 GLY A N 1
ATOM 3122 C CA . GLY A 1 388 ? 17.723 14.269 -7.096 1.00 57.25 388 GLY A CA 1
ATOM 3123 C C . GLY A 1 388 ? 17.601 14.278 -5.568 1.00 57.25 388 GLY A C 1
ATOM 3124 O O . GLY A 1 388 ? 18.593 14.383 -4.854 1.00 57.25 388 GLY A O 1
ATOM 3125 N N . THR A 1 389 ? 16.369 14.191 -5.067 1.00 54.41 389 THR A N 1
ATOM 3126 C CA . THR A 1 389 ? 16.088 13.962 -3.640 1.00 54.41 389 THR A CA 1
ATOM 3127 C C . THR A 1 389 ? 15.810 12.479 -3.402 1.00 54.41 389 THR A C 1
ATOM 3129 O O . THR A 1 389 ? 15.114 11.849 -4.206 1.00 54.41 389 THR A O 1
ATOM 3132 N N . ASP A 1 390 ? 16.306 11.949 -2.284 1.00 55.62 390 ASP A N 1
ATOM 3133 C CA . ASP A 1 390 ? 15.968 10.605 -1.790 1.00 55.62 390 ASP A CA 1
ATOM 3134 C C . ASP A 1 390 ? 14.598 10.610 -1.088 1.00 55.62 390 ASP A C 1
ATOM 3136 O O . ASP A 1 390 ? 14.038 9.567 -0.763 1.00 55.62 390 ASP A O 1
ATOM 3140 N N . ASN A 1 391 ? 14.036 11.794 -0.825 1.00 62.25 391 ASN A N 1
ATOM 3141 C CA . ASN A 1 391 ? 12.877 11.950 0.034 1.00 62.25 391 ASN A CA 1
ATOM 3142 C C . ASN A 1 391 ? 11.563 11.873 -0.757 1.00 62.25 391 ASN A C 1
ATOM 3144 O O . ASN A 1 391 ? 11.046 12.881 -1.241 1.00 62.25 391 ASN A O 1
ATOM 3148 N N . TYR A 1 392 ? 10.973 10.676 -0.835 1.00 63.62 392 TYR A N 1
ATOM 3149 C CA . TYR A 1 392 ? 9.634 10.472 -1.412 1.00 63.62 392 TYR A CA 1
ATOM 3150 C C . TYR A 1 392 ? 8.571 11.423 -0.833 1.00 63.62 392 TYR A C 1
ATOM 3152 O O . TYR A 1 392 ? 7.634 11.805 -1.538 1.00 63.62 392 TYR A O 1
ATOM 3160 N N . TRP A 1 393 ? 8.699 11.834 0.431 1.00 70.44 393 TRP A N 1
ATOM 3161 C CA . TRP A 1 393 ? 7.712 12.705 1.070 1.00 70.44 393 TRP A CA 1
ATOM 3162 C C . TRP A 1 393 ? 7.642 14.095 0.424 1.00 70.44 393 TRP A C 1
ATOM 3164 O O . TRP A 1 393 ? 6.562 14.677 0.369 1.00 70.44 393 TRP A O 1
ATOM 3174 N N . GLU A 1 394 ? 8.723 14.566 -0.208 1.00 64.19 394 GLU A N 1
ATOM 3175 C CA . GLU A 1 394 ? 8.729 15.806 -1.001 1.00 64.19 394 GLU A CA 1
ATOM 3176 C C . GLU A 1 394 ? 7.879 15.719 -2.278 1.00 64.19 394 GLU A C 1
ATOM 3178 O O . GLU A 1 394 ? 7.580 16.743 -2.882 1.00 64.19 394 GLU A O 1
ATOM 3183 N N . ILE A 1 395 ? 7.483 14.516 -2.706 1.00 65.94 395 ILE A N 1
ATOM 3184 C CA . ILE A 1 395 ? 6.735 14.279 -3.950 1.00 65.94 395 ILE A CA 1
ATOM 3185 C C . ILE A 1 395 ? 5.225 14.263 -3.691 1.00 65.94 395 ILE A C 1
ATOM 3187 O O . ILE A 1 395 ? 4.441 14.695 -4.533 1.00 65.94 395 ILE A O 1
ATOM 3191 N N . VAL A 1 396 ? 4.804 13.746 -2.532 1.00 59.19 396 VAL A N 1
ATOM 3192 C CA . VAL A 1 396 ? 3.388 13.460 -2.230 1.00 59.19 396 VAL A CA 1
ATOM 3193 C C . VAL A 1 396 ? 2.741 14.503 -1.318 1.00 59.19 396 VAL A C 1
ATOM 3195 O O . VAL A 1 396 ? 1.507 14.578 -1.257 1.00 59.19 396 VAL A O 1
ATOM 3198 N N . ASP A 1 397 ? 3.539 15.339 -0.648 1.00 51.16 397 ASP A N 1
ATOM 3199 C CA . ASP A 1 397 ? 3.035 16.425 0.199 1.00 51.16 397 ASP A CA 1
ATOM 3200 C C . ASP A 1 397 ? 2.611 17.699 -0.561 1.00 51.16 397 ASP A C 1
ATOM 3202 O O . ASP A 1 397 ? 2.052 18.599 0.072 1.00 51.16 397 ASP A O 1
ATOM 3206 N N . TYR A 1 398 ? 2.741 17.741 -1.896 1.00 36.56 398 TYR A N 1
ATOM 3207 C CA . TYR A 1 398 ? 2.213 18.821 -2.750 1.00 36.56 398 TYR A CA 1
ATOM 3208 C C . TYR A 1 398 ? 0.751 18.633 -3.179 1.00 36.56 398 TYR A C 1
ATOM 3210 O O . TYR A 1 398 ? 0.352 17.505 -3.561 1.00 36.56 398 TYR A O 1
#

Sequence (398 aa):
MKTLLKKLLVIGFTILIISSAHAQNPLQGTWQNTFDGTMLNLQPNFRYVLKYSNGTQMQGQYGLQNGYLLIQNPNTGQVMNYWLQYYDNQSMILVDAMGNTFNYSQAVPPQTQDIQGTVLAKQNGHLLKTGHVEVYQKFTRFIISQALSYSEKAAIQADTLKEFKTNPIALLKDVAETDQAMQQAYQLNNPIQIGLVRQALIAELHKATRQMFEAQKPALIKIINRHAPVLAFDESTNLAFTLKDFEGLLNYTRFMNELLNQPFTITEVQKQQFKREIIGKFASLPLEQKQMLCVTNLLYQVIDYNWKRLSHEQQQAYKQQMIAQNVAPQQMPATPQVSEPPIDTNDPAALYAYQLKMQQEREYWTMMSNISMQSHVTSMNIIENMGGTDNYWEIVDY